Protein 4R01 (pdb70)

Secondary structure (DSSP, 8-state):
--EEEEETTTSHHHHHHHHHHHHHT-EEEEEESSS--S--SEEEE--GGG--HHHHSS-SEEEE----SSGGGTTHHHHHHHHHHHHHTTS--EEEEE--STT-BSSTT---BGGGSTTS-GGGHHHHHHHHHHHHHHTT-TT-EEEEEE--SEEETT----S-EEEE-SB----TTS--EEEHHHHHHHHHHHHHS---SSEEEEEEE-/--EEEEETTTSHHHHHHHHHHHHTT-EEEEE-SS---SS-SEEE---GGG--TTTTTT-SEEEE-----STTTTTHHHHHHHHHHHHHTTS--EEEEE--STT-BSSTT---BGGGSTTS-GGGHHHHHHHHHHHHHHTT-TTS-EEEEE--SEEETT----S-EEEE-SB----TTS--EEEHHHHHHHHHHHHHT---TTEEEEEEE-

Radius of gyration: 23.26 Å; Cα contacts (8 Å, |Δi|>4): 916; chains: 2; bounding box: 48×65×54 Å

InterPro domains:
  IPR016040 NAD(P)-binding domain [PF13460] (8-192)
  IPR036291 NAD(P)-binding domain superfamily [SSF51735] (1-206)
  IPR051606 Polyketide Oxidoreductase-like [PTHR43355] (1-206)

Solvent-accessible surface area: 18945 Å² total; per-residue (Å²): 110,37,88,0,0,0,3,26,0,42,32,76,13,0,73,22,1,0,88,19,0,50,162,79,57,17,85,1,17,0,4,3,151,67,119,34,141,13,111,12,110,51,77,47,123,61,62,9,47,112,8,63,124,124,28,3,82,58,27,64,0,0,0,5,12,28,38,27,184,52,108,139,47,22,92,51,4,32,117,2,1,63,24,0,26,111,18,4,38,73,66,165,20,29,1,0,2,18,4,7,12,8,2,5,38,69,50,150,97,103,112,44,35,10,9,72,38,142,92,12,22,112,84,26,71,69,29,8,95,11,27,0,65,7,1,62,46,0,95,85,30,108,111,1,32,6,0,0,0,0,5,3,19,8,14,47,15,135,21,144,126,52,37,102,60,55,85,19,33,28,48,54,46,48,11,157,129,39,48,2,37,0,5,7,28,1,2,1,28,2,0,0,40,6,8,76,162,30,150,36,64,96,73,2,2,3,1,6,19,103,100,39,86,0,0,0,1,18,0,30,36,114,19,0,71,24,0,0,87,28,0,42,191,75,54,18,93,6,10,0,3,2,134,57,137,22,118,12,90,7,165,51,93,39,139,60,43,2,70,98,7,64,116,118,33,2,91,55,28,61,0,0,0,4,14,23,19,7,78,45,43,57,46,12,54,51,5,25,126,1,0,79,23,0,27,126,10,2,30,71,55,154,15,23,0,0,3,18,4,9,10,10,6,4,35,71,61,155,96,104,98,48,53,30,14,68,33,136,134,31,58,29,26,70,22,7,43,10,54,11,28,2,76,5,4,74,45,0,85,89,27,106,94,0,12,10,0,0,0,0,6,5,78,72,42,69,56,144,21,144,131,41,61,96,48,44,72,16,37,34,44,54,43,56,14,160,169,45,79,14,62,0,5,34,26,0,2,0,24,0,0,0,23,5,6,80,113,41,126,41,59,88,78,3,1,3,1,4,28,148

Foldseek 3Di:
DFEEEEEACVDLLNLLLVVLCVVVPYQYEYEHQDDDPHPHDHYHNDDLLVDALVNVPPGQEYEYADDDPDLVCLLVLQVSLVSVLVNPFPHPYEYEYAAEQQLAAADPVRPDGNLRDPPPDPVCNSNSVSRNSNLVNLLVSPRHFYEYEYEWNAEASPDDQPLAKDKAFRHHDAPPVRDTYDYSNNSSVVVVCCVVVNDDTSGYMYMGGD/DFFEEEEPCVDLLNQLLQQLQVVVPYQYEYEYCDDHPHPHPHYDNDHLVVQALVNPPPGQEYEYADDDDDPVCLLVLQVSLVSVLVSPFQHAHEYEYEAEQQQAAADDVSDDGNVNDPPNDPVCNSNNVSRNVNLVNNLVSPRHFYEYEYEWNAEARVDDQDCAKDKAFRHHDDDPVRGTADYSNNSSVVVVVCSVVPDATSGYMYMGGD

B-factor: mean 49.54, std 16.96, range [21.01, 146.37]

CATH classification: 3.40.50.720

Organism: Streptococcus pneumoniae serotype 4 (strain ATCC BAA-334 / TIGR4) (NCBI:txid170187)

Nearest PDB structures (foldseek):
  4r01-assembly1_A  TM=1.005E+00  e=1.271E-43  Streptococcus pneumoniae TIGR4
  4jgb-assembly1_A  TM=8.657E-01  e=3.103E-20  Burkholderi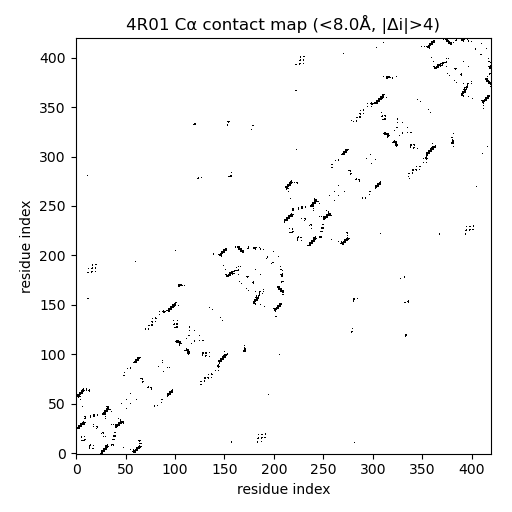a pseudomallei K96243
  3dhn-assembly1_A  TM=8.676E-01  e=8.731E-20  Bacteroides thetaiotaomicron
  3h2s-assembly1_B  TM=8.740E-01  e=4.121E-19  Lacticaseibacillus paracasei ATCC 334
  3t7c-assembly1_D  TM=6.218E-01  e=2.316E-03  Mycobacterium avium 104

Structure (mmCIF, N/CA/C/O backbone):
data_4R01
#
_entry.id   4R01
#
_cell.length_a   160.030
_cell.length_b   82.960
_cell.length_c   43.790
_cell.angle_alpha   90.00
_cell.angle_beta   105.56
_cell.angle_gamma   90.00
#
_symmetry.space_group_name_H-M   'C 1 2 1'
#
loop_
_entity.id
_entity.type
_entity.pdbx_description
1 polymer 'putative NADH-flavin reductase'
2 non-polymer 'SULFATE ION'
3 non-polymer 'CHLORIDE ION'
4 water water
#
loop_
_atom_site.group_PDB
_atom_site.id
_atom_site.type_symbol
_atom_site.label_atom_id
_atom_site.label_alt_id
_atom_site.label_comp_id
_atom_site.label_asym_id
_atom_site.label_entity_id
_atom_site.label_seq_id
_atom_site.pdbx_PDB_ins_code
_atom_site.Cartn_x
_atom_site.Cartn_y
_atom_site.Cartn_z
_atom_site.occupancy
_atom_site.B_iso_or_equiv
_atom_site.auth_seq_id
_atom_site.auth_comp_id
_atom_site.auth_asym_id
_atom_site.auth_atom_id
_atom_site.pdbx_PDB_model_num
ATOM 1 N N . GLY A 1 1 ? 21.133 -18.028 15.013 1.00 73.21 0 GLY A N 1
ATOM 2 C CA . GLY A 1 1 ? 22.333 -17.214 15.064 1.00 71.06 0 GLY A CA 1
ATOM 3 C C . GLY A 1 1 ? 22.576 -16.449 13.777 1.00 68.72 0 GLY A C 1
ATOM 4 O O . GLY A 1 1 ? 22.811 -17.045 12.726 1.00 72.20 0 GLY A O 1
ATOM 5 N N . MET A 1 2 ? 22.519 -15.124 13.862 1.00 61.63 1 MET A N 1
ATOM 6 C CA . MET A 1 2 ? 22.739 -14.267 12.702 1.00 61.85 1 MET A CA 1
ATOM 7 C C . MET A 1 2 ? 23.970 -13.385 12.886 1.00 60.87 1 MET A C 1
ATOM 8 O O . MET A 1 2 ? 24.380 -13.103 14.011 1.00 60.61 1 MET A O 1
ATOM 13 N N . LYS A 1 3 ? 24.556 -12.953 11.775 1.00 61.63 2 LYS A N 1
ATOM 14 C CA . LYS A 1 3 ? 25.665 -12.008 11.818 1.00 61.06 2 LYS A CA 1
ATOM 15 C C . LYS A 1 3 ? 25.177 -10.626 11.399 1.00 59.06 2 LYS A C 1
ATOM 16 O O . LYS A 1 3 ? 24.889 -10.383 10.226 1.00 60.43 2 LYS A O 1
ATOM 22 N N . LEU A 1 4 ? 25.083 -9.725 12.371 1.00 54.67 3 LEU A N 1
ATOM 23 C CA . LEU A 1 4 ? 24.486 -8.415 12.150 1.00 50.15 3 LEU A CA 1
ATOM 24 C C . LEU A 1 4 ? 25.495 -7.282 12.267 1.00 51.45 3 LEU A C 1
ATOM 25 O O . LEU A 1 4 ? 26.406 -7.324 13.094 1.00 52.92 3 LEU A O 1
ATOM 30 N N . ALA A 1 5 ? 25.323 -6.268 11.427 1.00 50.16 4 ALA A N 1
ATOM 31 C CA . ALA A 1 5 ? 26.120 -5.055 11.514 1.00 45.97 4 ALA A CA 1
ATOM 32 C C . ALA A 1 5 ? 25.226 -3.894 11.930 1.00 44.98 4 ALA A C 1
ATOM 33 O O . ALA A 1 5 ? 24.149 -3.692 11.363 1.00 45.58 4 ALA A O 1
ATOM 35 N N . VAL A 1 6 ? 25.667 -3.140 12.932 1.00 40.26 5 VAL A N 1
ATOM 36 C CA . VAL A 1 6 ? 24.904 -1.994 13.404 1.00 36.07 5 VAL A CA 1
ATOM 37 C C . VAL A 1 6 ? 25.697 -0.704 13.232 1.00 38.67 5 VAL A C 1
ATOM 38 O O . VAL A 1 6 ? 26.703 -0.486 13.907 1.00 42.27 5 VAL A O 1
ATOM 42 N N . ILE A 1 7 ? 25.237 0.142 12.316 1.00 39.02 6 ILE A N 1
ATOM 43 C CA . ILE A 1 7 ? 25.856 1.439 12.076 1.00 37.79 6 ILE A CA 1
ATOM 44 C C . ILE A 1 7 ? 25.474 2.404 13.197 1.00 38.78 6 ILE A C 1
ATOM 45 O O . ILE A 1 7 ? 24.314 2.445 13.612 1.00 37.11 6 ILE A O 1
ATOM 50 N N . ALA A 1 8 ? 26.461 3.156 13.685 1.00 40.88 7 ALA A N 1
ATOM 51 C CA . ALA A 1 8 ? 26.291 4.088 14.803 1.00 41.96 7 ALA A CA 1
ATOM 52 C C . ALA A 1 8 ? 25.872 3.355 16.074 1.00 41.96 7 ALA A C 1
ATOM 53 O O . ALA A 1 8 ? 24.889 3.716 16.719 1.00 43.27 7 ALA A O 1
ATOM 55 N N . ALA A 1 9 ? 26.638 2.331 16.436 1.00 43.25 8 ALA A N 1
ATOM 56 C CA . ALA A 1 9 ? 26.317 1.494 17.586 1.00 43.74 8 ALA A CA 1
ATOM 57 C C . ALA A 1 9 ? 26.581 2.198 18.915 1.00 43.65 8 ALA A C 1
ATOM 58 O O . ALA A 1 9 ? 26.192 1.703 19.972 1.00 41.37 8 ALA A O 1
ATOM 60 N N . ASN A 1 10 ? 27.249 3.346 18.864 1.00 44.90 9 ASN A N 1
ATOM 61 C CA . ASN A 1 10 ? 27.509 4.125 20.070 1.00 45.32 9 ASN A CA 1
ATOM 62 C C . ASN A 1 10 ? 26.335 5.021 20.432 1.00 41.64 9 ASN A C 1
ATOM 63 O O . ASN A 1 10 ? 26.231 5.500 21.564 1.00 41.52 9 ASN A O 1
ATOM 68 N N . GLY A 1 11 ? 25.455 5.248 19.462 1.00 36.85 10 GLY A N 1
ATOM 69 C CA . GLY A 1 11 ? 24.243 6.006 19.699 1.00 36.61 10 GLY A CA 1
ATOM 70 C C . GLY A 1 11 ? 23.361 5.289 20.700 1.00 37.41 10 GLY A C 1
ATOM 71 O O . GLY A 1 11 ? 23.525 4.090 20.933 1.00 35.82 10 GLY A O 1
ATOM 72 N N . GLN A 1 12 ? 22.427 6.020 21.298 1.00 39.50 11 GLN A N 1
ATOM 73 C CA . GLN A 1 12 ? 21.570 5.451 22.331 1.00 40.25 11 GLN A CA 1
ATOM 74 C C . GLN A 1 12 ? 20.696 4.330 21.773 1.00 38.73 11 GLN A C 1
ATOM 75 O O . GLN A 1 12 ? 20.529 3.289 22.409 1.00 41.40 11 GLN A O 1
ATOM 81 N N . ALA A 1 13 ? 20.158 4.535 20.576 1.00 40.10 12 ALA A N 1
ATOM 82 C CA . ALA A 1 13 ? 19.341 3.513 19.934 1.00 36.13 12 ALA A CA 1
ATOM 83 C C . ALA A 1 13 ? 20.211 2.371 19.435 1.00 35.37 12 ALA A C 1
ATOM 84 O O . ALA A 1 13 ? 19.841 1.204 19.540 1.00 35.66 12 ALA A O 1
ATOM 86 N N . GLY A 1 14 ? 21.374 2.721 18.894 1.00 42.16 13 GLY A N 1
ATOM 87 C CA . GLY A 1 14 ? 22.296 1.746 18.344 1.00 34.40 13 GLY A CA 1
ATOM 88 C C . GLY A 1 14 ? 22.750 0.696 19.339 1.00 34.78 13 GLY A C 1
ATOM 89 O O . GLY A 1 14 ? 22.713 -0.497 19.047 1.00 35.18 13 GLY A O 1
ATOM 90 N N . LYS A 1 15 ? 23.178 1.133 20.518 1.00 38.28 14 LYS A N 1
ATOM 91 C CA . LYS A 1 15 ? 23.669 0.196 21.521 1.00 42.10 14 LYS A CA 1
ATOM 92 C C . LYS A 1 15 ? 22.513 -0.532 22.192 1.00 43.62 14 LYS A C 1
ATOM 93 O O . LYS A 1 15 ? 22.692 -1.615 22.743 1.00 44.67 14 LYS A O 1
ATOM 99 N N . ALA A 1 16 ? 21.326 0.063 22.139 1.00 44.02 15 ALA A N 1
ATOM 100 C CA . ALA A 1 16 ? 20.130 -0.616 22.615 1.00 44.52 15 ALA A CA 1
ATOM 101 C C . ALA A 1 16 ? 19.896 -1.862 21.771 1.00 42.93 15 ALA A C 1
ATOM 102 O O . ALA A 1 16 ? 19.631 -2.941 22.297 1.00 39.19 15 ALA A O 1
ATOM 104 N N . ILE A 1 17 ? 20.021 -1.703 20.457 1.00 37.21 16 ILE A N 1
ATOM 105 C CA . ILE A 1 17 ? 19.850 -2.809 19.523 1.00 40.55 16 ILE A CA 1
ATOM 106 C C . ILE A 1 17 ? 20.996 -3.816 19.638 1.00 42.41 16 ILE A C 1
ATOM 107 O O . ILE A 1 17 ? 20.773 -5.027 19.590 1.00 43.00 16 ILE A O 1
ATOM 112 N N . VAL A 1 18 ? 22.217 -3.311 19.794 1.00 41.79 17 VAL A N 1
ATOM 113 C CA . VAL A 1 18 ? 23.387 -4.169 19.962 1.00 40.22 17 VAL A CA 1
ATOM 114 C C . VAL A 1 18 ? 23.239 -5.051 21.197 1.00 40.35 17 VAL A C 1
ATOM 115 O O . VAL A 1 18 ? 23.372 -6.271 21.118 1.00 42.18 17 VAL A O 1
ATOM 119 N N . GLU A 1 19 ? 22.950 -4.422 22.331 1.00 40.11 18 GLU A N 1
ATOM 120 C CA . GLU A 1 19 ? 22.813 -5.132 23.597 1.00 52.40 18 GLU A CA 1
ATOM 121 C C . GLU A 1 19 ? 21.704 -6.177 23.537 1.00 43.49 18 GLU A C 1
ATOM 122 O O . GLU A 1 19 ? 21.840 -7.271 24.084 1.00 45.72 18 GLU A O 1
ATOM 128 N N . GLU A 1 20 ? 20.608 -5.838 22.866 1.00 52.63 19 GLU A N 1
ATOM 129 C CA . GLU A 1 20 ? 19.498 -6.770 22.709 1.00 49.28 19 GLU A CA 1
ATOM 130 C C . GLU A 1 20 ? 19.891 -7.931 21.802 1.00 46.31 19 GLU A C 1
ATOM 131 O O . GLU A 1 20 ? 19.644 -9.089 22.129 1.00 51.28 19 GLU A O 1
ATOM 137 N N . ALA A 1 21 ? 20.512 -7.617 20.669 1.00 45.08 20 ALA A N 1
ATOM 138 C CA . ALA A 1 21 ? 20.901 -8.637 19.699 1.00 46.83 20 ALA A CA 1
ATOM 139 C C . ALA A 1 21 ? 21.980 -9.567 20.253 1.00 56.91 20 ALA A C 1
ATOM 140 O O . ALA A 1 21 ? 21.999 -10.759 19.944 1.00 60.51 20 ALA A O 1
ATOM 142 N N . VAL A 1 22 ? 22.876 -9.018 21.068 1.00 54.53 21 VAL A N 1
ATOM 143 C CA . VAL A 1 22 ? 23.931 -9.812 21.686 1.00 54.75 21 VAL A CA 1
ATOM 144 C C . VAL A 1 22 ? 23.330 -10.827 22.656 1.00 58.02 21 VAL A C 1
ATOM 145 O O . VAL A 1 22 ? 23.731 -11.992 22.674 1.00 62.39 21 VAL A O 1
ATOM 149 N N . LYS A 1 23 ? 22.347 -10.377 23.407 1.00 55.68 22 LYS A N 1
ATOM 150 C CA . LYS A 1 23 ? 21.668 -11.192 24.376 1.00 59.41 22 LYS A CA 1
ATOM 151 C C . LYS A 1 23 ? 20.988 -12.372 23.702 1.00 61.58 22 LYS A C 1
ATOM 152 O O . LYS A 1 23 ? 20.916 -13.433 24.257 1.00 63.25 22 LYS A O 1
ATOM 158 N N . ARG A 1 24 ? 20.466 -12.160 22.511 1.00 65.65 23 ARG A N 1
ATOM 159 C CA . ARG A 1 24 ? 19.778 -13.189 21.739 1.00 70.49 23 ARG A CA 1
ATOM 160 C C . ARG A 1 24 ? 20.763 -14.249 21.249 1.00 72.54 23 ARG A C 1
ATOM 161 O O . ARG A 1 24 ? 20.372 -15.372 20.934 1.00 77.61 23 ARG A O 1
ATOM 169 N N . GLY A 1 25 ? 22.040 -13.882 21.178 1.00 69.14 24 GLY A N 1
ATOM 170 C CA . GLY A 1 25 ? 23.086 -14.826 20.821 1.00 69.64 24 GLY A CA 1
ATOM 171 C C . GLY A 1 25 ? 23.724 -14.592 19.465 1.00 67.78 24 GLY A C 1
ATOM 172 O O . GLY A 1 25 ? 24.582 -15.364 19.037 1.00 72.16 24 GLY A O 1
ATOM 173 N N . HIS A 1 26 ? 23.309 -13.530 18.783 1.00 64.41 25 HIS A N 1
ATOM 174 C CA . HIS A 1 26 ? 23.858 -13.204 17.470 1.00 65.69 25 HIS A CA 1
ATOM 175 C C . HIS A 1 26 ? 25.254 -12.604 17.595 1.00 64.84 25 HIS A C 1
ATOM 176 O O . HIS A 1 26 ? 25.585 -12.005 18.617 1.00 63.53 25 HIS A O 1
ATOM 183 N N . GLU A 1 27 ? 26.075 -12.766 16.560 1.00 65.93 26 GLU A N 1
ATOM 184 C CA . GLU A 1 27 ? 27.386 -12.124 16.546 1.00 66.36 26 GLU A CA 1
ATOM 185 C C . GLU A 1 27 ? 27.290 -10.757 15.867 1.00 60.16 26 GLU A C 1
ATOM 186 O O . GLU A 1 27 ? 27.006 -10.647 14.673 1.00 57.09 26 GLU A O 1
ATOM 192 N N . VAL A 1 28 ? 27.516 -9.712 16.655 1.00 57.52 27 VAL A N 1
ATOM 193 C CA . VAL A 1 28 ? 27.262 -8.350 16.211 1.00 52.71 27 VAL A CA 1
ATOM 194 C C . VAL A 1 28 ? 28.548 -7.572 15.954 1.00 52.99 27 VAL A C 1
ATOM 195 O O . VAL A 1 28 ? 29.434 -7.507 16.807 1.00 51.18 27 VAL A O 1
ATOM 199 N N . THR A 1 29 ? 28.638 -6.987 14.765 1.00 52.18 28 THR A N 1
ATOM 200 C CA . THR A 1 29 ? 29.729 -6.088 14.427 1.00 48.26 28 THR A CA 1
ATOM 201 C C . THR A 1 29 ? 29.269 -4.648 14.584 1.00 45.16 28 THR A C 1
ATOM 202 O O . THR A 1 29 ? 28.259 -4.247 14.007 1.00 45.08 28 THR A O 1
ATOM 206 N N . ALA A 1 30 ? 30.005 -3.872 15.370 1.00 44.55 29 ALA A N 1
ATOM 207 C CA . ALA A 1 30 ? 29.686 -2.461 15.540 1.00 42.58 29 ALA A CA 1
ATOM 208 C C . ALA A 1 30 ? 30.493 -1.601 14.578 1.00 40.02 29 ALA A C 1
ATOM 209 O O . ALA A 1 30 ? 31.722 -1.641 14.574 1.00 43.58 29 ALA A O 1
ATOM 211 N N . ILE A 1 31 ? 29.797 -0.831 13.754 1.00 38.06 30 ILE A N 1
ATOM 212 C CA . ILE A 1 31 ? 30.458 0.128 12.885 1.00 37.95 30 ILE A CA 1
ATOM 213 C C . ILE A 1 31 ? 30.295 1.515 13.489 1.00 41.09 30 ILE A C 1
ATOM 214 O O . ILE A 1 31 ? 29.199 2.074 13.505 1.00 43.65 30 ILE A O 1
ATOM 219 N N . VAL A 1 32 ? 31.397 2.052 14.002 1.00 42.04 31 VAL A N 1
ATOM 220 C CA . VAL A 1 32 ? 31.371 3.278 14.791 1.00 42.97 31 VAL A CA 1
ATOM 221 C C . VAL A 1 32 ? 32.408 4.296 14.322 1.00 50.85 31 VAL A C 1
ATOM 222 O O . VAL A 1 32 ? 33.244 4.004 13.464 1.00 53.90 31 VAL A O 1
ATOM 226 N N . ARG A 1 33 ? 32.356 5.490 14.905 1.00 53.89 32 ARG A N 1
ATOM 227 C CA . ARG A 1 33 ? 33.274 6.563 14.546 1.00 59.72 32 ARG A CA 1
ATOM 228 C C . ARG A 1 33 ? 34.321 6.791 15.633 1.00 64.69 32 ARG A C 1
ATOM 229 O O . ARG A 1 33 ? 35.448 7.189 15.344 1.00 67.69 32 ARG A O 1
ATOM 237 N N . SER A 1 34 ? 33.944 6.542 16.884 1.00 66.60 33 SER A N 1
ATOM 238 C CA . SER A 1 34 ? 34.869 6.691 18.004 1.00 70.74 33 SER A CA 1
ATOM 239 C C . SER A 1 34 ? 34.994 5.381 18.778 1.00 71.41 33 SER A C 1
ATOM 240 O O . SER A 1 34 ? 34.637 4.319 18.269 1.00 68.43 33 SER A O 1
ATOM 243 N N . GLU A 1 35 ? 35.501 5.461 20.006 1.00 73.71 34 GLU A N 1
ATOM 244 C CA . GLU A 1 35 ? 35.704 4.270 20.826 1.00 74.90 34 GLU A CA 1
ATOM 245 C C . GLU A 1 35 ? 34.384 3.551 21.092 1.00 71.23 34 GLU A C 1
ATOM 246 O O . GLU A 1 35 ? 33.350 4.185 21.311 1.00 68.93 34 GLU A O 1
ATOM 252 N N . ASN A 1 36 ? 34.427 2.224 21.065 1.00 69.54 35 ASN A N 1
ATOM 253 C CA . ASN A 1 36 ? 33.223 1.424 21.226 1.00 69.60 35 ASN A CA 1
ATOM 254 C C . ASN A 1 36 ? 32.736 1.382 22.667 1.00 76.62 35 ASN A C 1
ATOM 255 O O . ASN A 1 36 ? 33.438 0.903 23.558 1.00 81.02 35 ASN A O 1
ATOM 260 N N . LYS A 1 37 ? 31.526 1.889 22.887 1.00 79.03 36 LYS A N 1
ATOM 261 C CA . LYS A 1 37 ? 30.906 1.860 24.205 1.00 80.41 36 LYS A CA 1
ATOM 262 C C . LYS A 1 37 ? 29.870 0.743 24.283 1.00 80.58 36 LYS A C 1
ATOM 263 O O . LYS A 1 37 ? 29.384 0.412 25.364 1.00 83.24 36 LYS A O 1
ATOM 269 N N . SER A 1 38 ? 29.537 0.167 23.131 1.00 72.81 37 SER A N 1
ATOM 270 C CA . SER A 1 38 ? 28.546 -0.903 23.066 1.00 66.43 37 SER A CA 1
ATOM 271 C C . SER A 1 38 ? 29.136 -2.242 23.504 1.00 62.55 37 SER A C 1
ATOM 272 O O . SER A 1 38 ? 30.341 -2.358 23.735 1.00 61.40 37 SER A O 1
ATOM 275 N N . GLN A 1 39 ? 28.275 -3.250 23.613 1.00 57.83 38 GLN A N 1
ATOM 276 C CA . GLN A 1 39 ? 28.688 -4.583 24.042 1.00 56.95 38 GLN A CA 1
ATOM 277 C C . GLN A 1 39 ? 29.090 -5.453 22.858 1.00 54.22 38 GLN A C 1
ATOM 278 O O . GLN A 1 39 ? 29.147 -6.674 22.967 1.00 53.77 38 GLN A O 1
ATOM 284 N N . ALA A 1 40 ? 29.367 -4.818 21.726 1.00 56.34 39 ALA A N 1
ATOM 285 C CA . ALA A 1 40 ? 29.542 -5.541 20.471 1.00 59.32 39 ALA A CA 1
ATOM 286 C C . ALA A 1 40 ? 30.845 -6.345 20.406 1.00 64.86 39 ALA A C 1
ATOM 287 O O . ALA A 1 40 ? 31.866 -5.941 20.963 1.00 62.27 39 ALA A O 1
ATOM 289 N N . GLU A 1 41 ? 30.816 -7.447 19.666 1.00 74.36 40 GLU A N 1
ATOM 290 C CA . GLU A 1 41 ? 31.969 -8.303 19.545 1.00 81.47 40 GLU A CA 1
ATOM 291 C C . GLU A 1 41 ? 33.117 -7.692 18.766 1.00 77.70 40 GLU A C 1
ATOM 292 O O . GLU A 1 41 ? 34.166 -7.385 19.318 1.00 75.44 40 GLU A O 1
ATOM 298 N N . SER A 1 42 ? 32.850 -7.401 17.506 1.00 72.44 41 SER A N 1
ATOM 299 C CA . SER A 1 42 ? 33.887 -6.811 16.669 1.00 66.27 41 SER A CA 1
ATOM 300 C C . SER A 1 42 ? 33.548 -5.382 16.259 1.00 55.33 41 SER A C 1
ATOM 301 O O . SER A 1 42 ? 32.388 -5.043 16.040 1.00 53.98 41 SER A O 1
ATOM 304 N N . ILE A 1 43 ? 34.575 -4.550 16.145 1.00 50.69 42 ILE A N 1
ATOM 305 C CA . ILE A 1 43 ? 34.379 -3.137 15.864 1.00 47.13 42 ILE A CA 1
ATOM 306 C C . ILE A 1 43 ? 35.070 -2.706 14.578 1.00 47.40 42 ILE A C 1
ATOM 307 O O . ILE A 1 43 ? 36.247 -2.996 14.358 1.00 53.21 42 ILE A O 1
ATOM 312 N N . ILE A 1 44 ? 34.321 -2.023 13.722 1.00 40.59 43 ILE A N 1
ATOM 313 C CA . ILE A 1 44 ? 34.899 -1.359 12.570 1.00 40.61 43 ILE A CA 1
ATOM 314 C C . ILE A 1 44 ? 34.835 0.142 12.807 1.00 41.09 43 ILE A C 1
ATOM 315 O O . ILE A 1 44 ? 33.777 0.752 12.655 1.00 39.55 43 ILE A O 1
ATOM 320 N N . LYS A 1 45 ? 35.953 0.736 13.211 1.00 40.83 44 LYS A N 1
ATOM 321 C CA . LYS A 1 45 ? 35.992 2.180 13.382 1.00 49.64 44 LYS A CA 1
ATOM 322 C C . LYS A 1 45 ? 36.247 2.828 12.035 1.00 49.48 44 LYS A C 1
ATOM 323 O O . LYS A 1 45 ? 37.365 2.819 11.527 1.00 56.64 44 LYS A O 1
ATOM 329 N N . LYS A 1 46 ? 35.195 3.390 11.461 1.00 49.25 45 LYS A N 1
ATOM 330 C CA . LYS A 1 46 ? 35.260 3.918 10.112 1.00 53.32 45 LYS A CA 1
ATOM 331 C C . LYS A 1 46 ? 34.140 4.927 9.918 1.00 53.17 45 LYS A C 1
ATOM 332 O O . LYS A 1 46 ? 33.082 4.808 10.534 1.00 50.97 45 LYS A O 1
ATOM 338 N N . ASP A 1 47 ? 34.374 5.930 9.078 1.00 58.45 46 ASP A N 1
ATOM 339 C CA . ASP A 1 47 ? 33.321 6.881 8.761 1.00 64.88 46 ASP A CA 1
ATOM 340 C C . ASP A 1 47 ? 32.272 6.188 7.907 1.00 63.19 46 ASP A C 1
ATOM 341 O O . ASP A 1 47 ? 32.608 5.462 6.969 1.00 65.18 46 ASP A O 1
ATOM 346 N N . LEU A 1 48 ? 31.007 6.412 8.249 1.00 57.49 47 LEU A N 1
ATOM 347 C CA . LEU A 1 48 ? 29.882 5.767 7.582 1.00 55.24 47 LEU A CA 1
ATOM 348 C C . LEU A 1 48 ? 29.955 5.847 6.057 1.00 52.61 47 LEU A C 1
ATOM 349 O O . LEU A 1 48 ? 29.807 4.838 5.367 1.00 49.29 47 LEU A O 1
ATOM 354 N N . PHE A 1 49 ? 30.196 7.045 5.537 1.00 53.90 48 PHE A N 1
ATOM 355 C CA . PHE A 1 49 ? 30.163 7.269 4.096 1.00 57.48 48 PHE A CA 1
ATOM 356 C C . PHE A 1 49 ? 31.466 6.871 3.410 1.00 60.34 48 PHE A C 1
ATOM 357 O O . PHE A 1 49 ? 31.675 7.170 2.235 1.00 63.33 48 PHE A O 1
ATOM 365 N N . GLU A 1 50 ? 32.334 6.190 4.149 1.00 62.23 49 GLU A N 1
ATOM 366 C CA . GLU A 1 50 ? 33.563 5.655 3.581 1.00 66.20 49 GLU A CA 1
ATOM 367 C C . GLU A 1 50 ? 33.512 4.133 3.553 1.00 60.61 49 GLU A C 1
ATOM 368 O O . GLU A 1 50 ? 34.491 3.475 3.204 1.00 60.95 49 GLU A O 1
ATOM 374 N N . LEU A 1 51 ? 32.358 3.583 3.917 1.00 54.33 50 LEU A N 1
ATOM 375 C CA . LEU A 1 51 ? 32.153 2.140 3.893 1.00 50.38 50 LEU A CA 1
ATOM 376 C C . LEU A 1 51 ? 32.176 1.595 2.470 1.00 48.59 50 LEU A C 1
ATOM 377 O O . LEU A 1 51 ? 31.756 2.266 1.526 1.00 46.27 50 LEU A O 1
ATOM 382 N N . THR A 1 52 ? 32.668 0.370 2.328 1.00 47.45 51 THR A N 1
ATOM 383 C CA . THR A 1 52 ? 32.702 -0.306 1.039 1.00 49.49 51 THR A CA 1
ATOM 384 C C . THR A 1 52 ? 31.845 -1.565 1.096 1.00 49.23 51 THR A C 1
ATOM 385 O O . THR A 1 52 ? 31.374 -1.949 2.166 1.00 48.40 51 THR A O 1
ATOM 389 N N . LYS A 1 53 ? 31.645 -2.207 -0.050 1.00 51.16 52 LYS A N 1
ATOM 390 C CA . LYS A 1 53 ? 30.907 -3.464 -0.082 1.00 54.81 52 LYS A CA 1
ATOM 391 C C . LYS A 1 53 ? 31.626 -4.523 0.744 1.00 57.94 52 LYS A C 1
ATOM 392 O O . LYS A 1 53 ? 30.992 -5.320 1.432 1.00 61.94 52 LYS A O 1
ATOM 398 N N . ASP A 1 54 ? 32.953 -4.512 0.684 1.00 56.60 53 ASP A N 1
ATOM 399 C CA . ASP A 1 54 ? 33.759 -5.465 1.436 1.00 57.27 53 ASP A CA 1
ATOM 400 C C . ASP A 1 54 ? 33.613 -5.281 2.948 1.00 53.09 53 ASP A C 1
ATOM 401 O O . ASP A 1 54 ? 33.926 -6.184 3.723 1.00 54.59 53 ASP A O 1
ATOM 406 N N . ASP A 1 55 ? 33.135 -4.113 3.363 1.00 49.66 54 ASP A N 1
ATOM 407 C CA . ASP A 1 55 ? 32.844 -3.873 4.771 1.00 50.34 54 ASP A CA 1
ATOM 408 C C . ASP A 1 55 ? 31.512 -4.496 5.179 1.00 49.76 54 ASP A C 1
ATOM 409 O O . ASP A 1 55 ? 31.335 -4.897 6.327 1.00 48.54 54 ASP A O 1
ATOM 414 N N . LEU A 1 56 ? 30.579 -4.582 4.236 1.00 55.65 55 LEU A N 1
ATOM 415 C CA . LEU A 1 56 ? 29.232 -5.045 4.555 1.00 54.51 55 LEU A CA 1
ATOM 416 C C . LEU A 1 56 ? 28.930 -6.451 4.044 1.00 60.69 55 LEU A C 1
ATOM 417 O O . LEU A 1 56 ? 27.822 -6.953 4.231 1.00 62.97 55 LEU A O 1
ATOM 422 N N . THR A 1 57 ? 29.908 -7.083 3.401 1.00 63.32 56 THR A N 1
ATOM 423 C CA . THR A 1 57 ? 29.761 -8.479 3.003 1.00 67.65 56 THR A CA 1
ATOM 424 C C . THR A 1 57 ? 29.889 -9.383 4.223 1.00 68.19 56 THR A C 1
ATOM 425 O O . THR A 1 57 ? 30.602 -9.058 5.171 1.00 68.43 56 THR A O 1
ATOM 429 N N . GLY A 1 58 ? 29.196 -10.515 4.197 1.00 71.31 57 GLY A N 1
ATOM 430 C CA . GLY A 1 58 ? 29.245 -11.455 5.301 1.00 75.79 57 GLY A CA 1
ATOM 431 C C . GLY A 1 58 ? 28.334 -11.069 6.451 1.00 76.82 57 GLY A C 1
ATOM 432 O O . GLY A 1 58 ? 28.656 -11.306 7.614 1.00 80.32 57 GLY A O 1
ATOM 433 N N . PHE A 1 59 ? 27.196 -10.463 6.125 1.00 75.15 58 PHE A N 1
ATOM 434 C CA . PHE A 1 59 ? 26.193 -10.121 7.128 1.00 73.44 58 PHE A CA 1
ATOM 435 C C . PHE A 1 59 ? 24.806 -10.575 6.687 1.00 73.10 58 PHE A C 1
ATOM 436 O O . PHE A 1 59 ? 24.430 -10.410 5.527 1.00 74.52 58 PHE A O 1
ATOM 444 N N . ASP A 1 60 ? 24.050 -11.150 7.615 1.00 70.25 59 ASP A N 1
ATOM 445 C CA . ASP A 1 60 ? 22.670 -11.524 7.338 1.00 69.93 59 ASP A CA 1
ATOM 446 C C . ASP A 1 60 ? 21.805 -10.275 7.222 1.00 63.80 59 ASP A C 1
ATOM 447 O O . ASP A 1 60 ? 20.889 -10.210 6.400 1.00 64.24 59 ASP A O 1
ATOM 452 N N . ALA A 1 61 ? 22.108 -9.280 8.048 1.00 56.89 60 ALA A N 1
ATOM 453 C CA . ALA A 1 61 ? 21.369 -8.027 8.030 1.00 52.21 60 ALA A CA 1
ATOM 454 C C . ALA A 1 61 ? 22.224 -6.868 8.526 1.00 47.92 60 ALA A C 1
ATOM 455 O O . ALA A 1 61 ? 23.092 -7.042 9.382 1.00 47.96 60 ALA A O 1
ATOM 457 N N . VAL A 1 62 ? 21.969 -5.685 7.978 1.00 46.17 61 VAL A N 1
ATOM 458 C CA . VAL A 1 62 ? 22.641 -4.469 8.412 1.00 43.53 61 VAL A CA 1
ATOM 459 C C . VAL A 1 62 ? 21.620 -3.485 8.980 1.00 44.52 61 VAL A C 1
ATOM 460 O O . VAL A 1 62 ? 20.679 -3.094 8.291 1.00 45.43 61 VAL A O 1
ATOM 464 N N . ILE A 1 63 ? 21.803 -3.097 10.240 1.00 43.87 62 ILE A N 1
ATOM 465 C CA . ILE A 1 63 ? 20.874 -2.186 10.902 1.00 42.12 62 ILE A CA 1
ATOM 466 C C . ILE A 1 63 ? 21.490 -0.807 11.093 1.00 40.81 62 ILE A C 1
ATOM 467 O O . ILE A 1 63 ? 22.457 -0.647 11.837 1.00 41.47 62 ILE A O 1
ATOM 472 N N . SER A 1 64 ? 20.925 0.191 10.425 1.00 37.66 63 SER A N 1
ATOM 473 C CA . SER A 1 64 ? 21.426 1.550 10.558 1.00 36.43 63 SER A CA 1
ATOM 474 C C . SER A 1 64 ? 20.651 2.322 11.619 1.00 40.00 63 SER A C 1
ATOM 475 O O . SER A 1 64 ? 19.446 2.545 11.495 1.00 42.29 63 SER A O 1
ATOM 478 N N . ALA A 1 65 ? 21.362 2.714 12.669 1.00 39.70 64 ALA A N 1
ATOM 479 C CA . A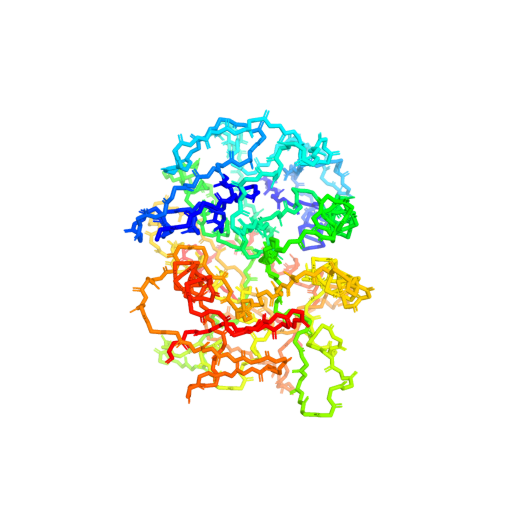LA A 1 65 ? 20.805 3.546 13.722 1.00 34.34 64 ALA A CA 1
ATOM 480 C C . ALA A 1 65 ? 21.423 4.932 13.629 1.00 35.09 64 ALA A C 1
ATOM 481 O O . ALA A 1 65 ? 21.580 5.627 14.630 1.00 37.25 64 ALA A O 1
ATOM 483 N N . PHE A 1 66 ? 21.778 5.318 12.408 1.00 38.93 65 PHE A N 1
ATOM 484 C CA . PHE A 1 66 ? 22.429 6.596 12.149 1.00 46.51 65 PHE A CA 1
ATOM 485 C C . PHE A 1 66 ? 21.562 7.778 12.570 1.00 52.23 65 PHE A C 1
ATOM 486 O O . PHE A 1 66 ? 20.376 7.847 12.240 1.00 53.47 65 PHE A O 1
ATOM 494 N N . GLY A 1 67 ? 22.167 8.704 13.307 1.00 58.20 66 GLY A N 1
ATOM 495 C CA . GLY A 1 67 ? 21.494 9.921 13.722 1.00 64.41 66 GLY A CA 1
ATOM 496 C C . GLY A 1 67 ? 22.366 11.137 13.476 1.00 73.03 66 GLY A C 1
ATOM 497 O O . GLY A 1 67 ? 23.527 11.168 13.885 1.00 76.57 66 GLY A O 1
ATOM 498 N N . ALA A 1 68 ? 21.808 12.140 12.805 1.00 78.23 67 ALA A N 1
ATOM 499 C CA . ALA A 1 68 ? 22.559 13.340 12.451 1.00 87.09 67 ALA A CA 1
ATOM 500 C C . ALA A 1 68 ? 23.013 14.117 13.684 1.00 97.31 67 ALA A C 1
ATOM 501 O O . ALA A 1 68 ? 22.199 14.519 14.516 1.00 101.38 67 ALA A O 1
ATOM 503 N N . TYR A 1 69 ? 24.322 14.328 13.783 1.00 105.14 68 TYR A N 1
ATOM 504 C CA . TYR A 1 69 ? 24.923 15.008 14.926 1.00 113.45 68 TYR A CA 1
ATOM 505 C C . TYR A 1 69 ? 24.597 16.501 14.931 1.00 119.40 68 TYR A C 1
ATOM 506 O O . TYR A 1 69 ? 24.397 17.095 15.991 1.00 125.91 68 TYR A O 1
ATOM 515 N N . THR A 1 70 ? 24.542 17.102 13.746 1.00 117.83 69 THR A N 1
ATOM 516 C CA . THR A 1 70 ? 24.175 18.511 13.616 1.00 118.11 69 THR A CA 1
ATOM 517 C C . THR A 1 70 ? 23.022 18.694 12.628 1.00 108.00 69 THR A C 1
ATOM 518 O O . THR A 1 70 ? 22.889 17.922 11.679 1.00 102.26 69 THR A O 1
ATOM 522 N N . PRO A 1 71 ? 22.178 19.714 12.860 1.00 102.88 70 PRO A N 1
ATOM 523 C CA . PRO A 1 71 ? 21.032 20.041 12.000 1.00 99.13 70 PRO A CA 1
ATOM 524 C C . PRO A 1 71 ? 21.397 20.298 10.535 1.00 97.01 70 PRO A C 1
ATOM 525 O O . PRO A 1 71 ? 20.571 20.067 9.653 1.00 95.04 70 PRO A O 1
ATOM 529 N N . ASP A 1 72 ? 22.608 20.778 10.276 1.00 100.57 71 ASP A N 1
ATOM 530 C CA . ASP A 1 72 ? 23.036 21.003 8.899 1.00 99.02 71 ASP A CA 1
ATOM 531 C C . ASP A 1 72 ? 23.575 19.722 8.272 1.00 91.20 71 ASP A C 1
ATOM 532 O O . ASP A 1 72 ? 23.864 19.680 7.077 1.00 89.27 71 ASP A O 1
ATOM 537 N N . THR A 1 73 ? 23.713 18.678 9.083 1.00 64.37 72 THR A N 1
ATOM 538 C CA . THR A 1 73 ? 24.101 17.367 8.576 1.00 61.52 72 THR A CA 1
ATOM 539 C C . THR A 1 73 ? 22.887 16.445 8.468 1.00 59.77 72 THR A C 1
ATOM 540 O O . THR A 1 73 ? 23.021 15.266 8.145 1.00 58.92 72 THR A O 1
ATOM 544 N N . LEU A 1 74 ? 21.704 16.983 8.747 1.00 56.73 73 LEU A N 1
ATOM 545 C CA . LEU A 1 74 ? 20.465 16.220 8.594 1.00 50.12 73 LEU A CA 1
ATOM 546 C C . LEU A 1 74 ? 20.258 15.627 7.187 1.00 47.99 73 LEU A C 1
ATOM 547 O O . LEU A 1 74 ? 19.707 14.531 7.069 1.00 42.43 73 LEU A O 1
ATOM 552 N N . PRO A 1 75 ? 20.686 16.335 6.117 1.00 54.72 74 PRO A N 1
ATOM 553 C CA . PRO A 1 75 ? 20.557 15.692 4.801 1.00 56.53 74 PRO A CA 1
ATOM 554 C C . PRO A 1 75 ? 21.360 14.398 4.624 1.00 54.54 74 PRO A C 1
ATOM 555 O O . PRO A 1 75 ? 21.165 13.710 3.622 1.00 57.18 74 PRO A O 1
ATOM 559 N N . LEU A 1 76 ? 22.236 14.071 5.569 1.00 49.08 75 LEU A N 1
ATOM 560 C CA . LEU A 1 76 ? 23.045 12.860 5.465 1.00 45.80 75 LEU A CA 1
ATOM 561 C C . LEU A 1 76 ? 22.206 11.594 5.621 1.00 39.62 75 LEU A C 1
ATOM 562 O O . LEU A 1 76 ? 22.657 10.500 5.273 1.00 37.44 75 LEU A O 1
ATOM 567 N N . HIS A 1 77 ? 20.993 11.743 6.147 1.00 34.81 76 HIS A N 1
ATOM 568 C CA . HIS A 1 77 ? 20.064 10.623 6.243 1.00 36.52 76 HIS A CA 1
ATOM 569 C C . HIS A 1 77 ? 19.758 10.072 4.857 1.00 39.07 76 HIS A C 1
ATOM 570 O O . HIS A 1 77 ? 19.746 8.859 4.648 1.00 41.97 76 HIS A O 1
ATOM 577 N N . SER A 1 78 ? 19.517 10.973 3.910 1.00 37.67 77 SER A N 1
ATOM 578 C CA . SER A 1 78 ? 19.230 10.577 2.540 1.00 39.31 77 SER A CA 1
ATOM 579 C C . SER A 1 78 ? 20.476 10.022 1.866 1.00 41.20 77 SER A C 1
ATOM 580 O O . SER A 1 78 ? 20.417 9.003 1.179 1.00 41.21 77 SER A O 1
ATOM 583 N N . LYS A 1 79 ? 21.605 10.694 2.071 1.00 43.71 78 LYS A N 1
ATOM 584 C CA . LYS A 1 79 ? 22.855 10.272 1.451 1.00 45.48 78 LYS A CA 1
ATOM 585 C C . LYS A 1 79 ? 23.263 8.890 1.948 1.00 42.54 78 LYS A C 1
ATOM 586 O O . LYS A 1 79 ? 23.862 8.112 1.206 1.00 42.46 78 LYS A O 1
ATOM 592 N N . SER A 1 80 ? 22.926 8.586 3.199 1.00 37.92 79 SER A N 1
ATOM 593 C CA . SER A 1 80 ? 23.248 7.284 3.776 1.00 41.59 79 SER A CA 1
ATOM 594 C C . SER A 1 80 ? 22.475 6.180 3.063 1.00 39.72 79 SER A C 1
ATOM 595 O O . SER A 1 80 ? 23.023 5.116 2.776 1.00 40.24 79 SER A O 1
ATOM 598 N N . ILE A 1 81 ? 21.205 6.446 2.772 1.00 38.59 80 ILE A N 1
ATOM 599 C CA . ILE A 1 81 ? 20.372 5.508 2.027 1.00 39.69 80 ILE A CA 1
ATOM 600 C C . ILE A 1 81 ? 20.958 5.226 0.650 1.00 43.37 80 ILE A C 1
ATOM 601 O O . ILE A 1 81 ? 21.089 4.071 0.246 1.00 40.97 80 ILE A O 1
ATOM 606 N N . GLU A 1 82 ? 21.309 6.293 -0.062 1.00 48.43 81 GLU A N 1
ATOM 607 C CA . GLU A 1 82 ? 21.901 6.178 -1.388 1.00 54.88 81 GLU A CA 1
ATOM 608 C C . GLU A 1 82 ? 23.181 5.353 -1.330 1.00 55.58 81 GLU A C 1
ATOM 609 O O . GLU A 1 82 ? 23.447 4.538 -2.212 1.00 58.91 81 GLU A O 1
ATOM 615 N N . LEU A 1 83 ? 23.962 5.566 -0.275 1.00 52.78 82 LEU A N 1
ATOM 616 C CA . LEU A 1 83 ? 25.203 4.829 -0.069 1.00 54.27 82 LEU A CA 1
ATOM 617 C C . LEU A 1 83 ? 24.951 3.352 0.210 1.00 54.76 82 LEU A C 1
ATOM 618 O O . LEU A 1 83 ? 25.559 2.479 -0.414 1.00 47.20 82 LEU A O 1
ATOM 623 N N . PHE A 1 84 ? 24.059 3.078 1.158 1.00 48.70 83 PHE A N 1
ATOM 624 C CA . PHE A 1 84 ? 23.768 1.706 1.549 1.00 46.74 83 PHE A CA 1
ATOM 625 C C . PHE A 1 84 ? 23.170 0.910 0.400 1.00 50.11 83 PHE A C 1
ATOM 626 O O . PHE A 1 84 ? 23.470 -0.274 0.237 1.00 52.32 83 PHE A O 1
ATOM 634 N N . ASN A 1 85 ? 22.332 1.563 -0.398 1.00 47.65 84 ASN A N 1
ATOM 635 C CA . ASN A 1 85 ? 21.771 0.931 -1.582 1.00 50.61 84 ASN A CA 1
ATOM 636 C C . ASN A 1 85 ? 22.873 0.495 -2.542 1.00 53.78 84 ASN A C 1
ATOM 637 O O . ASN A 1 85 ? 22.854 -0.620 -3.056 1.00 54.15 84 ASN A O 1
ATOM 642 N N . GLN A 1 86 ? 23.828 1.375 -2.762 1.00 58.52 85 GLN A N 1
ATOM 643 C CA . GLN A 1 86 ? 24.971 1.097 -3.603 1.00 67.44 85 GLN A CA 1
ATOM 644 C C . GLN A 1 86 ? 25.750 -0.091 -3.113 1.00 63.11 85 GLN A C 1
ATOM 645 O O . GLN A 1 86 ? 26.303 -0.797 -3.895 1.00 62.77 85 GLN A O 1
ATOM 651 N N . LEU A 1 87 ? 25.764 -0.308 -1.810 1.00 59.96 86 LEU A N 1
ATOM 652 C CA . LEU A 1 87 ? 26.564 -1.356 -1.187 1.00 58.61 86 LEU A CA 1
ATOM 653 C C . LEU A 1 87 ? 25.819 -2.681 -1.067 1.00 58.62 86 LEU A C 1
ATOM 654 O O . LEU A 1 87 ? 26.427 -3.749 -1.142 1.00 60.50 86 LEU A O 1
ATOM 659 N N . LEU A 1 88 ? 24.504 -2.614 -0.882 1.00 56.31 87 LEU A N 1
ATOM 660 C CA . LEU A 1 88 ? 23.736 -3.804 -0.529 1.00 57.71 87 LEU A CA 1
ATOM 661 C C . LEU A 1 88 ? 22.786 -4.308 -1.617 1.00 64.31 87 LEU A C 1
ATOM 662 O O . LEU A 1 88 ? 22.410 -5.480 -1.604 1.00 69.90 87 LEU A O 1
ATOM 667 N N . ALA A 1 89 ? 22.388 -3.439 -2.544 1.00 63.62 88 ALA A N 1
ATOM 668 C CA . ALA A 1 89 ? 21.483 -3.854 -3.616 1.00 66.29 88 ALA A CA 1
ATOM 669 C C . ALA A 1 89 ? 22.119 -4.947 -4.468 1.00 70.79 88 ALA A C 1
ATOM 670 O O . ALA A 1 89 ? 23.321 -4.919 -4.735 1.00 73.98 88 ALA A O 1
ATOM 672 N N . GLY A 1 90 ? 21.305 -5.910 -4.886 1.00 70.29 89 GLY A N 1
ATOM 673 C CA . GLY A 1 90 ? 21.802 -7.058 -5.620 1.00 73.21 89 GLY A CA 1
ATOM 674 C C . GLY A 1 90 ? 22.034 -8.238 -4.696 1.00 72.38 89 GLY A C 1
ATOM 675 O O . GLY A 1 90 ? 21.811 -9.388 -5.074 1.00 76.15 89 GLY A O 1
ATOM 676 N N . THR A 1 91 ? 22.485 -7.950 -3.478 1.00 67.34 90 THR A N 1
ATOM 677 C CA . THR A 1 91 ? 22.695 -8.988 -2.476 1.00 67.09 90 THR A CA 1
ATOM 678 C C . THR A 1 91 ? 21.385 -9.288 -1.760 1.00 68.33 90 THR A C 1
ATOM 679 O O . THR A 1 91 ? 20.412 -8.548 -1.898 1.00 69.64 90 THR A O 1
ATOM 683 N N . GLN A 1 92 ? 21.359 -10.369 -0.991 1.00 70.03 91 GLN A N 1
ATOM 684 C CA . GLN A 1 92 ? 20.128 -10.794 -0.341 1.00 72.47 91 GLN A CA 1
ATOM 685 C C . GLN A 1 92 ? 20.060 -10.240 1.087 1.00 69.00 91 GLN A C 1
ATOM 686 O O . GLN A 1 92 ? 19.061 -10.408 1.789 1.00 67.80 91 GLN A O 1
ATOM 692 N N . THR A 1 93 ? 21.123 -9.551 1.492 1.00 64.41 92 THR A N 1
ATOM 693 C CA . THR A 1 93 ? 21.224 -8.971 2.830 1.00 59.35 92 THR A CA 1
ATOM 694 C C . THR A 1 93 ? 20.082 -8.004 3.151 1.00 57.49 92 THR A C 1
ATOM 695 O O . THR A 1 93 ? 19.703 -7.174 2.323 1.00 59.23 92 THR A O 1
ATOM 699 N N . ARG A 1 94 ? 19.537 -8.124 4.360 1.00 53.05 93 ARG A N 1
ATOM 700 C CA . ARG A 1 94 ? 18.487 -7.225 4.828 1.00 48.28 93 ARG A CA 1
ATOM 701 C C . ARG A 1 94 ? 19.071 -5.917 5.347 1.00 47.81 93 ARG A C 1
ATOM 702 O O . ARG A 1 94 ? 20.124 -5.904 5.982 1.00 54.33 93 ARG A O 1
ATOM 710 N N . PHE A 1 95 ? 18.384 -4.816 5.072 1.00 41.44 94 PHE A N 1
ATOM 711 C CA . PHE A 1 95 ? 18.836 -3.508 5.524 1.00 43.85 94 PHE A CA 1
ATOM 712 C C . PHE A 1 95 ? 17.736 -2.801 6.309 1.00 43.03 94 PHE A C 1
ATOM 713 O O . PHE A 1 95 ? 16.784 -2.281 5.729 1.00 42.79 94 PHE A O 1
ATOM 721 N N . LEU A 1 96 ? 17.869 -2.797 7.632 1.00 43.60 95 LEU A N 1
ATOM 722 C CA . LEU A 1 96 ? 16.874 -2.184 8.504 1.00 41.30 95 LEU A CA 1
ATOM 723 C C . LEU A 1 96 ? 17.282 -0.776 8.899 1.00 39.54 95 LEU A C 1
ATOM 724 O O . LEU A 1 96 ? 18.456 -0.507 9.147 1.00 41.89 95 LEU A O 1
ATOM 729 N N . VAL A 1 97 ? 16.304 0.120 8.955 1.00 37.27 96 VAL A N 1
ATOM 730 C CA . VAL A 1 97 ? 16.557 1.504 9.333 1.00 38.02 96 VAL A CA 1
ATOM 731 C C . VAL A 1 97 ? 15.763 1.888 10.572 1.00 36.01 96 VAL A C 1
ATOM 732 O O . VAL A 1 97 ? 14.554 1.666 10.635 1.00 36.74 96 VAL A O 1
ATOM 736 N N . VAL A 1 98 ? 16.448 2.451 11.561 1.00 32.95 97 VAL A N 1
ATOM 737 C CA . VAL A 1 98 ? 15.769 3.071 12.690 1.00 27.56 97 VAL A CA 1
ATOM 738 C C . VAL A 1 98 ? 15.215 4.407 12.227 1.00 29.40 97 VAL A C 1
ATOM 739 O O . VAL A 1 98 ? 15.966 5.364 12.029 1.00 27.48 97 VAL A O 1
ATOM 743 N N . GLY A 1 99 ? 13.901 4.466 12.039 1.00 30.35 98 GLY A N 1
ATOM 744 C CA . GLY A 1 99 ? 13.287 5.623 11.419 1.00 31.99 98 GLY A CA 1
ATOM 745 C C . GLY A 1 99 ? 12.636 6.600 12.374 1.00 34.54 98 GLY A C 1
ATOM 746 O O . GLY A 1 99 ? 12.983 6.661 13.553 1.00 33.75 98 GLY A O 1
ATOM 747 N N . GLY A 1 100 ? 11.692 7.374 11.847 1.00 37.04 99 GLY A N 1
ATOM 748 C CA . GLY A 1 100 ? 10.949 8.334 12.641 1.00 35.95 99 GLY A CA 1
ATOM 749 C C . GLY A 1 100 ? 9.458 8.063 12.585 1.00 35.72 99 GLY A C 1
ATOM 750 O O . GLY A 1 100 ? 8.985 7.320 11.725 1.00 33.87 99 GLY A O 1
ATOM 751 N N . ALA A 1 101 ? 8.715 8.666 13.506 1.00 35.81 100 ALA A N 1
ATOM 752 C CA . ALA A 1 101 ? 7.270 8.478 13.564 1.00 33.40 100 ALA A CA 1
ATOM 753 C C . ALA A 1 101 ? 6.544 9.512 12.710 1.00 32.00 100 ALA A C 1
ATOM 754 O O . ALA A 1 101 ? 5.389 9.319 12.338 1.00 33.31 100 ALA A O 1
ATOM 756 N N . GLY A 1 102 ? 7.233 10.606 12.395 1.00 28.65 101 GLY A N 1
ATOM 757 C CA . GLY A 1 102 ? 6.636 11.710 11.662 1.00 26.42 101 GLY A CA 1
ATOM 758 C C . GLY A 1 102 ? 6.104 11.364 10.281 1.00 28.24 101 GLY A C 1
ATOM 759 O O . GLY A 1 102 ? 5.251 12.072 9.746 1.00 30.40 101 GLY A O 1
ATOM 760 N N . SER A 1 103 ? 6.601 10.271 9.707 1.00 27.59 102 SER A N 1
ATOM 761 C CA . SER A 1 103 ? 6.238 9.881 8.347 1.00 29.10 102 SER A CA 1
ATOM 762 C C . SER A 1 103 ? 5.065 8.907 8.312 1.00 24.08 102 SER A C 1
ATOM 763 O O . SER A 1 103 ? 4.664 8.449 7.243 1.00 28.88 102 SER A O 1
ATOM 766 N N . LEU A 1 104 ? 4.537 8.572 9.483 1.00 24.41 103 LEU A N 1
ATOM 767 C CA . LEU A 1 104 ? 3.377 7.694 9.577 1.00 27.08 103 LEU A CA 1
ATOM 768 C C . LEU A 1 104 ? 2.146 8.378 8.995 1.00 29.78 103 LEU A C 1
ATOM 769 O O . LEU A 1 104 ? 1.935 9.571 9.206 1.00 32.83 103 LEU A O 1
ATOM 774 N N . TYR A 1 105 ? 1.344 7.621 8.253 1.00 34.09 104 TYR A N 1
ATOM 775 C CA . TYR A 1 105 ? 0.093 8.135 7.700 1.00 37.67 104 TYR A CA 1
ATOM 776 C C . TYR A 1 105 ? -0.975 8.259 8.783 1.00 34.97 104 TYR A C 1
ATOM 777 O O . TYR A 1 105 ? -1.048 7.431 9.691 1.00 33.14 104 TYR A O 1
ATOM 786 N N . ILE A 1 106 ? -1.806 9.290 8.677 1.00 37.79 105 ILE A N 1
ATOM 787 C CA . ILE A 1 106 ? -2.831 9.554 9.681 1.00 39.33 105 ILE A CA 1
ATOM 788 C C . ILE A 1 106 ? -4.011 8.581 9.602 1.00 42.14 105 ILE A C 1
ATOM 789 O O . ILE A 1 106 ? -4.659 8.308 10.613 1.00 43.36 105 ILE A O 1
ATOM 794 N N . ASP A 1 107 ? -4.290 8.059 8.410 1.00 40.58 106 ASP A N 1
ATOM 795 C CA . ASP A 1 107 ? -5.406 7.130 8.240 1.00 40.12 106 ASP A CA 1
ATOM 796 C C . ASP A 1 107 ? -5.263 6.263 6.991 1.00 41.12 106 ASP A C 1
ATOM 797 O O . ASP A 1 107 ? -4.241 6.307 6.303 1.00 43.17 106 ASP A O 1
ATOM 802 N N . GLU A 1 108 ? -6.302 5.484 6.706 1.00 37.33 107 GLU A N 1
ATOM 803 C CA . GLU A 1 108 ? -6.267 4.492 5.634 1.00 44.68 107 GLU A CA 1
ATOM 804 C C . GLU A 1 108 ? -6.215 5.114 4.241 1.00 45.06 107 GLU A C 1
ATOM 805 O O . GLU A 1 108 ? -5.862 4.441 3.273 1.00 47.88 107 GLU A O 1
ATOM 811 N N . THR A 1 109 ? -6.571 6.391 4.138 1.00 44.07 108 THR A N 1
ATOM 812 C CA . THR A 1 109 ? -6.533 7.084 2.855 1.00 48.36 108 THR A CA 1
ATOM 813 C C . THR A 1 109 ? -5.091 7.258 2.385 1.00 52.30 108 THR A C 1
ATOM 814 O O . THR A 1 109 ? -4.825 7.318 1.184 1.00 55.36 108 THR A O 1
ATOM 818 N N . LYS A 1 110 ? -4.174 7.332 3.347 1.00 53.24 109 LYS A N 1
ATOM 819 C CA . LYS A 1 110 ? -2.739 7.452 3.083 1.00 60.10 109 LYS A CA 1
ATOM 820 C C . LYS A 1 110 ? -2.399 8.631 2.177 1.00 68.25 109 LYS A C 1
ATOM 821 O O . LYS A 1 110 ? -1.589 8.507 1.260 1.00 73.23 109 LYS A O 1
ATOM 827 N N . THR A 1 111 ? -3.021 9.775 2.443 1.00 75.63 110 THR A N 1
ATOM 828 C CA . THR A 1 111 ? -2.749 10.989 1.685 1.00 74.78 110 THR A CA 1
ATOM 829 C C . THR A 1 111 ? -1.911 11.964 2.505 1.00 74.56 110 THR A C 1
ATOM 830 O O . THR A 1 111 ? -1.069 12.681 1.968 1.00 81.94 110 THR A O 1
ATOM 834 N N . THR A 1 112 ? -2.146 11.976 3.813 1.00 59.49 111 THR A N 1
ATOM 835 C CA . THR A 1 112 ? -1.469 12.900 4.714 1.00 45.39 111 THR A CA 1
ATOM 836 C C . THR A 1 112 ? -0.693 12.147 5.796 1.00 37.83 111 THR A C 1
ATOM 837 O O . THR A 1 112 ? -1.152 11.127 6.306 1.00 36.45 111 THR A O 1
ATOM 841 N N . ARG A 1 113 ? 0.451 12.676 6.162 1.00 35.22 112 ARG A N 1
ATOM 842 C CA . ARG A 1 113 ? 1.306 12.096 7.161 1.00 35.15 112 ARG A CA 1
ATOM 843 C C . ARG A 1 113 ? 1.437 13.021 8.339 1.00 35.27 112 ARG A C 1
ATOM 844 O O . ARG A 1 113 ? 1.259 14.172 8.193 1.00 38.89 112 ARG A O 1
ATOM 852 N N . LEU A 1 114 ? 1.834 12.508 9.486 1.00 34.45 113 LEU A N 1
ATOM 853 C CA . LEU A 1 114 ? 1.809 13.221 10.758 1.00 35.39 113 LEU A CA 1
ATOM 854 C C . LEU A 1 114 ? 2.619 14.473 10.681 1.00 39.37 113 LEU A C 1
ATOM 855 O O . LEU A 1 114 ? 2.314 15.467 11.283 1.00 41.26 113 LEU A O 1
ATOM 860 N N . LEU A 1 115 ? 3.643 14.390 9.879 1.00 40.71 114 LEU A N 1
ATOM 861 C CA . LEU A 1 115 ? 4.547 15.437 9.594 1.00 42.85 114 LEU A CA 1
ATOM 862 C C . LEU A 1 115 ? 3.828 16.651 9.033 1.00 44.67 114 LEU A C 1
ATOM 863 O O . LEU A 1 115 ? 4.224 17.769 9.239 1.00 46.01 114 LEU A O 1
ATOM 868 N N . ASP A 1 116 ? 2.796 16.397 8.255 1.00 41.23 115 ASP A N 1
ATOM 869 C CA . ASP A 1 116 ? 2.102 17.413 7.504 1.00 43.87 115 ASP A CA 1
ATOM 870 C C . ASP A 1 116 ? 0.952 18.126 8.187 1.00 45.98 115 ASP A C 1
ATOM 871 O O . ASP A 1 116 ? 0.403 18.998 7.621 1.00 50.37 115 ASP A O 1
ATOM 876 N N . THR A 1 117 ? 0.593 17.737 9.387 1.00 42.56 116 THR A N 1
ATOM 877 C CA . THR A 1 117 ? -0.513 18.300 10.153 1.00 39.25 116 THR A CA 1
ATOM 878 C C . THR A 1 117 ? -0.175 19.704 10.651 1.00 38.21 116 THR A C 1
ATOM 879 O O . THR A 1 117 ? 0.980 20.001 10.939 1.00 37.12 116 THR A O 1
ATOM 883 N N . PRO A 1 118 ? -1.189 20.576 10.740 1.00 39.12 117 PRO A N 1
ATOM 884 C CA . PRO A 1 118 ? -0.996 21.969 11.160 1.00 40.63 117 PRO A CA 1
ATOM 885 C C . PRO A 1 118 ? -0.373 22.115 12.548 1.00 40.56 117 PRO A C 1
ATOM 886 O O . PRO A 1 118 ? 0.276 23.126 12.812 1.00 41.28 117 PRO A O 1
ATOM 890 N N . ASP A 1 119 ? -0.559 21.126 13.415 1.00 45.94 118 ASP A N 1
ATOM 891 C CA . ASP A 1 119 ? -0.081 21.229 14.790 1.00 50.21 118 ASP A CA 1
ATOM 892 C C . ASP A 1 119 ? 1.275 20.565 15.029 1.00 45.45 118 ASP A C 1
ATOM 893 O O . ASP A 1 119 ? 1.793 20.608 16.144 1.00 44.73 118 ASP A O 1
ATOM 898 N N . PHE A 1 120 ? 1.847 19.951 13.998 1.00 40.65 119 PHE A N 1
ATOM 899 C CA . PHE A 1 120 ? 3.155 19.318 14.145 1.00 37.07 119 PHE A CA 1
ATOM 900 C C . PHE A 1 120 ? 4.214 20.372 14.460 1.00 36.47 119 PHE A C 1
ATOM 901 O O . PHE A 1 120 ? 4.438 21.285 13.665 1.00 40.34 119 PHE A O 1
ATOM 909 N N . PRO A 1 121 ? 4.864 20.245 15.627 1.00 32.59 120 PRO A N 1
ATOM 910 C CA . PRO A 1 121 ? 5.789 21.250 16.168 1.00 33.74 120 PRO A CA 1
ATOM 911 C C . PRO A 1 121 ? 6.948 21.573 15.233 1.00 32.16 120 PRO A C 1
ATOM 912 O O . PRO A 1 121 ? 7.582 20.662 14.700 1.00 31.15 120 PRO A O 1
ATOM 916 N N . GLU A 1 122 ? 7.206 22.865 15.049 1.00 35.80 121 GLU A N 1
ATOM 917 C CA . GLU A 1 122 ? 8.243 23.348 14.142 1.00 46.19 121 GLU A CA 1
ATOM 918 C C . GLU A 1 122 ? 9.611 22.732 14.410 1.00 49.37 121 GLU A C 1
ATOM 919 O O . GLU A 1 122 ? 10.314 22.343 13.479 1.00 52.09 121 GLU A O 1
ATOM 925 N N . GLU A 1 123 ? 9.980 22.637 15.683 1.00 50.21 122 GLU A N 1
ATOM 926 C CA . GLU A 1 123 ? 11.309 22.169 16.064 1.00 52.78 122 GLU A CA 1
ATOM 927 C C . GLU A 1 123 ? 11.547 20.698 15.720 1.00 47.31 122 GLU A C 1
ATOM 928 O O . GLU A 1 123 ? 12.687 20.237 15.705 1.00 45.66 122 GLU A O 1
ATOM 934 N N . PHE A 1 124 ? 10.475 19.964 15.443 1.00 41.84 123 PHE A N 1
ATOM 935 C CA . PHE A 1 124 ? 10.601 18.552 15.102 1.00 37.42 123 PHE A CA 1
ATOM 936 C C . PHE A 1 124 ? 10.712 18.360 13.596 1.00 34.28 123 PHE A C 1
ATOM 937 O O . PHE A 1 124 ? 11.219 17.342 13.123 1.00 32.91 123 PHE A O 1
ATOM 945 N N . LYS A 1 125 ? 10.235 19.350 12.852 1.00 33.72 124 LYS A N 1
ATOM 946 C CA . LYS A 1 125 ? 10.162 19.265 11.396 1.00 33.60 124 LYS A CA 1
ATOM 947 C C . LYS A 1 125 ? 11.487 18.968 10.674 1.00 35.55 124 LYS A C 1
ATOM 948 O O . LYS A 1 125 ? 11.490 18.180 9.731 1.00 38.78 124 LYS A O 1
ATOM 954 N N . PRO A 1 126 ? 12.609 19.589 11.093 1.00 35.12 125 PRO A N 1
ATOM 955 C CA . PRO A 1 126 ? 13.847 19.283 10.364 1.00 35.28 125 PRO A CA 1
ATOM 956 C C . PRO A 1 126 ? 14.244 17.806 10.401 1.00 35.36 125 PRO A C 1
ATOM 957 O O . PRO A 1 126 ? 14.565 17.243 9.355 1.00 38.71 125 PRO A O 1
ATOM 961 N N . LEU A 1 127 ? 14.218 17.187 11.577 1.00 34.38 126 LEU A N 1
ATOM 962 C CA . LEU A 1 127 ? 14.542 15.767 11.679 1.00 34.31 126 LEU A CA 1
ATOM 963 C C . LEU A 1 127 ? 13.477 14.913 10.998 1.00 33.42 126 LEU A C 1
ATOM 964 O O . LEU A 1 127 ? 13.796 13.984 10.257 1.00 35.71 126 LEU A O 1
ATOM 969 N N . ALA A 1 128 ? 12.214 15.241 11.254 1.00 33.72 127 ALA A N 1
ATOM 970 C CA . ALA A 1 128 ? 11.082 14.494 10.705 1.00 31.41 127 ALA A CA 1
ATOM 971 C C . ALA A 1 128 ? 11.078 14.512 9.182 1.00 32.80 127 ALA A C 1
ATOM 972 O O . ALA A 1 128 ? 10.745 13.515 8.541 1.00 32.75 127 ALA A O 1
ATOM 974 N N . LYS A 1 129 ? 11.450 15.650 8.607 1.00 34.41 128 LYS A N 1
ATOM 975 C CA . LYS A 1 129 ? 11.490 15.785 7.159 1.00 40.81 128 LYS A CA 1
ATOM 976 C C . LYS A 1 129 ? 12.623 14.952 6.572 1.00 39.81 128 LYS A C 1
ATOM 977 O O . LYS A 1 129 ? 12.452 14.288 5.551 1.00 38.85 128 LYS A O 1
ATOM 983 N N . ALA A 1 130 ? 13.783 14.996 7.222 1.00 38.57 129 ALA A N 1
ATOM 984 C CA . ALA A 1 130 ? 14.935 14.230 6.767 1.00 39.47 129 ALA A CA 1
ATOM 985 C C . ALA A 1 130 ? 14.639 12.738 6.836 1.00 36.54 129 ALA A C 1
ATOM 986 O O . ALA A 1 130 ? 15.029 11.978 5.952 1.00 39.77 129 ALA A O 1
ATOM 988 N N . GLN A 1 131 ? 13.934 12.325 7.884 1.00 32.83 130 GLN A N 1
ATOM 989 C CA . GLN A 1 131 ? 13.582 10.919 8.055 1.00 33.41 130 GLN A CA 1
ATOM 990 C C . GLN A 1 131 ? 12.470 10.502 7.107 1.00 36.69 130 GLN A C 1
ATOM 991 O O . GLN A 1 131 ? 12.359 9.331 6.752 1.00 39.92 130 GLN A O 1
ATOM 997 N N . ALA A 1 132 ? 11.648 11.466 6.701 1.00 35.99 131 ALA A N 1
ATOM 998 C CA . ALA A 1 132 ? 10.588 11.214 5.731 1.00 33.77 131 ALA A CA 1
ATOM 999 C C . ALA A 1 132 ? 11.160 11.118 4.319 1.00 39.36 131 ALA A C 1
ATOM 1000 O O . ALA A 1 132 ? 10.775 10.240 3.544 1.00 30.08 131 ALA A O 1
ATOM 1002 N N . ASP A 1 133 ? 12.076 12.029 3.993 1.00 41.37 132 ASP A N 1
ATOM 1003 C CA . ASP A 1 133 ? 12.802 11.982 2.725 1.00 44.82 132 ASP A CA 1
ATOM 1004 C C . ASP A 1 133 ? 13.576 10.679 2.624 1.00 43.24 132 ASP A C 1
ATOM 1005 O O . ASP A 1 133 ? 13.688 10.085 1.554 1.00 47.05 132 ASP A O 1
ATOM 1010 N N . GLU A 1 134 ? 14.106 10.252 3.763 1.00 43.32 133 GLU A N 1
ATOM 1011 C CA . GLU A 1 134 ? 14.848 9.005 3.878 1.00 45.29 133 GLU A CA 1
ATOM 1012 C C . GLU A 1 134 ? 13.986 7.818 3.463 1.00 43.63 133 GLU A C 1
ATOM 1013 O O . GLU A 1 134 ? 14.407 6.979 2.666 1.00 43.88 133 GLU A O 1
ATOM 1019 N N . LEU A 1 135 ? 12.771 7.763 4.002 1.00 38.34 134 LEU A N 1
ATOM 1020 C CA . LEU A 1 135 ? 11.840 6.684 3.694 1.00 35.03 134 LEU A CA 1
ATOM 1021 C C . LEU A 1 135 ? 11.363 6.746 2.242 1.00 38.42 134 LEU A C 1
ATOM 1022 O O . LEU A 1 135 ? 11.234 5.714 1.581 1.00 41.09 134 LEU A O 1
ATOM 1027 N N . ASP A 1 136 ? 11.110 7.956 1.748 1.00 36.42 135 ASP A N 1
ATOM 1028 C CA . ASP A 1 136 ? 10.642 8.134 0.375 1.00 40.37 135 ASP A CA 1
ATOM 1029 C C . ASP A 1 136 ? 11.676 7.639 -0.634 1.00 43.11 135 ASP A C 1
ATOM 1030 O O . ASP A 1 136 ? 11.325 7.099 -1.683 1.00 46.88 135 ASP A O 1
ATOM 1035 N N . LEU A 1 137 ? 12.950 7.819 -0.308 1.00 43.70 136 LEU A N 1
ATOM 1036 C CA . LEU A 1 137 ? 14.029 7.394 -1.192 1.00 45.46 136 LEU A CA 1
ATOM 1037 C C . LEU A 1 137 ? 14.148 5.871 -1.220 1.00 44.98 136 LEU A C 1
ATOM 1038 O O . LEU A 1 137 ? 14.475 5.285 -2.251 1.00 47.53 136 LEU A O 1
ATOM 1043 N N . LEU A 1 138 ? 13.867 5.234 -0.087 1.00 41.81 137 LEU A N 1
ATOM 1044 C CA . LEU A 1 138 ? 13.943 3.781 0.014 1.00 42.71 137 LEU A CA 1
ATOM 1045 C C . LEU A 1 138 ? 12.920 3.076 -0.875 1.00 46.08 137 LEU A C 1
ATOM 1046 O O . LEU A 1 138 ? 13.207 2.022 -1.440 1.00 51.44 137 LEU A O 1
ATOM 1051 N N . ARG A 1 139 ? 11.730 3.653 -1.003 1.00 47.42 138 ARG A N 1
ATOM 1052 C CA . ARG A 1 139 ? 10.674 3.019 -1.788 1.00 51.21 138 ARG A CA 1
ATOM 1053 C C . ARG A 1 139 ? 11.043 2.893 -3.264 1.00 51.65 138 ARG A C 1
ATOM 1054 O O . ARG A 1 139 ? 10.492 2.057 -3.977 1.00 53.65 138 ARG A O 1
ATOM 1062 N N . THR A 1 140 ? 11.980 3.720 -3.716 1.00 52.27 139 THR A N 1
ATOM 1063 C CA . THR A 1 140 ? 12.420 3.686 -5.105 1.00 56.84 139 THR A CA 1
ATOM 1064 C C . THR A 1 140 ? 13.524 2.650 -5.311 1.00 60.01 139 THR A C 1
ATOM 1065 O O . THR A 1 140 ? 13.908 2.355 -6.443 1.00 64.02 139 THR A O 1
ATOM 1069 N N . LYS A 1 141 ? 14.032 2.101 -4.212 1.00 59.03 140 LYS A N 1
ATOM 1070 C CA . LYS A 1 141 ? 15.072 1.081 -4.281 1.00 60.68 140 LYS A CA 1
ATOM 1071 C C . LYS A 1 141 ? 14.458 -0.301 -4.470 1.00 67.33 140 LYS A C 1
ATOM 1072 O O . LYS A 1 141 ? 14.170 -1.005 -3.501 1.00 68.57 140 LYS A O 1
ATOM 1078 N N . ASN A 1 142 ? 14.267 -0.683 -5.729 1.00 74.54 141 ASN A N 1
ATOM 1079 C CA . ASN A 1 142 ? 13.596 -1.931 -6.072 1.00 83.07 141 ASN A CA 1
ATOM 1080 C C . ASN A 1 142 ? 14.376 -3.177 -5.658 1.00 82.85 141 ASN A C 1
ATOM 1081 O O . ASN A 1 142 ? 13.802 -4.129 -5.133 1.00 84.94 141 ASN A O 1
ATOM 1086 N N . ASN A 1 143 ? 15.683 -3.167 -5.897 1.00 80.18 142 ASN A N 1
ATOM 1087 C CA . ASN A 1 143 ? 16.512 -4.342 -5.650 1.00 78.91 142 ASN A CA 1
ATOM 1088 C C . ASN A 1 143 ? 17.175 -4.328 -4.278 1.00 72.38 142 ASN A C 1
ATOM 1089 O O . ASN A 1 143 ? 18.242 -4.913 -4.089 1.00 72.26 142 ASN A O 1
ATOM 1094 N N . LEU A 1 144 ? 16.536 -3.662 -3.323 1.00 66.19 143 LEU A N 1
ATOM 1095 C CA . LEU A 1 144 ? 17.052 -3.589 -1.963 1.00 60.69 143 LEU A CA 1
ATOM 1096 C C . LEU A 1 144 ? 16.050 -4.167 -0.971 1.00 59.84 143 LEU A C 1
ATOM 1097 O O . LEU A 1 144 ? 14.888 -3.760 -0.943 1.00 62.25 143 LEU A O 1
ATOM 1102 N N . ASN A 1 145 ? 16.503 -5.120 -0.162 1.00 56.80 144 ASN A N 1
ATOM 1103 C CA . ASN A 1 145 ? 15.654 -5.716 0.863 1.00 56.20 144 ASN A CA 1
ATOM 1104 C C . ASN A 1 145 ? 15.611 -4.849 2.115 1.00 54.37 144 ASN A C 1
ATOM 1105 O O . ASN A 1 145 ? 16.196 -5.196 3.140 1.00 52.78 144 ASN A O 1
ATOM 1110 N N . TRP A 1 146 ? 14.909 -3.723 2.026 1.00 54.31 145 TRP A N 1
ATOM 1111 C CA . TRP A 1 146 ? 14.891 -2.744 3.106 1.00 52.85 145 TRP A CA 1
ATOM 1112 C C . TRP A 1 146 ? 13.674 -2.889 4.009 1.00 52.75 145 TRP A C 1
ATOM 1113 O O . TRP A 1 146 ? 12.638 -3.405 3.598 1.00 54.30 145 TRP A O 1
ATOM 1124 N N . THR A 1 147 ? 13.815 -2.429 5.247 1.00 48.71 146 THR A N 1
ATOM 1125 C CA . THR A 1 147 ? 12.695 -2.358 6.174 1.00 43.69 146 THR A CA 1
ATOM 1126 C C . THR A 1 147 ? 12.845 -1.138 7.076 1.00 43.18 146 THR A C 1
ATOM 1127 O O . THR A 1 147 ? 13.758 -1.069 7.900 1.00 45.46 146 THR A O 1
ATOM 1131 N N . PHE A 1 148 ? 11.946 -0.175 6.897 1.00 36.29 147 PHE A N 1
ATOM 1132 C CA . PHE A 1 148 ? 11.925 1.041 7.699 1.00 34.45 147 PHE A CA 1
ATOM 1133 C C . PHE A 1 148 ? 11.161 0.787 8.993 1.00 36.16 147 PHE A C 1
ATOM 1134 O O . PHE A 1 148 ? 9.992 0.404 8.962 1.00 38.92 147 PHE A O 1
ATOM 1142 N N . VAL A 1 149 ? 11.815 0.992 10.131 1.00 31.65 148 VAL A N 1
ATOM 1143 C CA . VAL A 1 149 ? 11.179 0.704 11.410 1.00 30.15 148 VAL A CA 1
ATOM 1144 C C . VAL A 1 149 ? 10.871 1.980 12.189 1.00 29.54 148 VAL A C 1
ATOM 1145 O O . VAL A 1 149 ? 11.710 2.492 12.927 1.00 29.43 148 VAL A O 1
ATOM 1149 N N . SER A 1 150 ? 9.654 2.486 12.013 1.00 30.06 149 SER A N 1
ATOM 1150 C CA . SER A 1 150 ? 9.213 3.686 12.712 1.00 27.79 149 SER A CA 1
ATOM 1151 C C . SER A 1 150 ? 8.959 3.410 14.187 1.00 27.19 149 SER A C 1
ATOM 1152 O O . SER A 1 150 ? 8.313 2.424 14.536 1.00 30.19 149 SER A O 1
ATOM 1155 N N . PRO A 1 151 ? 9.474 4.284 15.062 1.00 29.47 150 PRO A N 1
ATOM 1156 C CA . PRO A 1 151 ? 9.179 4.193 16.491 1.00 29.81 150 PRO A CA 1
ATOM 1157 C C . PRO A 1 151 ? 7.859 4.887 16.792 1.00 30.49 150 PRO A C 1
ATOM 1158 O O . PRO A 1 151 ? 7.194 5.355 15.864 1.00 26.91 150 PRO A O 1
ATOM 1162 N N . ALA A 1 152 ? 7.487 4.962 18.065 1.00 30.93 151 ALA A N 1
ATOM 1163 C CA . ALA A 1 152 ? 6.277 5.670 18.451 1.00 30.06 151 ALA A CA 1
ATOM 1164 C C . ALA A 1 152 ? 6.530 7.172 18.440 1.00 30.87 151 ALA A C 1
ATOM 1165 O O . ALA A 1 152 ? 7.663 7.613 18.249 1.00 28.65 151 ALA A O 1
ATOM 1167 N N . VAL A 1 153 ? 5.472 7.952 18.640 1.00 29.50 152 VAL A N 1
ATOM 1168 C CA . VAL A 1 153 ? 5.586 9.405 18.671 1.00 28.88 152 VAL A CA 1
ATOM 1169 C C . VAL A 1 153 ? 6.536 9.842 19.776 1.00 33.50 152 VAL A C 1
ATOM 1170 O O . VAL A 1 153 ? 7.454 10.630 19.548 1.00 34.81 152 VAL A O 1
ATOM 1174 N N . ASP A 1 154 ? 6.311 9.314 20.974 1.00 35.63 153 ASP A N 1
ATOM 1175 C CA . ASP A 1 154 ? 7.193 9.567 22.102 1.00 31.93 153 ASP A CA 1
ATOM 1176 C C . ASP A 1 154 ? 8.204 8.428 22.220 1.00 30.38 153 ASP A C 1
ATOM 1177 O O . ASP A 1 154 ? 7.873 7.333 22.674 1.00 31.65 153 ASP A O 1
ATOM 1182 N N . PHE A 1 155 ? 9.430 8.665 21.819 1.00 29.96 154 PHE A N 1
ATOM 1183 C CA . PHE A 1 155 ? 10.489 7.682 21.789 1.00 29.90 154 PHE A CA 1
ATOM 1184 C C . PHE A 1 155 ? 11.471 8.003 22.899 1.00 32.03 154 PHE A C 1
ATOM 1185 O O . PHE A 1 155 ? 12.133 9.012 22.884 1.00 29.38 154 PHE A O 1
ATOM 1193 N N . ILE A 1 156 ? 11.546 7.138 23.880 1.00 33.69 155 ILE A N 1
ATOM 1194 C CA . ILE A 1 156 ? 12.242 7.457 25.123 1.00 35.14 155 ILE A CA 1
ATOM 1195 C C . ILE A 1 156 ? 13.479 6.586 25.361 1.00 37.87 155 ILE A C 1
ATOM 1196 O O . ILE A 1 156 ? 13.364 5.373 25.551 1.00 34.53 155 ILE A O 1
ATOM 1201 N N . PRO A 1 157 ? 14.669 7.217 25.350 1.00 40.68 156 PRO A N 1
ATOM 1202 C CA . PRO A 1 157 ? 15.986 6.584 25.509 1.00 39.11 156 PRO A CA 1
ATOM 1203 C C . PRO A 1 157 ? 16.088 5.636 26.701 1.00 41.40 156 PRO A C 1
ATOM 1204 O O . PRO A 1 157 ? 16.359 4.451 26.516 1.00 43.88 156 PRO A O 1
ATOM 1208 N N . ASP A 1 158 ? 15.882 6.149 27.907 1.00 42.48 157 ASP A N 1
ATOM 1209 C CA . ASP A 1 158 ? 16.025 5.321 29.096 1.00 46.70 157 ASP A CA 1
ATOM 1210 C C . ASP A 1 158 ? 14.670 4.964 29.693 1.00 48.23 157 ASP A C 1
ATOM 1211 O O . ASP A 1 158 ? 14.533 4.812 30.907 1.00 48.80 157 ASP A O 1
ATOM 1216 N N . GLY A 1 159 ? 13.674 4.826 28.823 1.00 47.71 158 GLY A N 1
ATOM 1217 C CA . GLY A 1 159 ? 12.348 4.420 29.241 1.00 43.62 158 GLY A CA 1
ATOM 1218 C C . GLY A 1 159 ? 12.341 3.006 29.787 1.00 45.23 158 GLY A C 1
ATOM 1219 O O . GLY A 1 159 ? 13.228 2.206 29.484 1.00 45.57 158 GLY A O 1
ATOM 1220 N N . GLU A 1 160 ? 11.335 2.703 30.599 1.00 45.41 159 GLU A N 1
ATOM 1221 C CA . GLU A 1 160 ? 11.196 1.390 31.215 1.00 47.53 159 GLU A CA 1
ATOM 1222 C C . GLU A 1 160 ? 11.033 0.291 30.168 1.00 49.13 159 GLU A C 1
ATOM 1223 O O . GLU A 1 160 ? 10.246 0.423 29.230 1.00 52.62 159 GLU A O 1
ATOM 1229 N N . LYS A 1 161 ? 11.792 -0.789 30.328 1.00 47.10 160 LYS A N 1
ATOM 1230 C CA . LYS A 1 161 ? 11.661 -1.954 29.460 1.00 43.29 160 LYS A CA 1
ATOM 1231 C C . LYS A 1 161 ? 10.466 -2.796 29.896 1.00 45.00 160 LYS A C 1
ATOM 1232 O O . LYS A 1 161 ? 10.578 -3.623 30.802 1.00 47.27 160 LYS A O 1
ATOM 1238 N N . THR A 1 162 ? 9.321 -2.579 29.255 1.00 44.01 161 THR A N 1
ATOM 1239 C CA . THR A 1 162 ? 8.095 -3.281 29.626 1.00 46.14 161 THR A CA 1
ATOM 1240 C C . THR A 1 162 ? 8.079 -4.705 29.087 1.00 47.00 161 THR A C 1
ATOM 1241 O O . THR A 1 162 ? 7.561 -5.615 29.731 1.00 50.23 161 THR A O 1
ATOM 1245 N N . GLY A 1 163 ? 8.641 -4.889 27.898 1.00 49.39 162 GLY A N 1
ATOM 1246 C CA . GLY A 1 163 ? 8.662 -6.192 27.261 1.00 56.42 162 GLY A CA 1
ATOM 1247 C C . GLY A 1 163 ? 7.430 -6.459 26.416 1.00 62.94 162 GLY A C 1
ATOM 1248 O O . GLY A 1 163 ? 7.385 -7.433 25.664 1.00 66.67 162 GLY A O 1
ATOM 1249 N N . ASN A 1 164 ? 6.428 -5.595 26.537 1.00 64.45 163 ASN A N 1
ATOM 1250 C CA . ASN A 1 164 ? 5.195 -5.749 25.774 1.00 66.68 163 ASN A CA 1
ATOM 1251 C C . ASN A 1 164 ? 4.989 -4.605 24.791 1.00 58.85 163 ASN A C 1
ATOM 1252 O O . ASN A 1 164 ? 4.645 -3.489 25.182 1.00 55.84 163 ASN A O 1
ATOM 1257 N N . TYR A 1 165 ? 5.198 -4.889 23.512 1.00 53.29 164 TYR A N 1
ATOM 1258 C CA . TYR A 1 165 ? 5.047 -3.877 22.478 1.00 46.82 164 TYR A CA 1
ATOM 1259 C C . TYR A 1 165 ? 3.963 -4.273 21.482 1.00 45.27 164 TYR A C 1
ATOM 1260 O O . TYR A 1 165 ? 3.474 -5.403 21.497 1.00 47.57 164 TYR A O 1
ATOM 1269 N N . ILE A 1 166 ? 3.594 -3.336 20.617 1.00 40.36 165 ILE A N 1
ATOM 1270 C CA . ILE A 1 166 ? 2.666 -3.617 19.528 1.00 39.22 165 ILE A CA 1
ATOM 1271 C C . ILE A 1 166 ? 3.335 -3.405 18.175 1.00 37.70 165 ILE A C 1
ATOM 1272 O O . ILE A 1 166 ? 3.976 -2.379 17.939 1.00 36.38 165 ILE A O 1
ATOM 1277 N N . LEU A 1 167 ? 3.197 -4.390 17.296 1.00 39.22 166 LEU A N 1
ATOM 1278 C CA . LEU A 1 167 ? 3.677 -4.259 15.930 1.00 40.64 166 LEU A CA 1
ATOM 1279 C C . LEU A 1 167 ? 2.556 -3.739 15.041 1.00 43.39 166 LEU A C 1
ATOM 1280 O O . LEU A 1 167 ? 1.511 -4.378 14.913 1.00 48.44 166 LEU A O 1
ATOM 1285 N N . ALA A 1 168 ? 2.765 -2.573 14.440 1.00 41.66 167 ALA A N 1
ATOM 1286 C CA . ALA A 1 168 ? 1.783 -2.018 13.517 1.00 42.37 167 ALA A CA 1
ATOM 1287 C C . ALA A 1 168 ? 2.404 -1.829 12.141 1.00 43.00 167 ALA A C 1
ATOM 1288 O O . ALA A 1 168 ? 3.509 -2.306 11.879 1.00 45.09 167 ALA A O 1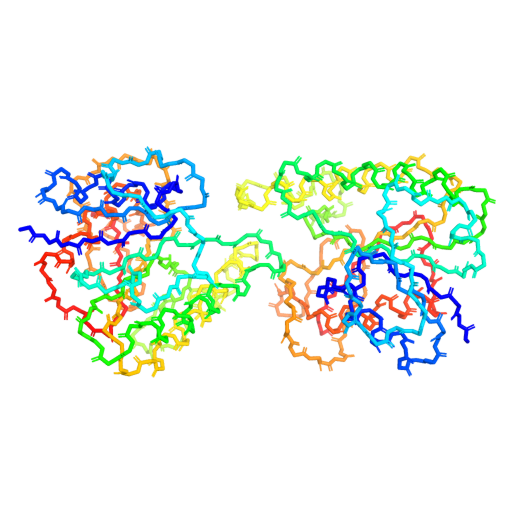
ATOM 1290 N N . GLY A 1 169 ? 1.693 -1.129 11.264 1.00 41.28 168 GLY A N 1
ATOM 1291 C CA . GLY A 1 169 ? 2.137 -0.979 9.894 1.00 38.99 168 GLY A CA 1
ATOM 1292 C C . GLY A 1 169 ? 2.392 0.451 9.466 1.00 39.76 168 GLY A C 1
ATOM 1293 O O . GLY A 1 169 ? 3.020 1.233 10.181 1.00 38.83 168 GLY A O 1
ATOM 1294 N N . GLU A 1 170 ? 1.888 0.784 8.285 1.00 42.49 169 GLU A N 1
ATOM 1295 C CA . GLU A 1 170 ? 2.144 2.070 7.650 1.00 41.61 169 GLU A CA 1
ATOM 1296 C C . GLU A 1 170 ? 1.366 3.214 8.30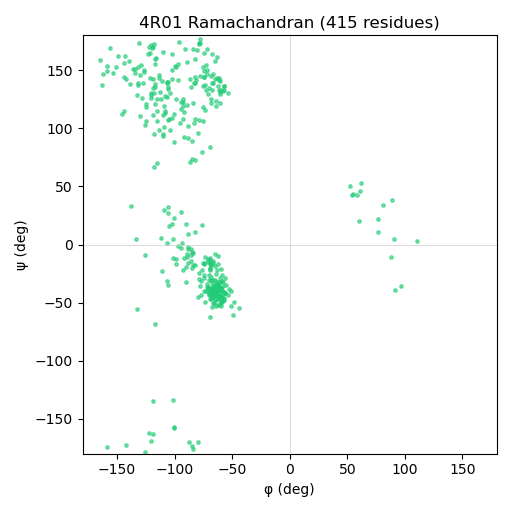0 1.00 37.31 169 GLU A C 1
ATOM 1297 O O . GLU A 1 170 ? 1.688 4.387 8.105 1.00 35.20 169 GLU A O 1
ATOM 1303 N N . ILE A 1 171 ? 0.344 2.863 9.076 1.00 33.96 170 ILE A N 1
ATOM 1304 C CA . ILE A 1 171 ? -0.599 3.839 9.608 1.00 32.71 170 ILE A CA 1
ATOM 1305 C C . ILE A 1 171 ? -0.394 4.086 11.102 1.00 31.68 170 ILE A C 1
ATOM 1306 O O . ILE A 1 171 ? -0.142 3.152 11.865 1.00 31.18 170 ILE A O 1
ATOM 1311 N N . PHE A 1 172 ? -0.496 5.351 11.508 1.00 30.98 171 PHE A N 1
ATOM 1312 C CA . PHE A 1 172 ? -0.380 5.733 12.913 1.00 31.85 171 PHE A CA 1
ATOM 1313 C C . PHE A 1 172 ? -1.339 4.945 13.805 1.00 32.65 171 PHE A C 1
ATOM 1314 O O . PHE A 1 172 ? -2.535 4.843 13.523 1.00 34.81 171 PHE A O 1
ATOM 1322 N N . THR A 1 173 ? -0.794 4.394 14.883 1.00 27.74 172 THR A N 1
ATOM 1323 C CA . THR A 1 173 ? -1.528 3.513 15.778 1.00 28.12 172 THR A CA 1
ATOM 1324 C C . THR A 1 173 ? -1.250 3.910 17.226 1.00 28.81 172 THR A C 1
ATOM 1325 O O . THR A 1 173 ? -0.173 4.409 17.540 1.00 30.84 172 THR A O 1
ATOM 1329 N N . THR A 1 174 ? -2.234 3.723 18.096 1.00 24.67 173 THR A N 1
ATOM 1330 C CA . THR A 1 174 ? -2.050 3.955 19.520 1.00 25.98 173 THR A CA 1
ATOM 1331 C C . THR A 1 174 ? -2.335 2.667 20.277 1.00 29.06 173 THR A C 1
ATOM 1332 O O . THR A 1 174 ? -2.794 1.692 19.685 1.00 32.63 173 THR A O 1
ATOM 1336 N N . ASN A 1 175 ? -2.059 2.652 21.577 1.00 26.21 174 ASN A N 1
ATOM 1337 C CA . ASN A 1 175 ? -2.509 1.542 22.407 1.00 27.93 174 ASN A CA 1
ATOM 1338 C C . ASN A 1 175 ? -3.923 1.834 22.903 1.00 31.35 174 ASN A C 1
ATOM 1339 O O . ASN A 1 175 ? -4.544 2.796 22.453 1.00 30.47 174 ASN A O 1
ATOM 1344 N N . GLU A 1 176 ? -4.417 1.026 23.839 1.00 31.73 175 GLU A N 1
ATOM 1345 C CA . GLU A 1 176 ? -5.794 1.153 24.317 1.00 33.94 175 GLU A CA 1
ATOM 1346 C C . GLU A 1 176 ? -6.047 2.459 25.074 1.00 36.16 175 GLU A C 1
ATOM 1347 O O . GLU A 1 176 ? -7.195 2.833 25.305 1.00 40.48 175 GLU A O 1
ATOM 1353 N N . LYS A 1 177 ? -4.977 3.147 25.461 1.00 36.31 176 LYS A N 1
ATOM 1354 C CA A LYS A 1 177 ? -5.099 4.412 26.175 0.50 36.09 176 LYS A CA 1
ATOM 1355 C CA B LYS A 1 177 ? -5.097 4.415 26.174 0.50 36.10 176 LYS A CA 1
ATOM 1356 C C . LYS A 1 177 ? -5.063 5.593 25.208 1.00 34.95 176 LYS A C 1
ATOM 1357 O O . LYS A 1 177 ? -5.175 6.748 25.620 1.00 33.94 176 LYS A O 1
ATOM 1368 N N . GLY A 1 178 ? -4.901 5.294 23.923 1.00 34.64 177 GLY A N 1
ATOM 1369 C CA . GLY A 1 178 ? -4.819 6.325 22.905 1.00 34.41 177 GLY A CA 1
ATOM 1370 C C . GLY A 1 178 ? -3.460 7.001 22.903 1.00 34.68 177 GLY A C 1
ATOM 1371 O O . GLY A 1 178 ? -3.309 8.118 22.414 1.00 37.81 177 GLY A O 1
ATOM 1372 N N . ILE A 1 179 ? -2.464 6.311 23.450 1.00 31.91 178 ILE A N 1
ATOM 1373 C CA . ILE A 1 179 ? -1.126 6.870 23.596 1.00 34.63 178 ILE A CA 1
ATOM 1374 C C . ILE A 1 179 ? -0.131 6.180 22.664 1.00 35.58 178 ILE A C 1
ATOM 1375 O O . ILE A 1 179 ? -0.191 4.967 22.468 1.00 38.70 178 ILE A O 1
ATOM 1380 N N . SER A 1 180 ? 0.775 6.961 22.085 1.00 29.14 179 SER A N 1
ATOM 1381 C CA . SER A 1 180 ? 1.832 6.408 21.250 1.00 27.75 179 SER A CA 1
ATOM 1382 C C . SER A 1 180 ? 3.204 6.701 21.852 1.00 29.39 179 SER A C 1
ATOM 1383 O O . SER A 1 180 ? 3.765 7.777 21.644 1.00 31.10 179 SER A O 1
ATOM 1386 N N . GLN A 1 181 ? 3.732 5.742 22.606 1.00 28.37 180 GLN A N 1
ATOM 1387 C CA . GLN A 1 181 ? 5.051 5.877 23.216 1.00 28.53 180 GLN A CA 1
ATOM 1388 C C . GLN A 1 181 ? 5.761 4.531 23.223 1.00 27.71 180 GLN A C 1
ATOM 1389 O O . GLN A 1 181 ? 5.113 3.488 23.163 1.00 30.30 180 GLN A O 1
ATOM 1395 N N . ILE A 1 182 ? 7.089 4.556 23.284 1.00 25.69 181 ILE A N 1
ATOM 1396 C CA . ILE A 1 182 ? 7.863 3.329 23.455 1.00 27.50 181 ILE A CA 1
ATOM 1397 C C . ILE A 1 182 ? 9.285 3.643 23.919 1.00 26.45 181 ILE A C 1
ATOM 1398 O O . ILE A 1 182 ? 9.852 4.682 23.574 1.00 27.35 181 ILE A O 1
ATOM 1403 N N . SER A 1 183 ? 9.847 2.749 24.725 1.00 29.90 182 SER A N 1
ATOM 1404 C CA . SER A 1 183 ? 11.219 2.897 25.195 1.00 29.34 182 SER A CA 1
ATOM 1405 C C . SER A 1 183 ? 12.192 2.397 24.137 1.00 31.95 182 SER A C 1
ATOM 1406 O O . SER A 1 183 ? 11.812 1.629 23.253 1.00 31.84 182 SER A O 1
ATOM 1409 N N . TYR A 1 184 ? 13.444 2.835 24.225 1.00 34.40 183 TYR A N 1
ATOM 1410 C CA . TYR A 1 184 ? 14.478 2.342 23.322 1.00 31.53 183 TYR A CA 1
ATOM 1411 C C . TYR A 1 184 ? 14.647 0.838 23.497 1.00 30.60 183 TYR A C 1
ATOM 1412 O O . TYR A 1 184 ? 14.833 0.111 22.523 1.00 32.29 183 TYR A O 1
ATOM 1421 N N . ALA A 1 185 ? 14.554 0.377 24.740 1.00 32.17 184 ALA A N 1
ATOM 1422 C CA . ALA A 1 185 ? 14.686 -1.045 25.049 1.00 36.32 184 ALA A CA 1
ATOM 1423 C C . ALA A 1 185 ? 13.595 -1.883 24.377 1.00 35.81 184 ALA A C 1
ATOM 1424 O O . ALA A 1 185 ? 13.893 -2.863 23.693 1.00 36.48 184 ALA A O 1
ATOM 1426 N N . ASP A 1 186 ? 12.336 -1.497 24.567 1.00 34.66 185 ASP A N 1
ATOM 1427 C CA . ASP A 1 186 ? 11.221 -2.218 23.954 1.00 35.51 185 ASP A CA 1
ATOM 1428 C C . ASP A 1 186 ? 11.280 -2.157 22.427 1.00 35.55 185 ASP A C 1
ATOM 1429 O O . ASP A 1 186 ? 10.921 -3.120 21.746 1.00 35.07 185 ASP A O 1
ATOM 1434 N N . TYR A 1 187 ? 11.742 -1.027 21.898 1.00 33.44 186 TYR A N 1
ATOM 1435 C CA . TYR A 1 187 ? 11.897 -0.847 20.458 1.00 31.34 186 TYR A CA 1
ATOM 1436 C C . TYR A 1 187 ? 12.937 -1.814 19.898 1.00 35.50 186 TYR A C 1
ATOM 1437 O O . TYR A 1 187 ? 12.731 -2.417 18.843 1.00 36.36 186 TYR A O 1
ATOM 1446 N N . ALA A 1 188 ? 14.052 -1.958 20.610 1.00 36.39 187 ALA A N 1
ATOM 1447 C CA . ALA A 1 188 ? 15.103 -2.886 20.205 1.00 37.71 187 ALA A CA 1
ATOM 1448 C C . ALA A 1 188 ? 14.563 -4.310 20.155 1.00 39.71 187 ALA A C 1
ATOM 1449 O O . ALA A 1 188 ? 14.861 -5.063 19.230 1.00 41.31 187 ALA A O 1
ATOM 1451 N N . ILE A 1 189 ? 13.761 -4.667 21.153 1.00 39.13 188 ILE A N 1
ATOM 1452 C CA . ILE A 1 189 ? 13.142 -5.986 21.204 1.00 40.67 188 ILE A CA 1
ATOM 1453 C C . ILE A 1 189 ? 12.308 -6.242 19.952 1.00 39.07 188 ILE A C 1
ATOM 1454 O O . ILE A 1 189 ? 12.428 -7.291 19.320 1.00 39.75 188 ILE A O 1
ATOM 1459 N N . GLY A 1 190 ? 11.476 -5.271 19.589 1.00 36.44 189 GLY A N 1
ATOM 1460 C CA . GLY A 1 190 ? 10.631 -5.396 18.416 1.00 36.50 189 GLY A CA 1
ATOM 1461 C C . GLY A 1 190 ? 11.427 -5.473 17.128 1.00 36.62 189 GLY A C 1
ATOM 1462 O O . GLY A 1 190 ? 11.098 -6.245 16.227 1.00 36.92 189 GLY A O 1
ATOM 1463 N N . LEU A 1 191 ? 12.488 -4.677 17.045 1.00 36.60 190 LEU A N 1
ATOM 1464 C CA . LEU A 1 191 ? 13.317 -4.635 15.846 1.00 37.24 190 LEU A CA 1
ATOM 1465 C C . LEU A 1 191 ? 14.072 -5.953 15.631 1.00 40.12 190 LEU A C 1
ATOM 1466 O O . LEU A 1 191 ? 14.167 -6.443 14.506 1.00 42.99 190 LEU A O 1
ATOM 1471 N N . VAL A 1 192 ? 14.605 -6.524 16.707 1.00 40.96 191 VAL A N 1
ATOM 1472 C CA . VAL A 1 192 ? 15.325 -7.793 16.612 1.00 47.11 191 VAL A CA 1
ATOM 1473 C C . VAL A 1 192 ? 14.354 -8.942 16.322 1.00 50.04 191 VAL A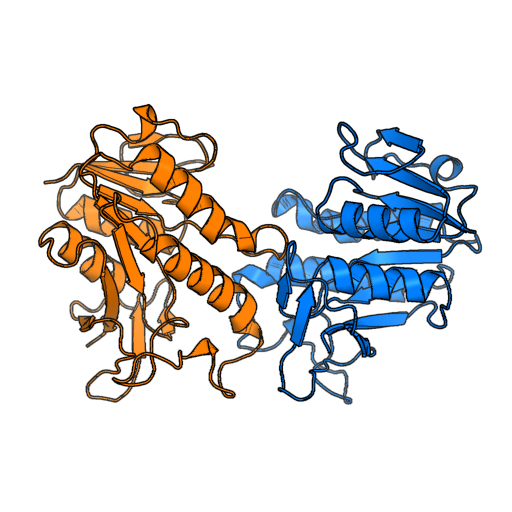 C 1
ATOM 1474 O O . VAL A 1 192 ? 14.716 -9.925 15.670 1.00 51.22 191 VAL A O 1
ATOM 1478 N N . ASP A 1 193 ? 13.116 -8.811 16.794 1.00 49.06 192 ASP A N 1
ATOM 1479 C CA . ASP A 1 193 ? 12.079 -9.790 16.477 1.00 49.44 192 ASP A CA 1
ATOM 1480 C C . ASP A 1 193 ? 11.819 -9.825 14.976 1.00 45.17 192 ASP A C 1
ATOM 1481 O O . ASP A 1 193 ? 11.623 -10.889 14.394 1.00 47.63 192 ASP A O 1
ATOM 1486 N N . GLU A 1 194 ? 11.823 -8.651 14.355 1.00 43.46 193 GLU A N 1
ATOM 1487 C CA . GLU A 1 194 ? 11.646 -8.546 12.912 1.00 44.71 193 GLU A CA 1
ATOM 1488 C C . GLU A 1 194 ? 12.872 -9.101 12.181 1.00 52.09 193 GLU A C 1
ATOM 1489 O O . GLU A 1 194 ? 12.800 -9.460 11.008 1.00 56.66 193 GLU A O 1
ATOM 1495 N N . LEU A 1 195 ? 13.999 -9.183 12.881 1.00 53.77 194 LEU A N 1
ATOM 1496 C CA . LEU A 1 195 ? 15.205 -9.773 12.306 1.00 56.66 194 LEU A CA 1
ATOM 1497 C C . LEU A 1 195 ? 15.137 -11.291 12.365 1.00 57.65 194 LEU A C 1
ATOM 1498 O O . LEU A 1 195 ? 15.446 -11.975 11.392 1.00 61.30 194 LEU A O 1
ATOM 1503 N N . GLU A 1 196 ? 14.724 -11.810 13.514 1.00 54.62 195 GLU A N 1
ATOM 1504 C CA . GLU A 1 196 ? 14.573 -13.247 13.699 1.00 60.72 195 GLU A CA 1
ATOM 1505 C C . GLU A 1 196 ? 13.343 -13.792 12.971 1.00 65.71 195 GLU A C 1
ATOM 1506 O O . GLU A 1 196 ? 13.423 -14.781 12.233 1.00 70.57 195 GLU A O 1
ATOM 1512 N N . LYS A 1 197 ? 12.203 -13.141 13.181 1.00 66.17 196 LYS A N 1
ATOM 1513 C CA . LYS A 1 197 ? 10.933 -13.595 12.610 1.00 68.26 196 LYS A CA 1
ATOM 1514 C C . LYS A 1 197 ? 10.371 -12.535 11.652 1.00 70.71 196 LYS A C 1
ATOM 1515 O O . LYS A 1 197 ? 9.356 -11.889 11.940 1.00 70.74 196 LYS A O 1
ATOM 1521 N N . GLY A 1 198 ? 11.043 -12.306 10.545 1.00 75.24 197 GLY A N 1
ATOM 1522 C CA . GLY A 1 198 ? 10.715 -11.127 9.795 1.00 72.47 197 GLY A CA 1
ATOM 1523 C C . GLY A 1 198 ? 9.952 -11.315 8.538 1.00 74.85 197 GLY A C 1
ATOM 1524 O O . GLY A 1 198 ? 10.466 -11.755 7.546 1.00 78.33 197 GLY A O 1
ATOM 1525 N N . HIS A 1 199 ? 8.697 -10.946 8.586 1.00 73.17 198 HIS A N 1
ATOM 1526 C CA . HIS A 1 199 ? 7.891 -10.917 7.406 1.00 73.81 198 HIS A CA 1
ATOM 1527 C C . HIS A 1 199 ? 8.282 -9.864 6.402 1.00 66.06 198 HIS A C 1
ATOM 1528 O O . HIS A 1 199 ? 8.404 -10.142 5.233 1.00 64.62 198 HIS A O 1
ATOM 1535 N N . HIS A 1 200 ? 8.529 -8.659 6.889 1.00 60.35 199 HIS A N 1
ATOM 1536 C CA . HIS A 1 200 ? 8.294 -7.440 6.151 1.00 58.22 199 HIS A CA 1
ATOM 1537 C C . HIS A 1 200 ? 9.409 -6.859 5.340 1.00 59.31 199 HIS A C 1
ATOM 1538 O O . HIS A 1 200 ? 10.139 -6.017 5.795 1.00 59.89 199 HIS A O 1
ATOM 1545 N N . ILE A 1 201 ? 9.457 -7.230 4.086 1.00 60.20 200 ILE A N 1
ATOM 1546 C CA . ILE A 1 201 ? 10.549 -6.835 3.209 1.00 59.14 200 ILE A CA 1
ATOM 1547 C C . ILE A 1 201 ? 10.079 -5.751 2.242 1.00 57.47 200 ILE A C 1
ATOM 1548 O O . ILE A 1 201 ? 8.989 -5.848 1.677 1.00 56.05 200 ILE A O 1
ATOM 1553 N N . LYS A 1 202 ? 10.907 -4.722 2.069 1.00 56.58 201 LYS A N 1
ATOM 1554 C CA . LYS A 1 202 ? 10.591 -3.573 1.217 1.00 54.48 201 LYS A CA 1
ATOM 1555 C C . LYS A 1 202 ? 9.309 -2.868 1.660 1.00 52.84 201 LYS A C 1
ATOM 1556 O O . LYS A 1 202 ? 8.482 -2.485 0.834 1.00 54.29 201 LYS A O 1
ATOM 1562 N N . GLU A 1 203 ? 9.153 -2.698 2.968 1.00 51.35 202 GLU A N 1
ATOM 1563 C CA . GLU A 1 203 ? 8.023 -1.957 3.513 1.00 52.33 202 GLU A CA 1
ATOM 1564 C C . GLU A 1 203 ? 8.357 -1.416 4.899 1.00 50.57 202 GLU A C 1
ATOM 1565 O O . GLU A 1 203 ? 9.384 -1.769 5.481 1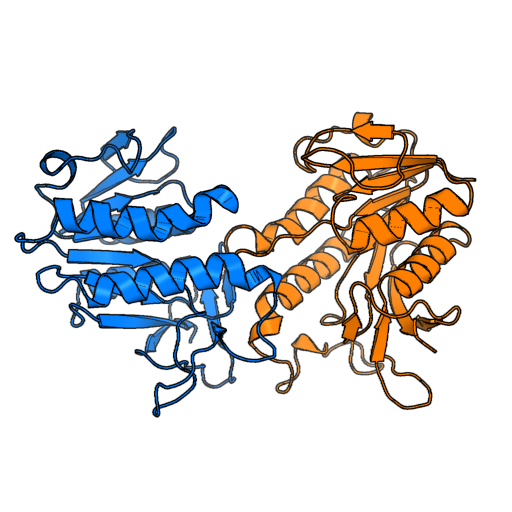.00 51.64 202 GLU A O 1
ATOM 1571 N N . ARG A 1 204 ? 7.499 -0.544 5.418 1.00 47.35 203 ARG A N 1
ATOM 1572 C CA . ARG A 1 204 ? 7.721 0.024 6.740 1.00 42.89 203 ARG A CA 1
ATOM 1573 C C . ARG A 1 204 ? 6.802 -0.562 7.800 1.00 41.64 203 ARG A C 1
ATOM 1574 O O . ARG A 1 204 ? 5.593 -0.676 7.598 1.00 38.82 203 ARG A O 1
ATOM 1582 N N . ILE A 1 205 ? 7.391 -0.919 8.936 1.00 40.05 204 ILE A N 1
ATOM 1583 C CA . ILE A 1 205 ? 6.625 -1.297 10.110 1.00 39.86 204 ILE A CA 1
ATOM 1584 C C . ILE A 1 205 ? 6.766 -0.223 11.182 1.00 36.87 204 ILE A C 1
ATOM 1585 O O . ILE A 1 205 ? 7.639 0.642 11.092 1.00 34.91 204 ILE A O 1
ATOM 1590 N N . SER A 1 206 ? 5.907 -0.278 12.195 1.00 33.93 205 SER A N 1
ATOM 1591 C CA . SER A 1 206 ? 5.985 0.663 13.308 1.00 31.90 205 SER A CA 1
ATOM 1592 C C . SER A 1 206 ? 5.840 -0.066 14.641 1.00 31.12 205 SER A C 1
ATOM 1593 O O . SER A 1 206 ? 5.190 -1.111 14.721 1.00 31.20 205 SER A O 1
ATOM 1596 N N . LEU A 1 207 ? 6.452 0.490 15.683 1.00 30.21 206 LEU A N 1
ATOM 1597 C CA . LEU A 1 207 ? 6.460 -0.143 16.998 1.00 30.20 206 LEU A CA 1
ATOM 1598 C C . LEU A 1 207 ? 5.952 0.805 18.081 1.00 30.02 206 LEU A C 1
ATOM 1599 O O . LEU A 1 207 ? 6.108 2.021 17.967 1.00 28.87 206 LEU A O 1
ATOM 1604 N N . LEU A 1 208 ? 5.345 0.245 19.127 1.00 30.34 207 LEU A N 1
ATOM 1605 C CA . LEU A 1 208 ? 4.809 1.052 20.221 1.00 31.56 207 LEU A CA 1
ATOM 1606 C C . LEU A 1 208 ? 4.515 0.186 21.439 1.00 32.58 207 LEU A C 1
ATOM 1607 O O . LEU A 1 208 ? 4.370 -1.027 21.318 1.00 32.03 207 LEU A O 1
ATOM 1612 N N . GLU A 1 209 ? 4.446 0.816 22.609 1.00 35.32 208 GLU A N 1
ATOM 1613 C CA . GLU A 1 209 ? 4.301 0.104 23.881 1.00 42.75 208 GLU A CA 1
ATOM 1614 C C . GLU A 1 209 ? 2.902 -0.481 24.077 1.00 44.84 208 GLU A C 1
ATOM 1615 O O . GLU A 1 209 ? 1.932 0.023 23.513 1.00 39.89 208 GLU A O 1
ATOM 1621 N N . LYS A 1 210 ? 2.826 -1.539 24.887 1.00 51.45 209 LYS A N 1
ATOM 1622 C CA . LYS A 1 210 ? 1.576 -2.197 25.285 1.00 56.47 209 LYS A CA 1
ATOM 1623 C C . LYS A 1 210 ? 0.907 -2.913 24.120 1.00 56.58 209 LYS A C 1
ATOM 1624 O O . LYS A 1 210 ? 0.438 -4.044 24.263 1.00 58.67 209 LYS A O 1
ATOM 1630 N N . GLY B 1 1 ? 19.769 47.575 39.180 1.00 69.12 0 GLY B N 1
ATOM 1631 C CA . GLY B 1 1 ? 20.186 46.637 38.155 1.00 71.93 0 GLY B CA 1
ATOM 1632 C C . GLY B 1 1 ? 20.747 45.352 38.733 1.00 69.11 0 GLY B C 1
ATOM 1633 O O . GLY B 1 1 ? 21.296 45.340 39.834 1.00 71.60 0 GLY B O 1
ATOM 1634 N N . MET B 1 2 ? 20.608 44.264 37.983 1.00 64.62 1 MET B N 1
ATOM 1635 C CA . MET B 1 2 ? 21.092 42.962 38.422 1.00 64.62 1 MET B CA 1
ATOM 1636 C C . MET B 1 2 ? 22.080 42.378 37.427 1.00 59.37 1 MET B C 1
ATOM 1637 O O . MET B 1 2 ? 22.240 42.889 36.319 1.00 58.48 1 MET B O 1
ATOM 1642 N N . LYS B 1 3 ? 22.733 41.294 37.825 1.00 58.98 2 LYS B N 1
ATOM 1643 C CA . LYS B 1 3 ? 23.670 40.609 36.949 1.00 60.35 2 LYS B CA 1
ATOM 1644 C C . LYS B 1 3 ? 23.085 39.267 36.528 1.00 54.20 2 LYS B C 1
ATOM 1645 O O . LYS B 1 3 ? 22.935 38.359 37.345 1.00 57.25 2 LYS B O 1
ATOM 1651 N N . LEU B 1 4 ? 22.751 39.149 35.249 1.00 46.14 3 LEU B N 1
ATOM 1652 C CA . LEU B 1 4 ? 22.026 37.987 34.755 1.00 42.55 3 LEU B CA 1
ATOM 1653 C C . LEU B 1 4 ? 22.797 37.202 33.701 1.00 43.00 3 LEU B C 1
ATOM 1654 O O . LEU B 1 4 ? 23.483 37.777 32.856 1.00 44.29 3 LEU B O 1
ATOM 1659 N N . ALA B 1 5 ? 22.667 35.882 33.760 1.00 36.56 4 ALA B N 1
ATOM 1660 C CA . ALA B 1 5 ? 23.199 35.001 32.731 1.00 35.49 4 ALA B CA 1
ATOM 1661 C C . ALA B 1 5 ? 22.050 34.254 32.067 1.00 37.75 4 ALA B C 1
ATOM 1662 O O . ALA B 1 5 ? 21.142 33.768 32.744 1.00 37.66 4 ALA B O 1
ATOM 1664 N N . VAL B 1 6 ? 22.079 34.172 30.742 1.00 35.03 5 VAL B N 1
ATOM 1665 C CA . VAL B 1 6 ? 21.020 33.491 30.012 1.00 31.75 5 VAL B CA 1
ATOM 1666 C C . VAL B 1 6 ? 21.577 32.395 29.113 1.00 31.67 5 VAL B C 1
ATOM 1667 O O . VAL B 1 6 ? 22.354 32.661 28.199 1.00 33.32 5 VAL B O 1
ATOM 1671 N N . ILE B 1 7 ? 21.171 31.160 29.384 1.00 34.99 6 ILE B N 1
ATOM 1672 C CA . ILE B 1 7 ? 21.576 30.020 28.572 1.00 37.58 6 ILE B CA 1
ATOM 1673 C C . ILE B 1 7 ? 20.665 29.933 27.350 1.00 35.33 6 ILE B C 1
ATOM 1674 O O . ILE B 1 7 ? 19.457 30.156 27.462 1.00 35.54 6 ILE B O 1
ATOM 1679 N N . ALA B 1 8 ? 21.256 29.632 26.193 1.00 35.81 7 ALA B N 1
ATOM 1680 C CA . ALA B 1 8 ? 20.544 29.570 24.916 1.00 36.24 7 ALA B CA 1
ATOM 1681 C C . ALA B 1 8 ? 19.931 30.918 24.559 1.00 38.64 7 ALA B C 1
ATOM 1682 O O . ALA B 1 8 ? 18.771 30.996 24.150 1.00 41.57 7 ALA B O 1
ATOM 1684 N N . ALA B 1 9 ? 20.720 31.977 24.706 1.00 33.42 8 ALA B N 1
ATOM 1685 C CA . ALA B 1 9 ? 20.238 33.330 24.462 1.00 34.21 8 ALA B CA 1
ATOM 1686 C C . ALA B 1 9 ? 20.003 33.611 22.977 1.00 37.84 8 ALA B C 1
ATOM 1687 O O . ALA B 1 9 ? 19.389 34.619 22.627 1.00 37.89 8 ALA B O 1
ATOM 1689 N N . ASN B 1 10 ? 20.492 32.727 22.110 1.00 40.29 9 ASN B N 1
ATOM 1690 C CA . ASN B 1 10 ? 20.269 32.868 20.671 1.00 45.45 9 ASN B CA 1
ATOM 1691 C C . ASN B 1 10 ? 18.877 32.413 20.241 1.00 49.94 9 ASN B C 1
ATOM 1692 O O . ASN B 1 10 ? 18.367 32.854 19.211 1.00 56.86 9 ASN B O 1
ATOM 1697 N N . GLY B 1 11 ? 18.273 31.526 21.026 1.00 45.45 10 GLY B N 1
ATOM 1698 C CA . GLY B 1 11 ? 16.940 31.033 20.734 1.00 46.57 10 GLY B CA 1
ATOM 1699 C C . GLY B 1 11 ? 15.899 32.125 20.873 1.00 48.39 10 GLY B C 1
ATOM 1700 O O . GLY B 1 11 ? 16.161 33.161 21.480 1.00 49.55 10 GLY B O 1
ATOM 1701 N N . GLN B 1 12 ? 14.715 31.891 20.314 1.00 51.88 11 GLN B N 1
ATOM 1702 C CA . GLN B 1 12 ? 13.647 32.886 20.326 1.00 55.63 11 GLN B CA 1
ATOM 1703 C C . GLN B 1 12 ? 13.255 33.303 21.741 1.00 52.92 11 GLN B C 1
ATOM 1704 O O . GLN B 1 12 ? 13.083 34.489 22.019 1.00 56.65 11 GLN B O 1
ATOM 1710 N N . ALA B 1 13 ? 13.124 32.327 22.631 1.00 48.91 12 ALA B N 1
ATOM 1711 C CA . ALA B 1 13 ? 12.723 32.601 24.006 1.00 47.60 12 ALA B CA 1
ATOM 1712 C C . ALA B 1 13 ? 13.801 33.380 24.753 1.00 45.40 12 ALA B C 1
ATOM 1713 O O . ALA B 1 13 ? 13.531 34.438 25.322 1.00 44.90 12 ALA B O 1
ATOM 1715 N N . GLY B 1 14 ? 15.021 32.850 24.744 1.00 43.44 13 GLY B N 1
ATOM 1716 C CA . GLY B 1 14 ? 16.134 33.475 25.433 1.00 39.97 13 GLY B CA 1
ATOM 1717 C C . GLY B 1 14 ? 16.441 34.880 24.947 1.00 39.48 13 GLY B C 1
ATOM 1718 O O . GLY B 1 14 ? 16.783 35.757 25.738 1.00 37.05 13 GLY B O 1
ATOM 1719 N N . LYS B 1 15 ? 16.311 35.098 23.644 1.00 42.38 14 LYS B N 1
ATOM 1720 C CA . LYS B 1 15 ? 16.613 36.400 23.060 1.00 43.83 14 LYS B CA 1
ATOM 1721 C C . LYS B 1 15 ? 15.606 37.457 23.508 1.00 43.34 14 LYS B C 1
ATOM 1722 O O . LYS B 1 15 ? 15.978 38.595 23.794 1.00 43.00 14 LYS B O 1
ATOM 1728 N N . ALA B 1 16 ? 14.334 37.074 23.573 1.00 44.28 15 ALA B N 1
ATOM 1729 C CA . ALA B 1 16 ? 13.294 37.975 24.058 1.00 45.62 15 ALA B CA 1
ATOM 1730 C C . ALA B 1 16 ? 13.544 38.340 25.518 1.00 44.53 15 ALA B C 1
ATOM 1731 O O . ALA B 1 16 ? 13.309 39.473 25.937 1.00 44.04 15 ALA B O 1
ATOM 1733 N N . ILE B 1 17 ? 14.026 37.368 26.285 1.00 46.26 16 ILE B N 1
ATOM 1734 C CA . ILE B 1 17 ? 14.374 37.588 27.682 1.00 44.41 16 ILE B CA 1
ATOM 1735 C C . ILE B 1 17 ? 15.546 38.559 27.811 1.00 42.96 16 ILE B C 1
ATOM 1736 O O . ILE B 1 17 ? 15.476 39.531 28.567 1.00 43.81 16 ILE B O 1
ATOM 1741 N N . VAL B 1 18 ? 16.616 38.296 27.064 1.00 45.11 17 VAL B N 1
ATOM 1742 C CA . VAL B 1 18 ? 17.804 39.144 27.096 1.00 44.08 17 VAL B CA 1
ATOM 1743 C C . VAL B 1 18 ? 17.458 40.581 26.715 1.00 48.87 17 VAL B C 1
ATOM 1744 O O . VAL B 1 18 ? 17.859 41.522 27.400 1.00 52.12 17 VAL B O 1
ATOM 1748 N N . GLU B 1 19 ? 16.697 40.743 25.636 1.00 47.42 18 GLU B N 1
ATOM 1749 C CA . GLU B 1 19 ? 16.335 42.072 25.151 1.00 49.39 18 GLU B CA 1
ATOM 1750 C C . GLU B 1 19 ? 15.515 42.848 26.178 1.00 51.84 18 GLU B C 1
ATOM 1751 O O . GLU B 1 19 ? 15.697 44.054 26.347 1.00 55.48 18 GLU B O 1
ATOM 1757 N N . GLU B 1 20 ? 14.617 42.153 26.867 1.00 51.01 19 GLU B N 1
ATOM 1758 C CA . GLU B 1 20 ? 13.811 42.784 27.904 1.00 53.24 19 GLU B CA 1
ATOM 1759 C C . GLU B 1 20 ? 14.683 43.193 29.085 1.00 52.98 19 GLU B C 1
ATOM 1760 O O . GLU B 1 20 ? 14.535 44.287 29.628 1.00 56.69 19 GLU B O 1
ATOM 1766 N N . ALA B 1 21 ? 15.600 42.310 29.468 1.00 50.09 20 ALA B N 1
ATOM 1767 C CA . ALA B 1 21 ? 16.474 42.549 30.611 1.00 52.71 20 ALA B CA 1
ATOM 1768 C C . ALA B 1 21 ? 17.449 43.699 30.365 1.00 56.21 20 ALA B C 1
ATOM 1769 O O . ALA B 1 21 ? 17.753 44.467 31.275 1.00 58.77 20 ALA B O 1
ATOM 1771 N N . VAL B 1 22 ? 17.938 43.813 29.134 1.00 58.17 21 VAL B N 1
ATOM 1772 C CA . VAL B 1 22 ? 18.940 44.821 28.804 1.00 61.13 21 VAL B CA 1
ATOM 1773 C C . VAL B 1 22 ? 18.365 46.236 28.844 1.00 65.15 21 VAL B C 1
ATOM 1774 O O . VAL B 1 22 ? 18.964 47.139 29.431 1.00 64.84 21 VAL B O 1
ATOM 1778 N N . LYS B 1 23 ? 17.197 46.426 28.236 1.00 71.51 22 LYS B N 1
ATOM 1779 C CA . LYS B 1 23 ? 16.601 47.756 28.167 1.00 74.89 22 LYS B CA 1
ATOM 1780 C C . LYS B 1 23 ? 16.148 48.237 29.543 1.00 73.33 22 LYS B C 1
ATOM 1781 O O . LYS B 1 23 ? 15.917 49.428 29.749 1.00 75.76 22 LYS B O 1
ATOM 1787 N N . ARG B 1 24 ? 16.032 47.311 30.489 1.00 67.33 23 ARG B N 1
ATOM 1788 C CA . ARG B 1 24 ? 15.739 47.684 31.866 1.00 68.00 23 ARG B CA 1
ATOM 1789 C C . ARG B 1 24 ? 17.017 48.046 32.618 1.00 68.59 23 ARG B C 1
ATOM 1790 O O . ARG B 1 24 ? 16.966 48.489 33.765 1.00 73.11 23 ARG B O 1
ATOM 1798 N N . GLY B 1 25 ? 18.160 47.849 31.967 1.00 65.00 24 GLY B N 1
ATOM 1799 C CA . GLY B 1 25 ? 19.440 48.236 32.535 1.00 67.43 24 GLY B CA 1
ATOM 1800 C C . GLY B 1 25 ? 20.106 47.170 33.385 1.00 65.77 24 GLY B C 1
ATOM 1801 O O . GLY B 1 25 ? 20.718 47.477 34.408 1.00 68.87 24 GLY B O 1
ATOM 1802 N N . HIS B 1 26 ? 19.990 45.915 32.966 1.00 62.17 25 HIS B N 1
ATOM 1803 C CA . HIS B 1 26 ? 20.643 44.816 33.668 1.00 59.60 25 HIS B CA 1
ATOM 1804 C C . HIS B 1 26 ? 21.906 44.380 32.930 1.00 57.14 25 HIS B C 1
ATOM 1805 O O . HIS B 1 26 ? 21.992 44.498 31.707 1.00 55.68 25 HIS B O 1
ATOM 1812 N N . GLU B 1 27 ? 22.886 43.888 33.683 1.00 56.66 26 GLU B N 1
ATOM 1813 C CA . GLU B 1 27 ? 24.108 43.343 33.102 1.00 57.41 26 GLU B CA 1
ATOM 1814 C C . GLU B 1 27 ? 23.868 41.905 32.665 1.00 51.10 26 GLU B C 1
ATOM 1815 O O . GLU B 1 27 ? 23.748 41.008 33.499 1.00 54.31 26 GLU B O 1
ATOM 1821 N N . VAL B 1 28 ? 23.797 41.685 31.357 1.00 44.01 27 VAL B N 1
ATOM 1822 C CA . VAL B 1 28 ? 23.419 40.376 30.841 1.00 40.67 27 VAL B CA 1
ATOM 1823 C C . VAL B 1 28 ? 24.562 39.659 30.128 1.00 42.88 27 VAL B C 1
ATOM 1824 O O . VAL B 1 28 ? 25.169 40.192 29.200 1.00 43.65 27 VAL B O 1
ATOM 1828 N N . THR B 1 29 ? 24.844 38.440 30.575 1.00 41.38 28 THR B N 1
ATOM 1829 C CA . THR B 1 29 ? 25.808 37.577 29.912 1.00 38.81 28 THR B CA 1
ATOM 1830 C C . THR B 1 29 ? 25.085 36.455 29.170 1.00 37.57 28 THR B C 1
ATOM 1831 O O . THR B 1 29 ? 24.264 35.743 29.747 1.00 39.02 28 THR B O 1
ATOM 1835 N N . ALA B 1 30 ? 25.383 36.310 27.884 1.00 35.89 29 ALA B N 1
ATOM 1836 C CA . ALA B 1 30 ? 24.791 35.246 27.087 1.00 33.91 29 ALA B CA 1
ATOM 1837 C C . ALA B 1 30 ? 25.689 34.019 27.080 1.00 35.11 29 ALA B C 1
ATOM 1838 O O . ALA B 1 30 ? 26.868 34.103 26.737 1.00 35.62 29 ALA B O 1
ATOM 1840 N N . ILE B 1 31 ? 25.130 32.880 27.467 1.00 34.93 30 ILE B N 1
ATOM 1841 C CA . ILE B 1 31 ? 25.857 31.623 27.399 1.00 36.08 30 ILE B CA 1
ATOM 1842 C C . ILE B 1 31 ? 25.338 30.822 26.213 1.00 41.82 30 ILE B C 1
ATOM 1843 O O . ILE B 1 31 ? 24.298 30.165 26.294 1.00 44.49 30 ILE B O 1
ATOM 1848 N N . VAL B 1 32 ? 26.071 30.893 25.106 1.00 44.81 31 VAL B N 1
ATOM 1849 C CA . VAL B 1 32 ? 25.608 30.350 23.836 1.00 46.55 31 VAL B CA 1
ATOM 1850 C C . VAL B 1 32 ? 26.664 29.490 23.145 1.00 50.83 31 VAL B C 1
ATOM 1851 O O . VAL B 1 32 ? 27.860 29.616 23.412 1.00 50.26 31 VAL B O 1
ATOM 1855 N N . ARG B 1 33 ? 26.192 28.542 22.337 1.00 56.32 32 ARG B N 1
ATOM 1856 C CA . ARG B 1 33 ? 27.047 27.704 21.495 1.00 58.86 32 ARG B CA 1
ATOM 1857 C C . ARG B 1 33 ? 27.763 28.455 20.368 1.00 57.70 32 ARG B C 1
ATOM 1858 O O . ARG B 1 33 ? 28.938 28.210 20.093 1.00 59.89 32 ARG B O 1
ATOM 1866 N N . SER B 1 34 ? 27.039 29.362 19.717 1.00 57.28 33 SER B N 1
ATOM 1867 C CA . SER B 1 34 ? 27.539 30.074 18.548 1.00 62.98 33 SER B CA 1
ATOM 1868 C C . SER B 1 34 ? 27.600 31.576 18.798 1.00 66.35 33 SER B C 1
ATOM 1869 O O . SER B 1 34 ? 27.553 32.023 19.942 1.00 68.86 33 SER B O 1
ATOM 1872 N N . GLU B 1 35 ? 27.708 32.346 17.720 1.00 67.91 34 GLU B N 1
ATOM 1873 C CA . GLU B 1 35 ? 27.767 33.800 17.815 1.00 67.04 34 GLU B CA 1
ATOM 1874 C C . GLU B 1 35 ? 26.546 34.356 18.538 1.00 64.87 34 GLU B C 1
ATOM 1875 O O . GLU B 1 35 ? 25.418 33.928 18.294 1.00 64.59 34 GLU B O 1
ATOM 1881 N N . ASN B 1 36 ? 26.781 35.305 19.438 1.00 64.07 35 ASN B N 1
ATOM 1882 C CA . ASN B 1 36 ? 25.700 35.921 20.194 1.00 63.45 35 ASN B CA 1
ATOM 1883 C C . ASN B 1 36 ? 24.878 36.873 19.334 1.00 63.80 35 ASN B C 1
ATOM 1884 O O . ASN B 1 36 ? 25.383 37.892 18.864 1.00 64.05 35 ASN B O 1
ATOM 1889 N N . LYS B 1 37 ? 23.609 36.531 19.132 1.00 63.40 36 LYS B N 1
ATOM 1890 C CA . LYS B 1 37 ? 22.708 37.347 18.327 1.00 64.92 36 LYS B CA 1
ATOM 1891 C C . LYS B 1 37 ? 21.828 38.221 19.216 1.00 57.54 36 LYS B C 1
ATOM 1892 O O . LYS B 1 37 ? 21.161 39.139 18.738 1.00 57.08 36 LYS B O 1
ATOM 1898 N N . SER B 1 38 ? 21.834 37.927 20.513 1.00 50.32 37 SER B N 1
ATOM 1899 C CA . SER B 1 38 ? 21.066 38.701 21.480 1.00 49.81 37 SER B CA 1
ATOM 1900 C C . SER B 1 38 ? 21.759 40.019 21.809 1.00 49.47 37 SER B C 1
ATOM 1901 O O . SER B 1 38 ? 22.862 40.287 21.331 1.00 52.21 37 SER B O 1
ATOM 1904 N N . GLN B 1 39 ? 21.110 40.832 22.636 1.00 46.54 38 GLN B N 1
ATOM 1905 C CA . GLN B 1 39 ? 21.636 42.144 22.996 1.00 47.42 38 GLN B CA 1
ATOM 1906 C C . GLN B 1 39 ? 22.553 42.084 24.218 1.00 48.37 38 GLN B C 1
ATOM 1907 O O . GLN B 1 39 ? 22.953 43.118 24.755 1.00 50.12 38 GLN B O 1
ATOM 1913 N N . ALA B 1 40 ? 22.884 40.873 24.655 1.00 45.87 39 ALA B N 1
ATOM 1914 C CA . ALA B 1 40 ? 23.812 40.692 25.763 1.00 42.92 39 ALA B CA 1
ATOM 1915 C C . ALA B 1 40 ? 25.210 41.140 25.348 1.00 46.37 39 ALA B C 1
ATOM 1916 O O . ALA B 1 40 ? 25.691 40.783 24.270 1.00 45.56 39 ALA B O 1
ATOM 1918 N N . GLU B 1 41 ? 25.856 41.926 26.203 1.00 49.18 40 GLU B N 1
ATOM 1919 C CA . GLU B 1 41 ? 27.155 42.501 25.874 1.00 53.24 40 GLU B CA 1
ATOM 1920 C C . GLU B 1 41 ? 28.313 41.625 26.342 1.00 47.49 40 GLU B C 1
ATOM 1921 O O . GLU B 1 41 ? 29.461 41.855 25.965 1.00 47.45 40 GLU B O 1
ATOM 1927 N N . SER B 1 42 ? 28.007 40.624 27.160 1.00 39.78 41 SER B N 1
ATOM 1928 C CA . SER B 1 42 ? 29.009 39.661 27.604 1.00 42.16 41 SER B CA 1
ATOM 1929 C C . SER B 1 42 ? 28.652 38.263 27.116 1.00 44.10 41 SER B C 1
ATOM 1930 O O . SER B 1 42 ? 27.490 37.859 27.154 1.00 43.96 41 SER B O 1
ATOM 1933 N N . ILE B 1 43 ? 29.659 37.530 26.655 1.00 45.37 42 ILE B N 1
ATOM 1934 C CA . ILE B 1 43 ? 29.442 36.223 26.046 1.00 46.49 42 ILE B CA 1
ATOM 1935 C C . ILE B 1 43 ? 30.310 35.150 26.691 1.00 46.22 42 ILE B C 1
ATOM 1936 O O . ILE B 1 43 ? 31.476 35.387 26.993 1.00 51.86 42 ILE B O 1
ATOM 1941 N N . ILE B 1 44 ? 29.730 33.975 26.909 1.00 39.38 43 ILE B N 1
ATOM 1942 C CA . ILE B 1 44 ? 30.495 32.793 27.287 1.00 39.51 43 ILE B CA 1
ATOM 1943 C C . ILE B 1 44 ? 30.194 31.680 26.290 1.00 41.53 43 ILE B C 1
ATOM 1944 O O . ILE B 1 44 ? 29.112 31.097 26.319 1.00 42.18 43 ILE B O 1
ATOM 1949 N N . LYS B 1 45 ? 31.146 31.393 25.406 1.00 44.16 44 LYS B N 1
ATOM 1950 C CA . LYS B 1 45 ? 30.910 30.454 24.311 1.00 47.09 44 LYS B CA 1
ATOM 1951 C C . LYS B 1 45 ? 31.135 28.990 24.690 1.00 50.47 44 LYS B C 1
ATOM 1952 O O . LYS B 1 45 ? 32.128 28.379 24.293 1.00 52.47 44 LYS B O 1
ATOM 1958 N N . LYS B 1 46 ? 30.200 28.441 25.461 1.00 52.48 45 LYS B N 1
ATOM 1959 C CA . LYS B 1 46 ? 30.179 27.023 25.811 1.00 57.93 45 LYS B CA 1
ATOM 1960 C C . LYS B 1 46 ? 28.728 26.567 25.830 1.00 57.58 45 LYS B C 1
ATOM 1961 O O . LYS B 1 46 ? 27.817 27.393 25.902 1.00 58.02 45 LYS B O 1
ATOM 1967 N N . ASP B 1 47 ? 28.499 25.261 25.770 1.00 59.37 46 ASP B N 1
ATOM 1968 C CA . ASP B 1 47 ? 27.168 24.771 26.088 1.00 61.48 46 ASP B CA 1
ATOM 1969 C C . ASP B 1 47 ? 27.100 24.457 27.577 1.00 59.02 46 ASP B C 1
ATOM 1970 O O . ASP B 1 47 ? 28.122 24.441 28.265 1.00 60.37 46 ASP B O 1
ATOM 1975 N N . LEU B 1 48 ? 25.883 24.228 28.055 1.00 52.16 47 LEU B N 1
ATOM 1976 C CA . LEU B 1 48 ? 25.595 23.954 29.460 1.00 49.06 47 LEU B CA 1
ATOM 1977 C C . LEU B 1 48 ? 26.575 22.971 30.091 1.00 43.38 47 LEU B C 1
ATOM 1978 O O . LEU B 1 48 ? 27.207 23.268 31.104 1.00 45.29 47 LEU B O 1
ATOM 1983 N N . PHE B 1 49 ? 26.711 21.805 29.470 1.00 42.18 48 PHE B N 1
ATOM 1984 C CA . PHE B 1 49 ? 27.343 20.664 30.118 1.00 44.13 48 PHE B CA 1
ATOM 1985 C C . PHE B 1 49 ? 28.865 20.730 30.198 1.00 50.13 48 PHE B C 1
ATOM 1986 O O . PHE B 1 49 ? 29.516 19.715 30.452 1.00 56.14 48 PHE B O 1
ATOM 1994 N N . GLU B 1 50 ? 29.429 21.917 29.998 1.00 50.54 49 GLU B N 1
ATOM 1995 C CA . GLU B 1 50 ? 30.840 22.116 30.287 1.00 58.52 49 GLU B CA 1
ATOM 1996 C C . GLU B 1 50 ? 31.044 23.409 31.068 1.00 56.00 49 GLU B C 1
ATOM 1997 O O . GLU B 1 50 ? 32.180 23.802 31.340 1.00 57.93 49 GLU B O 1
ATOM 2003 N N . LEU B 1 51 ? 29.944 24.068 31.427 1.00 50.96 50 LEU B N 1
ATOM 2004 C CA . LEU B 1 51 ? 30.008 25.188 32.361 1.00 48.03 50 LEU B CA 1
ATOM 2005 C C . LEU B 1 51 ? 30.586 24.713 33.696 1.00 46.97 50 LEU B C 1
ATOM 2006 O O . LEU B 1 51 ? 30.187 23.674 34.221 1.00 48.12 50 LEU B O 1
ATOM 2011 N N . THR B 1 52 ? 31.534 25.464 34.241 1.00 44.62 51 THR B N 1
ATOM 2012 C CA . THR B 1 52 ? 32.102 25.119 35.539 1.00 46.10 51 THR B CA 1
ATOM 2013 C C . THR B 1 52 ? 31.400 25.911 36.629 1.00 44.17 51 THR B C 1
ATOM 2014 O O . THR B 1 52 ? 30.569 26.772 36.339 1.00 42.77 51 THR B O 1
ATOM 2018 N N . LYS B 1 53 ? 31.728 25.615 37.880 1.00 47.15 52 LYS B N 1
ATOM 2019 C CA . LYS B 1 53 ? 31.177 26.366 38.999 1.00 52.29 52 LYS B CA 1
ATOM 2020 C C . LYS B 1 53 ? 31.601 27.831 38.923 1.00 57.05 52 LYS B C 1
ATOM 2021 O O . LYS B 1 53 ? 30.829 28.729 39.260 1.00 56.63 52 LYS B O 1
ATOM 2027 N N . ASP B 1 54 ? 32.831 28.063 38.469 1.00 57.30 53 ASP B N 1
ATOM 2028 C CA . ASP B 1 54 ? 33.362 29.415 38.334 1.00 55.58 53 ASP B CA 1
ATOM 2029 C C . ASP B 1 54 ? 32.657 30.206 37.230 1.00 51.31 53 ASP B C 1
ATOM 2030 O O . ASP B 1 54 ? 32.546 31.427 37.311 1.00 51.95 53 ASP B O 1
ATOM 2035 N N . ASP B 1 55 ? 32.186 29.510 36.199 1.00 50.11 54 ASP B N 1
ATOM 2036 C CA . ASP B 1 55 ? 31.468 30.162 35.106 1.00 48.30 54 ASP B CA 1
ATOM 2037 C C . ASP B 1 55 ? 30.175 30.826 35.576 1.00 52.55 54 ASP B C 1
ATOM 2038 O O . ASP B 1 55 ? 29.786 31.874 35.061 1.00 55.94 54 ASP B O 1
ATOM 2043 N N . LEU B 1 56 ? 29.513 30.214 36.553 1.00 51.96 55 LEU B N 1
ATOM 2044 C CA . LEU B 1 56 ? 28.191 30.672 36.975 1.00 50.63 55 LEU B CA 1
ATOM 2045 C C . LEU B 1 56 ? 28.214 31.414 38.304 1.00 55.21 55 LEU B C 1
ATOM 2046 O O . LEU B 1 56 ? 27.175 31.614 38.930 1.00 60.08 55 LEU B O 1
ATOM 2051 N N . THR B 1 57 ? 29.398 31.826 38.735 1.00 54.48 56 THR B N 1
ATOM 2052 C CA . THR B 1 57 ? 29.518 32.576 39.975 1.00 55.52 56 THR B CA 1
ATOM 2053 C C . THR B 1 57 ? 29.389 34.073 39.695 1.00 52.13 56 THR B C 1
ATOM 2054 O O . THR B 1 57 ? 29.600 34.524 38.569 1.00 50.69 56 THR B O 1
ATOM 2058 N N . GLY B 1 58 ? 29.018 34.839 40.715 1.00 52.74 57 GLY B N 1
ATOM 2059 C CA . GLY B 1 58 ? 28.909 36.280 40.578 1.00 54.05 57 GLY B CA 1
ATOM 2060 C C . GLY B 1 58 ? 27.676 36.773 39.839 1.00 55.98 57 GLY B C 1
ATOM 2061 O O . GLY B 1 58 ? 27.590 37.953 39.495 1.00 60.53 57 GLY B O 1
ATOM 2062 N N . PHE B 1 59 ? 26.722 35.880 39.587 1.00 50.14 58 PHE B N 1
ATOM 2063 C CA . PHE B 1 59 ? 25.459 36.277 38.969 1.00 50.00 58 PHE B CA 1
ATOM 2064 C C . PHE B 1 59 ? 24.346 36.364 40.002 1.00 50.72 58 PHE B C 1
ATOM 2065 O O . PHE B 1 59 ? 24.279 35.553 40.925 1.00 52.81 58 PHE B O 1
ATOM 2073 N N . ASP B 1 60 ? 23.477 37.356 39.843 1.00 49.52 59 ASP B N 1
ATOM 2074 C CA . ASP B 1 60 ? 22.286 37.468 40.673 1.00 47.89 59 ASP B CA 1
ATOM 2075 C C . ASP B 1 60 ? 21.314 36.343 40.352 1.00 44.57 59 ASP B C 1
ATOM 2076 O O . ASP B 1 60 ? 20.717 35.746 41.247 1.00 46.13 59 ASP B O 1
ATOM 2081 N N . ALA B 1 61 ? 21.166 36.057 39.065 1.00 39.59 60 ALA B N 1
ATOM 2082 C CA . ALA B 1 61 ? 20.251 35.020 38.619 1.00 44.17 60 ALA B CA 1
ATOM 2083 C C . ALA B 1 61 ? 20.719 34.391 37.315 1.00 39.82 60 ALA B C 1
ATOM 2084 O O . ALA B 1 61 ? 21.408 35.025 36.515 1.00 38.51 60 ALA B O 1
ATOM 2086 N N . VAL B 1 62 ? 20.340 33.135 37.114 1.00 38.17 61 VAL B N 1
ATOM 2087 C CA . VAL B 1 62 ? 20.666 32.412 35.895 1.00 34.40 61 VAL B CA 1
ATOM 2088 C C . VAL B 1 62 ? 19.389 31.884 35.251 1.00 32.14 61 VAL B C 1
ATOM 2089 O O . VAL B 1 62 ? 18.641 31.129 35.868 1.00 31.82 61 VAL B O 1
ATOM 2093 N N . ILE B 1 63 ? 19.142 32.291 34.011 1.00 31.27 62 ILE B N 1
ATOM 2094 C CA . ILE B 1 63 ? 17.921 31.916 33.313 1.00 32.17 62 ILE B CA 1
ATOM 2095 C C . ILE B 1 63 ? 18.212 30.924 32.197 1.00 32.32 62 ILE B C 1
ATOM 2096 O O . ILE B 1 63 ? 18.956 31.227 31.265 1.00 33.40 62 ILE B O 1
ATOM 2101 N N . SER B 1 64 ? 17.624 29.737 32.292 1.00 30.54 63 SER B N 1
ATOM 2102 C CA . SER B 1 64 ? 17.826 28.719 31.272 1.00 28.66 63 SER B CA 1
ATOM 2103 C C . SER B 1 64 ? 16.647 28.660 30.311 1.00 32.81 63 SER B C 1
ATOM 2104 O O . SER B 1 64 ? 15.537 28.283 30.693 1.00 32.15 63 SER B O 1
ATOM 2107 N N . ALA B 1 65 ? 16.898 29.046 29.065 1.00 32.29 64 ALA B N 1
ATOM 2108 C CA . ALA B 1 65 ? 15.914 28.917 28.001 1.00 28.34 64 ALA B CA 1
ATOM 2109 C C . ALA B 1 65 ? 16.319 27.773 27.084 1.00 33.55 64 ALA B C 1
ATOM 2110 O O . ALA B 1 65 ? 15.986 27.761 25.899 1.00 29.83 64 ALA B O 1
ATOM 2112 N N . PHE B 1 66 ? 17.040 26.812 27.655 1.00 33.46 65 PHE B N 1
ATOM 2113 C CA . PHE B 1 66 ? 17.579 25.679 26.909 1.00 36.68 65 PHE B CA 1
ATOM 2114 C C . PHE B 1 66 ? 16.489 24.828 26.269 1.00 39.71 65 PHE B C 1
ATOM 2115 O O . PHE B 1 66 ? 15.423 24.625 26.850 1.00 45.93 65 PHE B O 1
ATOM 2123 N N . GLY B 1 67 ? 16.770 24.327 25.070 1.00 42.14 66 GLY B N 1
ATOM 2124 C CA . GLY B 1 67 ? 15.831 23.486 24.354 1.00 44.76 66 GLY B CA 1
ATOM 2125 C C . GLY B 1 67 ? 16.497 22.351 23.596 1.00 47.50 66 GLY B C 1
ATOM 2126 O O . GLY B 1 67 ? 17.581 22.512 23.034 1.00 48.36 66 GLY B O 1
ATOM 2127 N N . ALA B 1 68 ? 15.842 21.194 23.591 1.00 46.82 67 ALA B N 1
ATOM 2128 C CA . ALA B 1 68 ? 16.297 20.040 22.824 1.00 51.18 67 ALA B CA 1
ATOM 2129 C C . ALA B 1 68 ? 15.089 19.375 22.179 1.00 54.86 67 ALA B C 1
ATOM 2130 O O . ALA B 1 68 ? 14.045 19.236 22.813 1.00 56.72 67 ALA B O 1
ATOM 2132 N N . TYR B 1 69 ? 15.223 18.970 20.921 1.00 40.73 68 TYR B N 1
ATOM 2133 C CA . TYR B 1 69 ? 14.048 18.599 20.142 1.00 42.35 68 TYR B CA 1
ATOM 2134 C C . TYR B 1 69 ? 14.234 17.347 19.287 1.00 40.87 68 TYR B C 1
ATOM 2135 O O . TYR B 1 69 ? 13.660 17.234 18.205 1.00 40.57 68 TYR B O 1
ATOM 2144 N N . THR B 1 70 ? 15.036 16.408 19.777 1.00 38.27 69 THR B N 1
ATOM 2145 C CA . THR B 1 70 ? 15.157 15.096 19.150 1.00 38.05 69 THR B CA 1
ATOM 2146 C C . THR B 1 70 ? 14.951 14.030 20.221 1.00 36.08 69 THR B C 1
ATOM 2147 O O . THR B 1 70 ? 15.171 14.298 21.403 1.00 34.75 69 THR B O 1
ATOM 2151 N N . PRO B 1 71 ? 14.509 12.826 19.817 1.00 36.94 70 PRO B N 1
ATOM 2152 C CA . PRO B 1 71 ? 14.321 11.734 20.780 1.00 36.93 70 PRO B CA 1
ATOM 2153 C C . PRO B 1 71 ? 15.563 11.469 21.638 1.00 36.76 70 PRO B C 1
ATOM 2154 O O . PRO B 1 71 ? 15.420 11.189 22.830 1.00 36.40 70 PRO B O 1
ATOM 2158 N N . ASP B 1 72 ? 16.751 11.573 21.044 1.00 37.75 71 ASP B N 1
ATOM 2159 C CA . ASP B 1 72 ? 18.004 11.400 21.778 1.00 39.65 71 ASP B CA 1
ATOM 2160 C C . ASP B 1 72 ? 18.259 12.513 22.791 1.00 37.73 71 ASP B C 1
ATOM 2161 O O . ASP B 1 72 ? 18.765 12.257 23.883 1.00 38.65 71 ASP B O 1
ATOM 2166 N N . THR B 1 73 ? 17.915 13.746 22.425 1.00 33.99 72 THR B N 1
ATOM 2167 C CA . THR B 1 73 ? 18.303 14.912 23.214 1.00 34.52 72 THR B CA 1
ATOM 2168 C C . THR B 1 73 ? 17.220 15.446 24.150 1.00 35.70 72 THR B C 1
ATOM 2169 O O . THR B 1 73 ? 17.522 16.210 25.063 1.00 36.70 72 THR B O 1
ATOM 2173 N N . LEU B 1 74 ? 15.968 15.060 23.922 1.00 32.80 73 LEU B N 1
ATOM 2174 C CA . LEU B 1 74 ? 14.867 15.507 24.780 1.00 28.59 73 LEU B CA 1
ATOM 2175 C C . LEU B 1 74 ? 15.118 15.302 26.287 1.00 28.60 73 LEU B C 1
ATOM 2176 O O . LEU B 1 74 ? 14.761 16.171 27.083 1.00 29.04 73 LEU B O 1
ATOM 2181 N N . PRO B 1 75 ? 15.731 14.166 26.689 1.00 26.27 74 PRO B N 1
ATOM 2182 C CA . PRO B 1 75 ? 16.035 14.033 28.121 1.00 30.17 74 PRO B CA 1
ATOM 2183 C C . PRO B 1 75 ? 17.055 15.033 28.670 1.00 31.61 74 PRO B C 1
ATOM 2184 O O . PRO B 1 75 ? 17.235 15.075 29.885 1.00 36.38 74 PRO B O 1
ATOM 2188 N N . LEU B 1 76 ? 17.704 15.819 27.816 1.00 33.21 75 LEU B N 1
ATOM 2189 C CA . LEU B 1 76 ? 18.709 16.768 28.293 1.00 33.11 75 LEU B CA 1
ATOM 2190 C C . LEU B 1 76 ? 18.092 17.912 29.093 1.00 35.70 75 LEU B C 1
ATOM 2191 O O . LEU B 1 76 ? 18.809 18.666 29.752 1.00 39.98 75 LEU B O 1
ATOM 2196 N N . HIS B 1 77 ? 16.770 18.050 29.026 1.00 31.20 76 HIS B N 1
ATOM 2197 C CA . HIS B 1 77 ? 16.076 19.030 29.853 1.00 31.66 76 HIS B CA 1
ATOM 2198 C C . HIS B 1 77 ? 16.309 18.717 31.326 1.00 34.08 76 HIS B C 1
ATOM 2199 O O . HIS B 1 77 ? 16.709 19.586 32.103 1.00 35.45 76 HIS B O 1
ATOM 2206 N N . SER B 1 78 ? 16.065 17.466 31.700 1.00 32.37 77 SER B N 1
ATOM 2207 C CA . SER B 1 78 ? 16.273 17.029 33.073 1.00 36.27 77 SER B CA 1
ATOM 2208 C C . SER B 1 78 ? 17.756 16.936 33.422 1.00 35.84 77 SER B C 1
ATOM 2209 O O . SER B 1 78 ? 18.150 17.245 34.546 1.00 38.39 77 SER B O 1
ATOM 2212 N N . LYS B 1 79 ? 18.581 16.520 32.467 1.00 32.62 78 LYS B N 1
ATOM 2213 C CA . LYS B 1 79 ? 20.006 16.386 32.744 1.00 36.01 78 LYS B CA 1
ATOM 2214 C C . LYS B 1 79 ? 20.631 17.758 32.997 1.00 32.95 78 LYS B C 1
ATOM 2215 O O . LYS B 1 79 ? 21.572 17.882 33.780 1.00 34.55 78 LYS B O 1
ATOM 2221 N N . SER B 1 80 ? 20.084 18.790 32.358 1.00 32.48 79 SER B N 1
ATOM 2222 C CA . SER B 1 80 ? 20.561 20.153 32.574 1.00 33.49 79 SER B CA 1
ATOM 2223 C C . SER B 1 80 ? 20.245 20.614 33.994 1.00 36.37 79 SER B C 1
ATOM 2224 O O . SER B 1 80 ? 21.003 21.382 34.587 1.00 41.46 79 SER B O 1
ATOM 2227 N N . ILE B 1 81 ? 19.124 20.143 34.532 1.00 31.92 80 ILE B N 1
ATOM 2228 C CA . ILE B 1 81 ? 18.744 20.452 35.906 1.00 34.73 80 ILE B CA 1
ATOM 2229 C C . ILE B 1 81 ? 19.763 19.878 36.883 1.00 35.93 80 ILE B C 1
ATOM 2230 O O . ILE B 1 81 ? 20.115 20.518 37.872 1.00 37.46 80 ILE B O 1
ATOM 2235 N N . GLU B 1 82 ? 20.236 18.669 36.597 1.00 38.41 81 GLU B N 1
ATOM 2236 C CA . GLU B 1 82 ? 21.293 18.054 37.393 1.00 41.64 81 GLU B CA 1
ATOM 2237 C C . GLU B 1 82 ? 22.553 18.908 37.368 1.00 38.78 81 GLU B C 1
ATOM 2238 O O . GLU B 1 82 ? 23.184 19.138 38.401 1.00 41.13 81 GLU B O 1
ATOM 2244 N N . LEU B 1 83 ? 22.910 19.378 36.178 1.00 35.50 82 LEU B N 1
ATOM 2245 C CA . LEU B 1 83 ? 24.107 20.188 35.998 1.00 36.40 82 LEU B CA 1
ATOM 2246 C C . LEU B 1 83 ? 24.007 21.514 36.735 1.00 38.88 82 LEU B C 1
ATOM 2247 O O . LEU B 1 83 ? 24.894 21.874 37.511 1.00 44.17 82 LEU B O 1
ATOM 2252 N N . PHE B 1 84 ? 22.921 22.238 36.487 1.00 37.03 83 PHE B N 1
ATOM 2253 C CA . PHE B 1 84 ? 22.729 23.554 37.080 1.00 37.27 83 PHE B CA 1
ATOM 2254 C C . PHE B 1 84 ? 22.606 23.478 38.596 1.00 41.20 83 PHE B C 1
ATOM 2255 O O . PHE B 1 84 ? 23.055 24.379 39.306 1.00 43.78 83 PHE B O 1
ATOM 2263 N N . ASN B 1 85 ? 22.009 22.401 39.097 1.00 39.49 84 ASN B N 1
ATOM 2264 C CA . ASN B 1 85 ? 21.958 22.202 40.537 1.00 42.53 84 ASN B CA 1
ATOM 2265 C C . ASN B 1 85 ? 23.358 22.004 41.096 1.00 45.47 84 ASN B C 1
ATOM 2266 O O . ASN B 1 85 ? 23.700 22.562 42.132 1.00 50.03 84 ASN B O 1
ATOM 2271 N N . GLN B 1 86 ? 24.170 21.217 40.399 1.00 46.33 85 GLN B N 1
ATOM 2272 C CA . GLN B 1 86 ? 25.535 20.970 40.843 1.00 53.46 85 GLN B CA 1
ATOM 2273 C C . GLN B 1 86 ? 26.337 22.269 40.898 1.00 47.57 85 GLN B C 1
ATOM 2274 O O . GLN B 1 86 ? 27.108 22.492 41.829 1.00 48.18 85 GLN B O 1
ATOM 2280 N N . LEU B 1 87 ? 26.128 23.137 39.915 1.00 44.00 86 LEU B N 1
ATOM 2281 C CA . LEU B 1 87 ? 26.897 24.372 39.824 1.00 43.59 86 LEU B CA 1
ATOM 2282 C C . LEU B 1 87 ? 26.373 25.496 40.722 1.00 48.43 86 LEU B C 1
ATOM 2283 O O . LEU B 1 87 ? 27.096 26.453 40.999 1.00 53.52 86 LEU B O 1
ATOM 2288 N N . LEU B 1 88 ? 25.129 25.384 41.181 1.00 46.56 87 LEU B N 1
ATOM 2289 C CA . LEU B 1 88 ? 24.495 26.494 41.891 1.00 46.65 87 LEU B CA 1
ATOM 2290 C C . LEU B 1 88 ? 23.934 26.151 43.273 1.00 54.49 87 LEU B C 1
ATOM 2291 O O . LEU B 1 88 ? 23.524 27.050 44.009 1.00 60.01 87 LEU B O 1
ATOM 2296 N N . ALA B 1 89 ? 23.895 24.869 43.628 1.00 53.10 88 ALA B N 1
ATOM 2297 C CA . ALA B 1 89 ? 23.402 24.487 44.950 1.00 56.81 88 ALA B CA 1
ATOM 2298 C C . ALA B 1 89 ? 24.301 25.065 46.034 1.00 60.96 88 ALA B C 1
ATOM 2299 O O . ALA B 1 89 ? 25.520 25.139 45.867 1.00 60.60 88 ALA B O 1
ATOM 2301 N N . GLY B 1 90 ? 23.694 25.482 47.140 1.00 69.58 89 GLY B N 1
ATOM 2302 C CA . GLY B 1 90 ? 24.436 26.072 48.239 1.00 77.33 89 GLY B CA 1
ATOM 2303 C C . GLY B 1 90 ? 24.539 27.579 48.111 1.00 76.34 89 GLY B C 1
ATOM 2304 O O . GLY B 1 90 ? 24.456 28.306 49.102 1.00 82.42 89 GLY B O 1
ATOM 2305 N N . THR B 1 91 ? 24.729 28.049 46.882 1.00 68.00 90 THR B N 1
ATOM 2306 C CA . THR B 1 91 ? 24.751 29.478 46.608 1.00 64.03 90 THR B CA 1
ATOM 2307 C C . THR B 1 91 ? 23.331 30.029 46.657 1.00 68.40 90 THR B C 1
ATOM 2308 O O . THR B 1 91 ? 22.364 29.268 46.625 1.00 70.03 90 THR B O 1
ATOM 2312 N N . GLN B 1 92 ? 23.206 31.349 46.742 1.00 73.71 91 GLN B N 1
ATOM 2313 C CA . GLN B 1 92 ? 21.891 31.980 46.763 1.00 77.65 91 GLN B CA 1
ATOM 2314 C C . GLN B 1 92 ? 21.541 32.575 45.401 1.00 71.77 91 GLN B C 1
ATOM 2315 O O . GLN B 1 92 ? 20.649 33.416 45.291 1.00 77.33 91 GLN B O 1
ATOM 2321 N N . THR B 1 93 ? 22.249 32.129 44.367 1.00 60.52 92 THR B N 1
ATOM 2322 C CA . THR B 1 93 ? 21.965 32.547 43.000 1.00 53.97 92 THR B CA 1
ATOM 2323 C C . THR B 1 93 ? 20.622 31.992 42.541 1.00 46.46 92 THR B C 1
ATOM 2324 O O . THR B 1 93 ? 20.396 30.784 42.596 1.00 44.80 92 THR B O 1
ATOM 2328 N N . ARG B 1 94 ? 19.731 32.869 42.093 1.00 39.29 93 ARG B N 1
ATOM 2329 C CA . ARG B 1 94 ? 18.439 32.418 41.593 1.00 47.99 93 ARG B CA 1
ATOM 2330 C C . ARG B 1 94 ? 18.617 31.659 40.284 1.00 43.31 93 ARG B C 1
ATOM 2331 O O . ARG B 1 94 ? 19.493 31.983 39.482 1.00 42.10 93 ARG B O 1
ATOM 2339 N N . PHE B 1 95 ? 17.789 30.642 40.079 1.00 40.86 94 PHE B N 1
ATOM 2340 C CA . PHE B 1 95 ? 17.830 29.863 38.850 1.00 35.42 94 PHE B CA 1
ATOM 2341 C C . PHE B 1 95 ? 16.437 29.732 38.251 1.00 39.20 94 PHE B C 1
ATOM 2342 O O . PHE B 1 95 ? 15.575 29.047 38.801 1.00 41.34 94 PHE B O 1
ATOM 2350 N N . LEU B 1 96 ? 16.222 30.396 37.120 1.00 37.03 95 LEU B N 1
ATOM 2351 C CA . LEU B 1 96 ? 14.928 30.375 36.458 1.00 33.90 95 LEU B CA 1
ATOM 2352 C C . LEU B 1 96 ? 14.961 29.518 35.199 1.00 35.64 95 LEU B C 1
ATOM 2353 O O . LEU B 1 96 ? 15.939 29.534 34.449 1.00 39.25 95 LEU B O 1
ATOM 2358 N N . VAL B 1 97 ? 13.888 28.764 34.981 1.00 28.88 96 VAL B N 1
ATOM 2359 C CA . VAL B 1 97 ? 13.757 27.924 33.797 1.00 30.18 96 VAL B CA 1
ATOM 2360 C C . VAL B 1 97 ? 12.554 28.341 32.966 1.00 30.11 96 VAL B C 1
ATOM 2361 O O . VAL B 1 97 ? 11.473 28.578 33.503 1.00 32.09 96 VAL B O 1
ATOM 2365 N N . VAL B 1 98 ? 12.749 28.440 31.656 1.00 30.56 97 VAL B N 1
ATOM 2366 C CA . VAL B 1 98 ? 11.641 28.617 30.732 1.00 29.50 97 VAL B CA 1
ATOM 2367 C C . VAL B 1 98 ? 10.991 27.260 30.519 1.00 30.01 97 VAL B C 1
ATOM 2368 O O . VAL B 1 98 ? 11.556 26.392 29.855 1.00 29.68 97 VAL B O 1
ATOM 2372 N N . GLY B 1 99 ? 9.810 27.075 31.100 1.00 30.88 98 GLY B N 1
ATOM 2373 C CA . GLY B 1 99 ? 9.171 25.773 31.109 1.00 30.46 98 GLY B CA 1
ATOM 2374 C C . GLY B 1 99 ? 8.083 25.608 30.072 1.00 33.16 98 GLY B C 1
ATOM 2375 O O . GLY B 1 99 ? 8.059 26.315 29.066 1.00 35.30 98 GLY B O 1
ATOM 2376 N N . GLY B 1 100 ? 7.185 24.659 30.322 1.00 34.41 99 GLY B N 1
ATOM 2377 C CA . GLY B 1 100 ? 6.062 24.404 29.440 1.00 34.03 99 GLY B CA 1
ATOM 2378 C C . GLY B 1 100 ? 4.745 24.513 30.182 1.00 34.07 99 GLY B C 1
ATOM 2379 O O . GLY B 1 100 ? 4.713 24.491 31.413 1.00 31.57 99 GLY B O 1
ATOM 2380 N N . ALA B 1 101 ? 3.654 24.631 29.434 1.00 35.42 100 ALA B N 1
ATOM 2381 C CA . ALA B 1 101 ? 2.333 24.769 30.033 1.00 33.54 100 ALA B CA 1
ATOM 2382 C C . ALA B 1 101 ? 1.700 23.406 30.295 1.00 31.58 100 ALA B C 1
ATOM 2383 O O . ALA B 1 101 ? 0.734 23.297 31.050 1.00 32.59 100 ALA B O 1
ATOM 2385 N N . GLY B 1 102 ? 2.260 22.373 29.674 1.00 26.50 101 GLY B N 1
ATOM 2386 C CA . GLY B 1 102 ? 1.712 21.031 29.754 1.00 26.19 101 GLY B CA 1
ATOM 2387 C C . GLY B 1 102 ? 1.645 20.456 31.157 1.00 32.46 101 GLY B C 1
ATOM 2388 O O . GLY B 1 102 ? 0.773 19.636 31.454 1.00 36.82 101 GLY B O 1
ATOM 2389 N N . SER B 1 103 ? 2.560 20.894 32.020 1.00 29.19 102 SER B N 1
ATOM 2390 C CA . SER B 1 103 ? 2.667 20.361 33.376 1.00 26.06 102 SER B CA 1
ATOM 2391 C C . SER B 1 103 ? 1.728 21.052 34.360 1.00 24.87 102 SER B C 1
ATOM 2392 O O . SER B 1 103 ? 1.664 20.673 35.529 1.00 25.18 102 SER B O 1
ATOM 2395 N N . LEU B 1 104 ? 1.021 22.076 33.890 1.00 25.85 103 LEU B N 1
ATOM 2396 C CA . LEU B 1 104 ? 0.083 22.813 34.734 1.00 28.45 103 LEU B CA 1
ATOM 2397 C C . LEU B 1 104 ? -1.070 21.922 35.183 1.00 26.45 103 LEU B C 1
ATOM 2398 O O . LEU B 1 104 ? -1.548 21.085 34.421 1.00 27.05 103 LEU B O 1
ATOM 2403 N N . TYR B 1 105 ? -1.510 22.100 36.424 1.00 29.22 104 TYR B N 1
ATOM 2404 C CA . TYR B 1 105 ? -2.607 21.299 36.960 1.00 31.30 104 TYR B CA 1
ATOM 2405 C C . TYR B 1 105 ? -3.962 21.853 36.524 1.00 32.97 104 TYR B C 1
ATOM 2406 O O . TYR B 1 105 ? -4.141 23.066 36.414 1.00 34.31 104 TYR B O 1
ATOM 2415 N N . ILE B 1 106 ? -4.917 20.963 36.280 1.00 36.02 105 ILE B N 1
ATOM 2416 C CA . ILE B 1 106 ? -6.213 21.385 35.749 1.00 37.60 105 ILE B CA 1
ATOM 2417 C C . ILE B 1 106 ? -7.115 22.011 36.811 1.00 41.06 105 ILE B C 1
ATOM 2418 O O . ILE B 1 106 ? -7.903 22.902 36.502 1.00 43.96 105 ILE B O 1
ATOM 2423 N N . ASP B 1 107 ? -6.989 21.557 38.057 1.00 45.70 106 ASP B N 1
ATOM 2424 C CA . ASP B 1 107 ? -7.808 22.078 39.150 1.00 50.80 106 ASP B CA 1
ATOM 2425 C C . ASP B 1 107 ? -7.027 22.193 40.459 1.00 50.71 106 ASP B C 1
ATOM 2426 O O . ASP B 1 107 ? -5.815 21.982 40.494 1.00 50.60 106 ASP B O 1
ATOM 2431 N N . GLU B 1 108 ? -7.744 22.510 41.533 1.00 51.09 107 GLU B N 1
ATOM 2432 C CA . GLU B 1 108 ? -7.129 22.811 42.822 1.00 55.30 107 GLU B CA 1
ATOM 2433 C C . GLU B 1 108 ? -6.574 21.582 43.544 1.00 55.05 107 GLU B C 1
ATOM 2434 O O . GLU B 1 108 ? -5.790 21.715 44.487 1.00 53.71 107 GLU B O 1
ATOM 2440 N N . THR B 1 109 ? -6.978 20.392 43.107 1.00 54.03 108 THR B N 1
ATOM 2441 C CA . THR B 1 109 ? -6.467 19.159 43.695 1.00 51.97 108 THR B CA 1
ATOM 2442 C C . THR B 1 109 ? -4.994 18.950 43.349 1.00 48.90 108 THR B C 1
ATOM 2443 O O . THR B 1 109 ? -4.293 18.205 44.030 1.00 48.78 108 THR B O 1
ATOM 2447 N N . LYS B 1 110 ? -4.541 19.607 42.285 1.00 44.96 109 LYS B N 1
ATOM 2448 C CA . LYS B 1 110 ? -3.154 19.514 41.827 1.00 45.03 109 LYS B CA 1
ATOM 2449 C C . LYS B 1 110 ? -2.683 18.077 41.629 1.00 46.25 109 LYS B C 1
ATOM 2450 O O . LYS B 1 110 ? -1.633 17.690 42.135 1.00 50.79 109 LYS B O 1
ATOM 2456 N N . THR B 1 111 ? -3.461 17.290 40.896 1.00 46.05 110 THR B N 1
ATOM 2457 C CA . THR B 1 111 ? -3.060 15.929 40.559 1.00 46.90 110 THR B CA 1
ATOM 2458 C C . THR B 1 111 ? -2.904 15.793 39.049 1.00 46.05 110 THR B C 1
ATOM 2459 O O . THR B 1 111 ? -1.795 15.637 38.534 1.00 46.93 110 THR B O 1
ATOM 2463 N N . THR B 1 112 ? -4.029 15.869 38.347 1.00 41.66 111 THR B N 1
ATOM 2464 C CA . THR B 1 112 ? -4.047 15.771 36.896 1.00 36.60 111 THR B CA 1
ATOM 2465 C C . THR B 1 112 ? -3.446 17.008 36.243 1.00 32.74 111 THR B C 1
ATOM 2466 O O . THR B 1 112 ? -3.822 18.135 36.564 1.00 34.16 111 THR B O 1
ATOM 2470 N N . ARG B 1 113 ? -2.507 16.792 35.329 1.00 30.83 112 ARG B N 1
ATOM 2471 C CA . ARG B 1 113 ? -1.927 17.884 34.559 1.00 27.66 112 ARG B CA 1
ATOM 2472 C C . ARG B 1 113 ? -2.546 17.904 33.171 1.00 27.28 112 ARG B C 1
ATOM 2473 O O . ARG B 1 113 ? -3.168 16.928 32.759 1.00 32.13 112 ARG B O 1
ATOM 2481 N N . LEU B 1 114 ? -2.377 19.010 32.452 1.00 26.19 113 LEU B N 1
ATOM 2482 C CA . LEU B 1 114 ? -2.943 19.136 31.113 1.00 23.79 113 LEU B CA 1
ATOM 2483 C C . LEU B 1 114 ? -2.479 18.011 30.189 1.00 26.93 113 LEU B C 1
ATOM 2484 O O . LEU B 1 114 ? -3.280 17.457 29.432 1.00 30.13 113 LEU B O 1
ATOM 2489 N N . LEU B 1 115 ? -1.199 17.653 30.270 1.00 29.00 114 LEU B N 1
ATOM 2490 C CA . LEU B 1 115 ? -0.654 16.606 29.407 1.00 28.48 114 LEU B CA 1
ATOM 2491 C C . LEU B 1 115 ? -1.195 15.224 29.766 1.00 29.05 114 LEU B C 1
ATOM 2492 O O . LEU B 1 115 ? -1.004 14.266 29.018 1.00 28.02 114 LEU B O 1
ATOM 2497 N N . ASP B 1 116 ? -1.864 15.124 30.912 1.00 27.84 115 ASP B N 1
ATOM 2498 C CA . ASP B 1 116 ? -2.464 13.866 31.338 1.00 29.54 115 ASP B CA 1
ATOM 2499 C C . ASP B 1 116 ? -3.855 13.648 30.738 1.00 34.11 115 ASP B C 1
ATOM 2500 O O . ASP B 1 116 ? -4.339 12.517 30.695 1.00 37.85 115 ASP B O 1
ATOM 2505 N N . THR B 1 117 ? -4.498 14.721 30.280 1.00 31.79 116 THR B N 1
ATOM 2506 C CA . THR B 1 117 ? -5.875 14.626 29.783 1.00 33.32 116 THR B CA 1
ATOM 2507 C C . THR B 1 117 ? -5.928 14.033 28.375 1.00 33.54 116 THR B C 1
ATOM 2508 O O . THR B 1 117 ? -5.035 14.275 27.564 1.00 34.69 116 THR B O 1
ATOM 2512 N N . PRO B 1 118 ? -6.981 13.254 28.082 1.00 32.69 117 PRO B N 1
ATOM 2513 C CA . PRO B 1 118 ? -7.111 12.567 26.790 1.00 35.84 117 PRO B CA 1
ATOM 2514 C C . PRO B 1 118 ? -7.206 13.505 25.582 1.00 34.78 117 PRO B C 1
ATOM 2515 O O . PRO B 1 118 ? -7.002 13.047 24.460 1.00 35.61 117 PRO B O 1
ATOM 2519 N N . ASP B 1 119 ? -7.506 14.782 25.801 1.00 34.77 118 ASP B N 1
ATOM 2520 C CA . ASP B 1 119 ? -7.578 15.737 24.695 1.00 35.63 118 ASP B CA 1
ATOM 2521 C C . ASP B 1 119 ? -6.230 16.394 24.403 1.00 33.36 118 ASP B C 1
ATOM 2522 O O . ASP B 1 119 ? -6.093 17.117 23.416 1.00 34.49 118 ASP B O 1
ATOM 2527 N N . PHE B 1 120 ? -5.240 16.160 25.259 1.00 31.73 119 PHE B N 1
ATOM 2528 C CA . PHE B 1 120 ? -3.917 16.731 25.034 1.00 32.16 119 PHE B CA 1
ATOM 2529 C C . PHE B 1 120 ? -3.285 16.080 23.803 1.00 34.21 119 PHE B C 1
ATOM 2530 O O . PHE B 1 120 ? -3.129 14.861 23.750 1.00 35.20 119 PHE B O 1
ATOM 2538 N N . PRO B 1 121 ? -2.931 16.901 22.805 1.00 33.29 120 PRO B N 1
ATOM 2539 C CA . PRO B 1 121 ? -2.448 16.416 21.507 1.00 35.88 120 PRO B CA 1
ATOM 2540 C C . PRO B 1 121 ? -1.207 15.541 21.637 1.00 33.96 120 PRO B C 1
ATOM 2541 O O . PRO B 1 121 ? -0.257 15.898 22.333 1.00 32.19 120 PRO B O 1
ATOM 2545 N N . GLU B 1 122 ? -1.240 14.394 20.968 1.00 37.22 121 GLU B N 1
ATOM 2546 C CA . GLU B 1 122 ? -0.201 13.382 21.092 1.00 38.93 121 GLU B CA 1
ATOM 2547 C C . GLU B 1 122 ? 1.164 13.898 20.646 1.00 39.83 121 GLU B C 1
ATOM 2548 O O . GLU B 1 122 ? 2.185 13.552 21.236 1.00 40.50 121 GLU B O 1
ATOM 2554 N N . GLU B 1 123 ? 1.170 14.733 19.611 1.00 38.43 122 GLU B N 1
ATOM 2555 C CA . GLU B 1 123 ? 2.410 15.271 19.059 1.00 38.04 122 GLU B CA 1
ATOM 2556 C C . GLU B 1 123 ? 3.100 16.263 19.999 1.00 36.28 122 GLU B C 1
ATOM 2557 O O . GLU B 1 123 ? 4.282 16.563 19.827 1.00 33.40 122 GLU B O 1
ATOM 2563 N N . PHE B 1 124 ? 2.368 16.773 20.987 1.00 35.56 123 PHE B N 1
ATOM 2564 C CA . PHE B 1 124 ? 2.943 17.715 21.946 1.00 36.29 123 PHE B CA 1
ATOM 2565 C C . PHE B 1 124 ? 3.552 16.994 23.143 1.00 31.12 123 PHE B C 1
ATOM 2566 O O . PHE B 1 124 ? 4.251 17.601 23.952 1.00 32.76 123 PHE B O 1
ATOM 2574 N N . LYS B 1 125 ? 3.282 15.699 23.252 1.00 28.07 124 LYS B N 1
ATOM 2575 C CA . LYS B 1 125 ? 3.684 14.937 24.432 1.00 30.15 124 LYS B CA 1
ATOM 2576 C C . LYS B 1 125 ? 5.201 14.702 24.590 1.00 32.04 124 LYS B C 1
ATOM 2577 O O . LYS B 1 125 ? 5.698 14.747 25.714 1.00 35.55 124 LYS B O 1
ATOM 2583 N N . PRO B 1 126 ? 5.937 14.437 23.491 1.00 28.39 125 PRO B N 1
ATOM 2584 C CA . PRO B 1 126 ? 7.392 14.313 23.670 1.00 30.32 125 PRO B CA 1
ATOM 2585 C C . PRO B 1 126 ? 8.025 15.488 24.419 1.00 30.20 125 PRO B C 1
ATOM 2586 O O . PRO B 1 126 ? 8.714 15.275 25.417 1.00 26.34 125 PRO B O 1
ATOM 2590 N N . LEU B 1 127 ? 7.773 16.709 23.961 1.00 27.77 126 LEU B N 1
ATOM 2591 C CA . LEU B 1 127 ? 8.340 17.887 24.608 1.00 27.15 126 LEU B CA 1
ATOM 2592 C C . LEU B 1 127 ? 7.689 18.186 25.961 1.00 30.98 126 LEU B C 1
ATOM 2593 O O . LEU B 1 127 ? 8.372 18.565 26.912 1.00 34.32 126 LEU B O 1
ATOM 2598 N N . ALA B 1 128 ? 6.372 18.017 26.045 1.00 31.60 127 ALA B N 1
ATOM 2599 C CA . ALA B 1 128 ? 5.645 18.323 27.274 1.00 28.53 127 ALA B CA 1
ATOM 2600 C C . ALA B 1 128 ? 6.092 17.435 28.433 1.00 30.94 127 ALA B C 1
ATOM 2601 O O . ALA B 1 128 ? 6.304 17.914 29.549 1.00 21.51 127 ALA B O 1
ATOM 2603 N N . LYS B 1 129 ? 6.227 16.140 28.165 1.00 23.22 128 LYS B N 1
ATOM 2604 C CA . LYS B 1 129 ? 6.651 15.194 29.188 1.00 29.74 128 LYS B CA 1
ATOM 2605 C C . LYS B 1 129 ? 8.096 15.450 29.607 1.00 28.32 128 LYS B C 1
ATOM 2606 O O . LYS B 1 129 ? 8.433 15.343 30.788 1.00 28.94 128 LYS B O 1
ATOM 2612 N N . ALA B 1 130 ? 8.940 15.792 28.638 1.00 27.70 129 ALA B N 1
ATOM 2613 C CA . ALA B 1 130 ? 10.335 16.117 28.921 1.00 30.93 129 ALA B CA 1
ATOM 2614 C C . ALA B 1 130 ? 10.425 17.308 29.869 1.00 30.16 129 ALA B C 1
ATOM 2615 O O . ALA B 1 130 ? 11.172 17.280 30.847 1.00 34.41 129 ALA B O 1
ATOM 2617 N N . GLN B 1 131 ? 9.653 18.349 29.575 1.00 28.58 130 GLN B N 1
ATOM 2618 C CA . GLN B 1 131 ? 9.611 19.534 30.422 1.00 29.29 130 GLN B CA 1
ATOM 2619 C C . GLN B 1 131 ? 8.930 19.252 31.755 1.00 29.77 130 GLN B C 1
ATOM 2620 O O . GLN B 1 131 ? 9.215 19.913 32.751 1.00 31.19 130 GLN B O 1
ATOM 2626 N N . ALA B 1 132 ? 8.036 18.267 31.772 1.00 28.42 131 ALA B N 1
ATOM 2627 C CA . ALA B 1 132 ? 7.355 17.874 33.003 1.00 29.35 131 ALA B CA 1
ATOM 2628 C C . ALA B 1 132 ? 8.292 17.095 33.922 1.00 33.30 131 ALA B C 1
ATOM 2629 O O . ALA B 1 132 ? 8.270 17.278 35.138 1.00 24.40 131 ALA B O 1
ATOM 2631 N N . ASP B 1 133 ? 9.110 16.221 33.339 1.00 35.19 132 ASP B N 1
ATOM 2632 C CA . ASP B 1 133 ? 10.122 15.496 34.104 1.00 36.60 132 ASP B CA 1
ATOM 2633 C C . ASP B 1 133 ? 11.150 16.475 34.651 1.00 33.47 132 ASP B C 1
ATOM 2634 O O . ASP B 1 133 ? 11.743 16.258 35.707 1.00 35.21 132 ASP B O 1
ATOM 2639 N N . GLU B 1 134 ? 11.349 17.556 33.909 1.00 32.56 133 GLU B N 1
ATOM 2640 C CA . GLU B 1 134 ? 12.275 18.611 34.284 1.00 36.19 133 GLU B CA 1
ATOM 2641 C C . GLU B 1 134 ? 11.803 19.311 35.557 1.00 33.15 133 GLU B C 1
ATOM 2642 O O . GLU B 1 134 ? 12.573 19.494 36.501 1.00 34.32 133 GLU B O 1
ATOM 2648 N N . LEU B 1 135 ? 10.529 19.689 35.580 1.00 30.84 134 LEU B N 1
ATOM 2649 C CA . LEU B 1 135 ? 9.946 20.335 36.751 1.00 30.21 134 LEU B CA 1
ATOM 2650 C C . LEU B 1 135 ? 9.916 19.384 37.945 1.00 32.45 134 LEU B C 1
ATOM 2651 O O . LEU B 1 135 ? 10.234 19.778 39.070 1.00 34.18 134 LEU B O 1
ATOM 2656 N N . ASP B 1 136 ? 9.541 18.131 37.692 1.00 30.65 135 ASP B N 1
ATOM 2657 C CA . ASP B 1 136 ? 9.471 17.120 38.744 1.00 32.49 135 ASP B CA 1
ATOM 2658 C C . ASP B 1 136 ? 10.810 16.962 39.462 1.00 34.72 135 ASP B C 1
ATOM 2659 O O . ASP B 1 136 ? 10.860 16.918 40.691 1.00 37.80 135 ASP B O 1
ATOM 2664 N N . LEU B 1 137 ? 11.890 16.883 38.688 1.00 35.99 136 LEU B N 1
ATOM 2665 C CA . LEU B 1 137 ? 13.236 16.761 39.245 1.00 32.36 136 LEU B CA 1
ATOM 2666 C C . LEU B 1 137 ? 13.650 18.042 39.957 1.00 32.04 136 LEU B C 1
ATOM 2667 O O . LEU B 1 137 ? 14.276 18.000 41.014 1.00 34.15 136 LEU B O 1
ATOM 2672 N N . LEU B 1 138 ? 13.289 19.179 39.372 1.00 33.38 137 LEU B N 1
ATOM 2673 C CA . LEU B 1 138 ? 13.650 20.479 39.928 1.00 37.38 137 LEU B CA 1
ATOM 2674 C C . LEU B 1 138 ? 13.066 20.684 41.328 1.00 44.37 137 LEU B C 1
ATOM 2675 O O . LEU B 1 138 ? 13.680 21.341 42.170 1.00 46.97 137 LEU B O 1
ATOM 2680 N N . ARG B 1 139 ? 11.890 20.111 41.576 1.00 46.01 138 ARG B N 1
ATOM 2681 C CA . ARG B 1 139 ? 11.256 20.201 42.891 1.00 44.88 138 ARG B CA 1
ATOM 2682 C C . ARG B 1 139 ? 12.089 19.514 43.967 1.00 45.81 138 ARG B C 1
ATOM 2683 O O . ARG B 1 139 ? 11.988 19.847 45.146 1.00 50.23 138 ARG B O 1
ATOM 2691 N N . THR B 1 140 ? 12.906 18.551 43.554 1.00 46.77 139 THR B N 1
ATOM 2692 C CA . THR B 1 140 ? 13.777 17.825 44.474 1.00 50.52 139 THR B CA 1
ATOM 2693 C C . THR B 1 140 ? 14.878 18.720 45.044 1.00 49.07 139 THR B C 1
ATOM 2694 O O . THR B 1 140 ? 15.219 18.628 46.222 1.00 54.12 139 THR B O 1
ATOM 2698 N N . LYS B 1 141 ? 15.414 19.599 44.204 1.00 46.94 140 LYS B N 1
ATOM 2699 C CA . LYS B 1 141 ? 16.588 20.395 44.558 1.00 47.99 140 LYS B CA 1
ATOM 2700 C C . LYS B 1 141 ? 16.296 21.439 45.634 1.00 46.44 140 LYS B C 1
ATOM 2701 O O . LYS B 1 141 ? 16.057 22.608 45.333 1.00 40.58 140 LYS B O 1
ATOM 2707 N N . ASN B 1 142 ? 16.338 21.012 46.891 1.00 48.14 141 ASN B N 1
ATOM 2708 C CA . ASN B 1 142 ? 15.993 21.882 48.009 1.00 54.07 141 ASN B CA 1
ATOM 2709 C C . ASN B 1 142 ? 17.079 22.898 48.339 1.00 55.83 141 ASN B C 1
ATOM 2710 O O . ASN B 1 142 ? 16.829 23.867 49.052 1.00 57.47 141 ASN B O 1
ATOM 2715 N N . ASN B 1 143 ? 18.286 22.669 47.834 1.00 55.91 142 ASN B N 1
ATOM 2716 C CA . ASN B 1 143 ? 19.389 23.591 48.073 1.00 56.11 142 ASN B CA 1
ATOM 2717 C C . ASN B 1 143 ? 19.616 24.504 46.876 1.00 53.29 142 ASN B C 1
ATOM 2718 O O . ASN B 1 143 ? 20.707 25.046 46.693 1.00 53.83 142 ASN B O 1
ATOM 2723 N N . LEU B 1 144 ? 18.576 24.668 46.065 1.00 48.28 143 LEU B N 1
ATOM 2724 C CA . LEU B 1 144 ? 18.645 25.519 44.886 1.00 45.56 143 LEU B CA 1
ATOM 2725 C C . LEU B 1 144 ? 17.491 26.514 44.867 1.00 44.84 143 LEU B C 1
ATOM 2726 O O . LEU B 1 144 ? 16.332 26.125 44.972 1.00 49.01 143 LEU B O 1
ATOM 2731 N N . ASN B 1 145 ? 17.809 27.798 44.741 1.00 45.32 144 ASN B N 1
ATOM 2732 C CA . ASN B 1 145 ? 16.778 28.819 44.602 1.00 44.82 144 ASN B CA 1
ATOM 2733 C C . ASN B 1 145 ? 16.207 28.810 43.193 1.00 42.83 144 ASN B C 1
ATOM 2734 O O . ASN B 1 145 ? 16.573 29.641 42.362 1.00 44.97 144 ASN B O 1
ATOM 2739 N N . TRP B 1 146 ? 15.310 27.866 42.929 1.00 37.93 145 TRP B N 1
ATOM 2740 C CA . TRP B 1 146 ? 14.781 27.669 41.587 1.00 35.12 145 TRP B CA 1
ATOM 2741 C C . TRP B 1 146 ? 13.420 28.322 41.395 1.00 36.94 145 TRP B C 1
ATOM 2742 O O . TRP B 1 146 ? 12.662 28.497 42.344 1.00 38.43 145 TRP B O 1
ATOM 2753 N N . THR B 1 147 ? 13.120 28.689 40.156 1.00 35.42 146 THR B N 1
ATOM 2754 C CA . THR B 1 147 ? 11.793 29.165 39.806 1.00 36.17 146 THR B CA 1
ATOM 2755 C C . THR B 1 147 ? 11.438 28.677 38.409 1.00 38.25 146 THR B C 1
ATOM 2756 O O . THR B 1 147 ? 12.076 29.052 37.424 1.00 37.60 146 THR B O 1
ATOM 2760 N N . PHE B 1 148 ? 10.429 27.819 38.337 1.00 39.77 147 PHE B N 1
ATOM 2761 C CA . PHE B 1 148 ? 9.953 27.294 37.065 1.00 37.85 147 PHE B CA 1
ATOM 2762 C C . PHE B 1 148 ? 8.877 28.221 36.516 1.00 38.34 147 PHE B C 1
ATOM 2763 O O . PHE B 1 148 ? 7.856 28.446 37.164 1.00 44.00 147 PHE B O 1
ATOM 2771 N N . VAL B 1 149 ? 9.111 28.773 35.331 1.00 33.27 148 VAL B N 1
ATOM 2772 C CA . VAL B 1 149 ? 8.168 29.722 34.747 1.00 33.67 148 VAL B CA 1
ATOM 2773 C C . VAL B 1 149 ? 7.449 29.145 33.527 1.00 34.83 148 VAL B C 1
ATOM 2774 O O . VAL B 1 149 ? 7.962 29.195 32.408 1.00 36.23 148 VAL B O 1
ATOM 2778 N N . SER B 1 150 ? 6.259 28.596 33.758 1.00 33.23 149 SER B N 1
ATOM 2779 C CA . SER B 1 150 ? 5.429 28.060 32.681 1.00 29.69 149 SER B CA 1
ATOM 2780 C C . SER B 1 150 ? 4.805 29.170 31.847 1.00 28.50 149 SER B C 1
ATOM 2781 O O . SER B 1 150 ? 4.325 30.164 32.389 1.00 31.64 149 SER B O 1
ATOM 2784 N N . PRO B 1 151 ? 4.808 29.002 30.517 1.00 25.18 150 PRO B N 1
ATOM 2785 C CA . PRO B 1 151 ? 4.096 29.922 29.634 1.00 27.14 150 PRO B CA 1
ATOM 2786 C C . PRO B 1 151 ? 2.635 29.518 29.510 1.00 29.70 150 PRO B C 1
ATOM 2787 O O . PRO B 1 151 ? 2.187 28.606 30.207 1.00 29.36 150 PRO B O 1
ATOM 2791 N N . ALA B 1 152 ? 1.908 30.185 28.623 1.00 30.77 151 ALA B N 1
ATOM 2792 C CA . ALA B 1 152 ? 0.540 29.799 28.319 1.00 29.44 151 ALA B CA 1
ATOM 2793 C C . ALA B 1 152 ? 0.543 28.608 27.366 1.00 33.17 151 ALA B C 1
ATOM 2794 O O . ALA B 1 152 ? 1.597 28.209 26.864 1.00 32.15 151 ALA B O 1
ATOM 2796 N N . VAL B 1 153 ? -0.636 28.044 27.120 1.00 32.97 152 VAL B N 1
ATOM 2797 C CA . VAL B 1 153 ? -0.769 26.913 26.209 1.00 32.97 152 VAL B CA 1
ATOM 2798 C C . VAL B 1 153 ? -0.406 27.343 24.795 1.00 36.52 152 VAL B C 1
ATOM 2799 O O . VAL B 1 153 ? 0.232 26.598 24.051 1.00 39.27 152 VAL B O 1
ATOM 2803 N N . ASP B 1 154 ? -0.808 28.557 24.433 1.00 39.72 153 ASP B N 1
ATOM 2804 C CA . ASP B 1 154 ? -0.395 29.144 23.167 1.00 44.79 153 ASP B CA 1
ATOM 2805 C C . ASP B 1 154 ? 0.746 30.132 23.389 1.00 43.55 153 ASP B C 1
ATOM 2806 O O . ASP B 1 154 ? 0.520 31.326 23.599 1.00 45.30 153 ASP B O 1
ATOM 2811 N N . PHE B 1 155 ? 1.972 29.616 23.360 1.00 43.44 154 PHE B N 1
ATOM 2812 C CA . PHE B 1 155 ? 3.166 30.442 23.504 1.00 44.49 154 PHE B CA 1
ATOM 2813 C C . PHE B 1 155 ? 3.592 30.929 22.128 1.00 47.24 154 PHE B C 1
ATOM 2814 O O . PHE B 1 155 ? 4.176 30.174 21.352 1.00 49.10 154 PHE B O 1
ATOM 2822 N N . ILE B 1 156 ? 3.286 32.186 21.825 1.00 48.68 155 ILE B N 1
ATOM 2823 C CA . ILE B 1 156 ? 3.464 32.705 20.474 1.00 50.00 155 ILE B CA 1
ATOM 2824 C C . ILE B 1 156 ? 4.819 33.363 20.259 1.00 53.47 155 ILE B C 1
ATOM 2825 O O . ILE B 1 156 ? 5.070 34.457 20.762 1.00 53.89 155 ILE B O 1
ATOM 2830 N N . PRO B 1 157 ? 5.696 32.702 19.494 1.00 56.79 156 PRO B N 1
ATOM 2831 C CA . PRO B 1 157 ? 6.948 33.356 19.115 1.00 61.34 156 PRO B CA 1
ATOM 2832 C C . PRO B 1 157 ? 6.659 34.515 18.167 1.00 70.43 156 PRO B C 1
ATOM 2833 O O . PRO B 1 157 ? 5.793 34.386 17.299 1.00 77.28 156 PRO B O 1
ATOM 2837 N N . ASP B 1 158 ? 7.352 35.633 18.360 1.00 72.61 157 ASP B N 1
ATOM 2838 C CA . ASP B 1 158 ? 7.185 36.824 17.529 1.00 78.41 157 ASP B CA 1
ATOM 2839 C C . ASP B 1 158 ? 5.754 37.362 17.578 1.00 76.29 157 ASP B C 1
ATOM 2840 O O . ASP B 1 158 ? 5.335 38.103 16.690 1.00 78.04 157 ASP B O 1
ATOM 2845 N N . GLY B 1 159 ? 5.014 36.988 18.617 1.00 72.62 158 GLY B N 1
ATOM 2846 C CA . GLY B 1 159 ? 3.657 37.466 18.802 1.00 70.43 158 GLY B CA 1
ATOM 2847 C C . GLY B 1 159 ? 3.618 38.924 19.218 1.00 70.44 158 GLY B C 1
ATOM 2848 O O . GLY B 1 159 ? 4.646 39.505 19.567 1.00 70.74 158 GLY B O 1
ATOM 2849 N N . GLU B 1 160 ? 2.428 39.516 19.178 1.00 70.85 159 GLU B N 1
ATOM 2850 C CA . GLU B 1 160 ? 2.265 40.925 19.518 1.00 71.07 159 GLU B CA 1
ATOM 2851 C C . GLU B 1 160 ? 2.657 41.183 20.966 1.00 65.37 159 GLU B C 1
ATOM 2852 O O . GLU B 1 160 ? 2.302 40.420 21.863 1.00 59.40 159 GLU B O 1
ATOM 2858 N N . LYS B 1 161 ? 3.399 42.262 21.184 1.00 67.26 160 LYS B N 1
ATOM 2859 C CA . LYS B 1 161 ? 3.843 42.626 22.521 1.00 67.54 160 LYS B CA 1
ATOM 2860 C C . LYS B 1 161 ? 2.821 43.510 23.227 1.00 73.40 160 LYS B C 1
ATOM 2861 O O . LYS B 1 161 ? 2.845 44.733 23.093 1.00 74.28 160 LYS B O 1
ATOM 2867 N N . THR B 1 162 ? 1.917 42.883 23.972 1.00 82.27 161 THR B N 1
ATOM 2868 C CA . THR B 1 162 ? 0.976 43.626 24.797 1.00 87.39 161 THR B CA 1
ATOM 2869 C C . THR B 1 162 ? 1.624 43.920 26.143 1.00 93.39 161 THR B C 1
ATOM 2870 O O . THR B 1 162 ? 2.365 43.095 26.676 1.00 92.71 161 THR B O 1
ATOM 2874 N N . GLY B 1 163 ? 1.354 45.097 26.692 1.00 98.75 162 GLY B N 1
ATOM 2875 C CA . GLY B 1 163 ? 1.951 45.488 27.955 1.00 99.79 162 GLY B CA 1
ATOM 2876 C C . GLY B 1 163 ? 1.404 44.714 29.140 1.00 96.86 162 GLY B C 1
ATOM 2877 O O . GLY B 1 163 ? 1.990 44.726 30.223 1.00 94.98 162 GLY B O 1
ATOM 2878 N N . ASN B 1 164 ? 0.283 44.030 28.932 1.00 95.32 163 ASN B N 1
ATOM 2879 C CA . ASN B 1 164 ? -0.422 43.367 30.023 1.00 91.19 163 ASN B CA 1
ATOM 2880 C C . ASN B 1 164 ? -0.265 41.851 30.029 1.00 84.58 163 ASN B C 1
ATOM 2881 O O . ASN B 1 164 ? -0.291 41.205 28.982 1.00 85.20 163 ASN B O 1
ATOM 2886 N N . TYR B 1 165 ? -0.110 41.294 31.226 1.00 75.61 164 TYR B N 1
ATOM 2887 C CA . TYR B 1 165 ? -0.018 39.851 31.408 1.00 64.71 164 TYR B CA 1
ATOM 2888 C C . TYR B 1 165 ? -0.600 39.460 32.761 1.00 56.92 164 TYR B C 1
ATOM 2889 O O . TYR B 1 165 ? -0.748 40.299 33.647 1.00 58.77 164 TYR B O 1
ATOM 2898 N N . ILE B 1 166 ? -0.921 38.182 32.920 1.00 50.79 165 ILE B N 1
ATOM 2899 C CA . ILE B 1 166 ? -1.436 37.681 34.187 1.00 49.39 165 ILE B CA 1
ATOM 2900 C C . ILE B 1 166 ? -0.472 36.680 34.805 1.00 52.07 165 ILE B C 1
ATOM 2901 O O . ILE B 1 166 ? -0.095 35.696 34.167 1.00 54.21 165 ILE B O 1
ATOM 2906 N N . LEU B 1 167 ? -0.071 36.934 36.046 1.00 50.78 166 LEU B N 1
ATOM 2907 C CA . LEU B 1 167 ? 0.763 35.989 36.772 1.00 47.43 166 LEU B CA 1
ATOM 2908 C C . LEU B 1 167 ? -0.103 35.055 37.604 1.00 47.02 166 LEU B C 1
ATOM 2909 O O . LEU B 1 167 ? -0.895 35.501 38.433 1.00 50.30 166 LEU B O 1
ATOM 2914 N N . ALA B 1 168 ? 0.047 33.756 37.368 1.00 43.25 167 ALA B N 1
ATOM 2915 C CA . ALA B 1 168 ? -0.692 32.750 38.117 1.00 42.60 167 ALA B CA 1
ATOM 2916 C C . ALA B 1 168 ? 0.266 31.736 38.734 1.00 42.12 167 ALA B C 1
ATOM 2917 O O . ALA B 1 168 ? 1.483 31.847 38.580 1.00 40.62 167 ALA B O 1
ATOM 2919 N N . GLY B 1 169 ? -0.289 30.748 39.428 1.00 40.64 168 GLY B N 1
ATOM 2920 C CA . GLY B 1 169 ? 0.515 29.758 40.121 1.00 38.37 168 GLY B CA 1
ATOM 2921 C C . GLY B 1 169 ? 0.618 28.437 39.385 1.00 38.30 168 GLY B C 1
ATOM 2922 O O . GLY B 1 169 ? 0.862 28.407 38.179 1.00 40.40 168 GLY B O 1
ATOM 2923 N N . GLU B 1 170 ? 0.425 27.343 40.116 1.00 39.14 169 GLU B N 1
ATOM 2924 C CA . GLU B 1 170 ? 0.579 26.003 39.558 1.00 37.33 169 GLU B CA 1
ATOM 2925 C C . GLU B 1 170 ? -0.685 25.499 38.867 1.00 38.90 169 GLU B C 1
ATOM 2926 O O . GLU B 1 170 ? -0.646 24.509 38.136 1.00 39.10 169 GLU B O 1
ATOM 2932 N N . ILE B 1 171 ? -1.804 26.176 39.106 1.00 41.19 170 ILE B N 1
ATOM 2933 C CA . ILE B 1 171 ? -3.075 25.794 38.497 1.00 39.95 170 ILE B CA 1
ATOM 2934 C C . ILE B 1 171 ? -3.220 26.431 37.121 1.00 37.31 170 ILE B C 1
ATOM 2935 O O . ILE B 1 171 ? -2.926 27.614 36.950 1.00 36.83 170 ILE B O 1
ATOM 2940 N N . PHE B 1 172 ? -3.668 25.644 36.146 1.00 36.13 171 PHE B N 1
ATOM 2941 C CA . PHE B 1 172 ? -3.906 26.158 34.802 1.00 34.37 171 PHE B CA 1
ATOM 2942 C C . PHE B 1 172 ? -4.951 27.264 34.839 1.00 36.59 171 PHE B C 1
ATOM 2943 O O . PHE B 1 172 ? -6.024 27.102 35.417 1.00 36.43 171 PHE B O 1
ATOM 2951 N N . THR B 1 173 ? -4.625 28.392 34.221 1.00 39.80 172 THR B N 1
ATOM 2952 C CA . THR B 1 173 ? -5.447 29.590 34.322 1.00 39.97 172 THR B CA 1
ATOM 2953 C C . THR B 1 173 ? -5.703 30.195 32.944 1.00 39.06 172 THR B C 1
ATOM 2954 O O . THR B 1 173 ? -4.813 30.231 32.098 1.00 38.49 172 THR B O 1
ATOM 2958 N N . THR B 1 174 ? -6.933 30.641 32.714 1.00 39.88 173 THR B N 1
ATOM 2959 C CA . THR B 1 174 ? -7.270 31.384 31.506 1.00 41.36 173 THR B CA 1
ATOM 2960 C C . THR B 1 174 ? -7.693 32.793 31.899 1.00 44.62 173 THR B C 1
ATOM 2961 O O . THR B 1 174 ? -8.050 33.035 33.051 1.00 48.54 173 THR B O 1
ATOM 2965 N N . ASN B 1 175 ? -7.649 33.727 30.954 1.00 45.04 174 ASN B N 1
ATOM 2966 C CA . ASN B 1 175 ? -8.050 35.097 31.255 1.00 51.34 174 ASN B CA 1
ATOM 2967 C C . ASN B 1 175 ? -9.570 35.268 31.245 1.00 55.34 174 ASN B C 1
ATOM 2968 O O . ASN B 1 175 ? -10.312 34.286 31.189 1.00 54.67 174 ASN B O 1
ATOM 2973 N N . GLU B 1 176 ? -10.017 36.521 31.295 1.00 60.43 175 GLU B N 1
ATOM 2974 C CA . GLU B 1 176 ? -11.437 36.850 31.385 1.00 66.98 175 GLU B CA 1
ATOM 2975 C C . GLU B 1 176 ? -12.223 36.331 30.185 1.00 68.17 175 GLU B C 1
ATOM 2976 O O . GLU B 1 176 ? -13.390 35.963 30.310 1.00 72.96 175 GLU B O 1
ATOM 2982 N N . LYS B 1 177 ? -11.578 36.296 29.024 1.00 66.05 176 LYS B N 1
ATOM 2983 C CA . LYS B 1 177 ? -12.227 35.822 27.807 1.00 63.01 176 LYS B CA 1
ATOM 2984 C C . LYS B 1 177 ? -12.072 34.313 27.636 1.00 60.93 176 LYS B C 1
ATOM 2985 O O . LYS B 1 177 ? -12.586 33.733 26.682 1.00 63.88 176 LYS B O 1
ATOM 2991 N N . GLY B 1 178 ? -11.353 33.682 28.559 1.00 58.16 177 GLY B N 1
ATOM 2992 C CA . GLY B 1 178 ? -11.256 32.234 28.591 1.00 54.41 177 GLY B CA 1
ATOM 2993 C C . GLY B 1 178 ? -10.117 31.616 27.799 1.00 51.72 177 GLY B C 1
ATOM 2994 O O . GLY B 1 178 ? -10.023 30.393 27.703 1.00 47.97 177 GLY B O 1
ATOM 2995 N N . ILE B 1 179 ? -9.247 32.444 27.231 1.00 52.53 178 ILE B N 1
ATOM 2996 C CA . ILE B 1 179 ? -8.135 31.915 26.449 1.00 50.15 178 ILE B CA 1
ATOM 2997 C C . ILE B 1 179 ? -6.832 31.897 27.247 1.00 46.39 178 ILE B C 1
ATOM 2998 O O . ILE B 1 179 ? -6.647 32.673 28.185 1.00 44.92 178 ILE B O 1
ATOM 3003 N N . SER B 1 180 ? -5.941 30.985 26.870 1.00 43.32 179 SER B N 1
ATOM 3004 C CA . SER B 1 180 ? -4.614 30.895 27.468 1.00 39.65 179 SER B CA 1
ATOM 3005 C C . SER B 1 180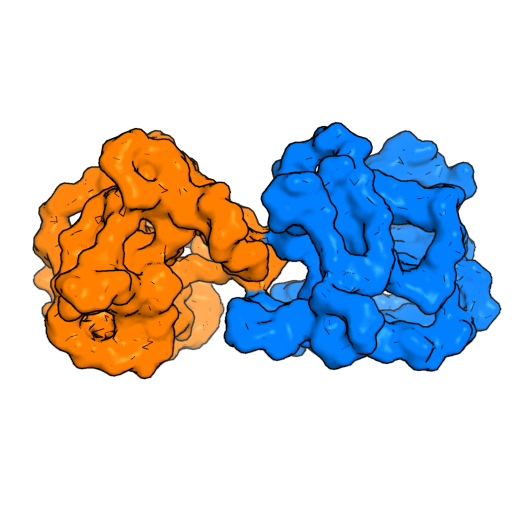 ? -3.557 31.242 26.429 1.00 38.67 179 SER B C 1
ATOM 3006 O O . SER B 1 180 ? -3.178 30.402 25.613 1.00 35.98 179 SER B O 1
ATOM 3009 N N . GLN B 1 181 ? -3.082 32.481 26.466 1.00 39.46 180 GLN B N 1
ATOM 3010 C CA . GLN B 1 181 ? -2.224 32.992 25.406 1.00 43.78 180 GLN B CA 1
ATOM 3011 C C . GLN B 1 181 ? -1.155 33.933 25.946 1.00 48.51 180 GLN B C 1
ATOM 3012 O O . GLN B 1 181 ? -1.407 34.690 26.883 1.00 52.93 180 GLN B O 1
ATOM 3018 N N . ILE B 1 182 ? 0.037 33.879 25.357 1.00 45.24 181 ILE B N 1
ATOM 3019 C CA . ILE B 1 182 ? 1.075 34.861 25.657 1.00 42.31 181 ILE B CA 1
ATOM 3020 C C . ILE B 1 182 ? 2.167 34.850 24.588 1.00 38.89 181 ILE B C 1
ATOM 3021 O O . ILE B 1 182 ? 2.587 33.792 24.112 1.00 36.21 181 ILE B O 1
ATOM 3026 N N . SER B 1 183 ? 2.595 36.040 24.185 1.00 40.13 182 SER B N 1
ATOM 3027 C CA . SER B 1 183 ? 3.715 36.167 23.265 1.00 41.41 182 SER B CA 1
ATOM 3028 C C . SER B 1 183 ? 5.017 36.019 24.037 1.00 44.28 182 SER B C 1
ATOM 3029 O O . SER B 1 183 ? 5.024 36.052 25.267 1.00 45.99 182 SER B O 1
ATOM 3032 N N . TYR B 1 184 ? 6.117 35.857 23.313 1.00 47.47 183 TYR B N 1
ATOM 3033 C CA . TYR B 1 184 ? 7.423 35.739 23.946 1.00 46.34 183 TYR B CA 1
ATOM 3034 C C . TYR B 1 184 ? 7.776 37.034 24.669 1.00 43.91 183 TYR B C 1
ATOM 3035 O O . TYR B 1 184 ? 8.310 37.011 25.779 1.00 38.60 183 TYR B O 1
ATOM 3044 N N . ALA B 1 185 ? 7.448 38.158 24.039 1.00 45.21 184 ALA B N 1
ATOM 3045 C CA . ALA B 1 185 ? 7.743 39.476 24.589 1.00 46.74 184 ALA B CA 1
ATOM 3046 C C . ALA B 1 185 ? 7.035 39.720 25.920 1.00 48.22 184 ALA B C 1
ATOM 3047 O O . ALA B 1 185 ? 7.636 40.230 26.865 1.00 50.61 184 ALA B O 1
ATOM 3049 N N . ASP B 1 186 ? 5.757 39.360 25.992 1.00 48.38 185 ASP B N 1
ATOM 3050 C CA . ASP B 1 186 ? 4.989 39.532 27.222 1.00 49.20 185 ASP B CA 1
ATOM 3051 C C . ASP B 1 186 ? 5.502 38.608 28.322 1.00 43.23 185 ASP B C 1
ATOM 3052 O O . ASP B 1 186 ? 5.586 39.001 29.485 1.00 41.86 185 ASP B O 1
ATOM 3057 N N . TYR B 1 187 ? 5.835 37.378 27.938 1.00 39.24 186 TYR B N 1
ATOM 3058 C CA . TYR B 1 187 ? 6.416 36.395 28.846 1.00 37.41 186 TYR B CA 1
ATOM 3059 C C . TYR B 1 187 ? 7.724 36.918 29.434 1.00 42.16 186 TYR B C 1
ATOM 3060 O O . TYR B 1 187 ? 8.000 36.741 30.622 1.00 43.36 186 TYR B O 1
ATOM 3069 N N . ALA B 1 188 ? 8.516 37.576 28.590 1.00 42.34 187 ALA B N 1
ATOM 3070 C CA . ALA B 1 188 ? 9.784 38.167 29.006 1.00 40.23 187 ALA B CA 1
ATOM 3071 C C . ALA B 1 188 ? 9.570 39.262 30.048 1.00 41.95 187 ALA B C 1
ATOM 3072 O O . ALA B 1 188 ? 10.312 39.355 31.023 1.00 42.10 187 ALA B O 1
ATOM 3074 N N . ILE B 1 189 ? 8.553 40.090 29.829 1.00 43.57 188 ILE B N 1
ATOM 3075 C CA . ILE B 1 189 ? 8.185 41.126 30.788 1.00 45.85 188 ILE B CA 1
ATOM 3076 C C . ILE B 1 189 ? 7.832 40.499 32.132 1.00 46.64 188 ILE B C 1
ATOM 3077 O O . ILE B 1 189 ? 8.264 40.972 33.183 1.00 47.35 188 ILE B O 1
ATOM 3082 N N . GLY B 1 190 ? 7.058 39.419 32.088 1.00 43.80 189 GLY B N 1
ATOM 3083 C CA . GLY B 1 190 ? 6.667 38.707 33.290 1.00 43.09 189 GLY B CA 1
ATOM 3084 C C . GLY B 1 190 ? 7.842 38.082 34.015 1.00 42.34 189 GLY B C 1
ATOM 3085 O O . GLY B 1 190 ? 7.963 38.213 35.233 1.00 43.38 189 GLY B O 1
ATOM 3086 N N . LEU B 1 191 ? 8.710 37.407 33.266 1.00 44.27 190 LEU B N 1
ATOM 3087 C CA . LEU B 1 191 ? 9.879 36.742 33.843 1.00 44.37 190 LEU B CA 1
ATOM 3088 C C . LEU B 1 191 ? 10.825 37.742 34.501 1.00 47.62 190 LEU B C 1
ATOM 3089 O O . LEU B 1 191 ? 11.288 37.523 35.619 1.00 48.87 190 LEU B O 1
ATOM 3094 N N . VAL B 1 192 ? 11.113 38.835 33.801 1.00 51.30 191 VAL B N 1
ATOM 3095 C CA . VAL B 1 192 ? 12.025 39.851 34.317 1.00 52.65 191 VAL B CA 1
ATOM 3096 C C . VAL B 1 192 ? 11.411 40.553 35.529 1.00 54.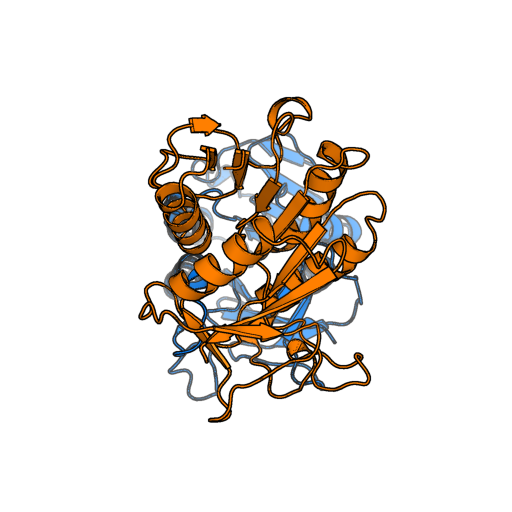68 191 VAL B C 1
ATOM 3097 O O . VAL B 1 192 ? 12.114 40.878 36.488 1.00 57.23 191 VAL B O 1
ATOM 3101 N N . ASP B 1 193 ? 10.098 40.768 35.489 1.00 53.48 192 ASP B N 1
ATOM 3102 C CA . ASP B 1 193 ? 9.372 41.315 36.634 1.00 53.76 192 ASP B CA 1
ATOM 3103 C C . ASP B 1 193 ? 9.594 40.452 37.871 1.00 49.81 192 ASP B C 1
ATOM 3104 O O . ASP B 1 193 ? 9.781 40.963 38.975 1.00 52.52 192 ASP B O 1
ATOM 3109 N N . GLU B 1 194 ? 9.571 39.137 37.672 1.00 44.18 193 GLU B N 1
ATOM 3110 C CA . GLU B 1 194 ? 9.795 38.185 38.753 1.00 44.85 193 GLU B CA 1
ATOM 3111 C C . GLU B 1 194 ? 11.212 38.306 39.314 1.00 46.72 193 GLU B C 1
ATOM 3112 O O . GLU B 1 194 ? 11.424 38.176 40.520 1.00 47.65 193 GLU B O 1
ATOM 3118 N N . LEU B 1 195 ? 12.177 38.555 38.433 1.00 45.85 194 LEU B N 1
ATOM 3119 C CA . LEU B 1 195 ? 13.562 38.763 38.849 1.00 47.63 194 LEU B CA 1
ATOM 3120 C C . LEU B 1 195 ? 13.705 40.037 39.675 1.00 51.04 194 LEU B C 1
ATOM 3121 O O . LEU B 1 195 ? 14.362 40.044 40.715 1.00 51.44 194 LEU B O 1
ATOM 3126 N N . GLU B 1 196 ? 13.084 41.113 39.201 1.00 54.43 195 GLU B N 1
ATOM 3127 C CA . GLU B 1 196 ? 13.128 42.398 39.890 1.00 59.28 195 GLU B CA 1
ATOM 3128 C C . GLU B 1 196 ? 12.350 42.357 41.200 1.00 65.42 195 GLU B C 1
ATOM 3129 O O . GLU B 1 196 ? 12.780 42.919 42.206 1.00 68.34 195 GLU B O 1
ATOM 3135 N N . LYS B 1 197 ? 11.200 41.693 41.178 1.00 72.15 196 LYS B N 1
ATOM 3136 C CA . LYS B 1 197 ? 10.367 41.565 42.366 1.00 81.97 196 LYS B CA 1
ATOM 3137 C C . LYS B 1 197 ? 10.289 40.108 42.801 1.00 86.93 196 LYS B C 1
ATOM 3138 O O . LYS B 1 197 ? 9.247 39.464 42.670 1.00 85.07 196 LYS B O 1
ATOM 3144 N N . GLY B 1 198 ? 11.404 39.598 43.313 1.00 97.51 197 GLY B N 1
ATOM 3145 C CA . GLY B 1 198 ? 11.500 38.212 43.728 1.00 96.27 197 GLY B CA 1
ATOM 3146 C C . GLY B 1 198 ? 10.520 37.833 44.818 1.00 96.29 197 GLY B C 1
ATOM 3147 O O . GLY B 1 198 ? 10.512 38.419 45.900 1.00 98.91 197 GLY B O 1
ATOM 3148 N N . HIS B 1 199 ? 9.684 36.847 44.524 1.00 90.64 198 HIS B N 1
ATOM 3149 C CA . HIS B 1 199 ? 8.759 36.310 45.509 1.00 90.51 198 HIS B CA 1
ATOM 3150 C C . HIS B 1 199 ? 8.816 34.793 45.497 1.00 78.83 198 HIS B C 1
ATOM 3151 O O . HIS B 1 199 ? 9.076 34.152 46.516 1.00 77.89 198 HIS B O 1
ATOM 3158 N N . HIS B 1 200 ? 8.587 34.230 44.318 1.00 66.92 199 HIS B N 1
ATOM 3159 C CA . HIS B 1 200 ? 8.347 32.805 44.183 1.00 56.94 199 HIS B CA 1
ATOM 3160 C C . HIS B 1 200 ? 9.634 32.008 44.044 1.00 51.95 199 HIS B C 1
ATOM 3161 O O . HIS B 1 200 ? 9.949 31.490 42.973 1.00 49.19 199 HIS B O 1
ATOM 3168 N N . ILE B 1 201 ? 10.373 31.920 45.146 1.00 51.52 200 ILE B N 1
ATOM 3169 C CA . ILE B 1 201 ? 11.565 31.089 45.213 1.00 48.07 200 ILE B CA 1
ATOM 3170 C C . ILE B 1 201 ? 11.154 29.650 45.507 1.00 48.63 200 ILE B C 1
ATOM 3171 O O . ILE B 1 201 ? 10.263 29.411 46.326 1.00 50.17 200 ILE B O 1
ATOM 3176 N N . LYS B 1 202 ? 11.810 28.703 44.838 1.00 45.14 201 LYS B N 1
ATOM 3177 C CA . LYS B 1 202 ? 11.467 27.284 44.933 1.00 45.36 201 LYS B CA 1
ATOM 3178 C C . LYS B 1 202 ? 9.987 27.055 44.618 1.00 45.62 201 LYS B C 1
ATOM 3179 O O . LYS B 1 202 ? 9.308 26.279 45.288 1.00 47.37 201 LYS B O 1
ATOM 3185 N N . GLU B 1 203 ? 9.500 27.743 43.589 1.00 42.34 202 GLU B N 1
ATOM 3186 C CA . GLU B 1 203 ? 8.103 27.652 43.184 1.00 43.30 202 GLU B CA 1
ATOM 3187 C C . GLU B 1 203 ? 7.972 27.616 41.668 1.00 41.88 202 GLU B C 1
ATOM 3188 O O . GLU B 1 203 ? 8.865 28.062 40.949 1.00 42.67 202 GLU B O 1
ATOM 3194 N N . ARG B 1 204 ? 6.853 27.084 41.190 1.00 39.15 203 ARG B N 1
ATOM 3195 C CA . ARG B 1 204 ? 6.510 27.177 39.779 1.00 35.19 203 ARG B CA 1
ATOM 3196 C C . ARG B 1 204 ? 5.427 28.227 39.583 1.00 36.06 203 ARG B C 1
ATOM 3197 O O . ARG B 1 204 ? 4.408 28.219 40.276 1.00 37.40 203 ARG B O 1
ATOM 3205 N N . ILE B 1 205 ? 5.651 29.133 38.640 1.00 33.17 204 ILE B N 1
ATOM 3206 C CA . ILE B 1 205 ? 4.646 30.125 38.299 1.00 33.42 204 ILE B CA 1
ATOM 3207 C C . ILE B 1 205 ? 4.248 29.995 36.836 1.00 32.18 204 ILE B C 1
ATOM 3208 O O . ILE B 1 205 ? 4.893 29.282 36.064 1.00 31.49 204 ILE B O 1
ATOM 3213 N N . SER B 1 206 ? 3.183 30.689 36.460 1.00 28.92 205 SER B N 1
ATOM 3214 C CA . SER B 1 206 ? 2.695 30.643 35.094 1.00 31.18 205 SER B CA 1
ATOM 3215 C C . SER B 1 206 ? 2.337 32.037 34.606 1.00 33.73 205 SER B C 1
ATOM 3216 O O . SER B 1 206 ? 1.959 32.907 35.392 1.00 32.85 205 SER B O 1
ATOM 3219 N N . LEU B 1 207 ? 2.455 32.242 33.300 1.00 37.20 206 LEU B N 1
ATOM 3220 C CA . LEU B 1 207 ? 2.197 33.546 32.709 1.00 38.47 206 LEU B CA 1
ATOM 3221 C C . LEU B 1 207 ? 1.245 33.436 31.521 1.00 39.43 206 LEU B C 1
ATOM 3222 O O . LEU B 1 207 ? 1.266 32.447 30.786 1.00 40.29 206 LEU B O 1
ATOM 3227 N N . LEU B 1 208 ? 0.410 34.456 31.346 1.00 43.45 207 LEU B N 1
ATOM 3228 C CA . LEU B 1 208 ? -0.519 34.523 30.222 1.00 46.23 207 LEU B CA 1
ATOM 3229 C C . LEU B 1 208 ? -0.933 35.973 30.005 1.00 47.72 207 LEU B C 1
ATOM 3230 O O . LEU B 1 208 ? -0.902 36.772 30.942 1.00 48.23 207 LEU B O 1
ATOM 3235 N N . GLU B 1 209 ? -1.311 36.322 28.778 1.00 49.17 208 GLU B N 1
ATOM 3236 C CA . GLU B 1 209 ? -1.681 37.703 28.484 1.00 55.09 208 GLU B CA 1
ATOM 3237 C C . GLU B 1 209 ? -3.058 38.020 29.054 1.00 55.77 208 GLU B C 1
ATOM 3238 O O . GLU B 1 209 ? -3.946 37.167 29.074 1.00 56.57 208 GLU B O 1
ATOM 3244 N N . LYS B 1 210 ? -3.226 39.246 29.535 1.00 57.63 209 LYS B N 1
ATOM 3245 C CA . LYS B 1 210 ? -4.497 39.659 30.112 1.00 60.98 209 LYS B CA 1
ATOM 3246 C C . LYS B 1 210 ? -5.505 40.008 29.023 1.00 63.18 209 LYS B C 1
ATOM 3247 O O . LYS B 1 210 ? -6.407 39.225 28.728 1.00 64.65 209 LYS B O 1
#

Sequence (420 aa):
GMKLAVIAANGQAGKAIVEEAVKRGHEVTAIVRSENKSQAESIIKKDLFELTKDDLTGFDAVISAFGAYTPDTLPLHSKSIELFNQLLAGTQTRFLVVGGAGSLYIDETKTTRLLDTPDFPEEFKPLAKAQADELDLLRTKNNLNWTFVSPAVDFIPDGEKTGNYILAGEIFTTNEKKGISQISYADYAIGLVDELEKGHHIKERISLLEKGMKLAVIAANGQAGKAIVEEAVKRGHEVTAIVRSENKSQAESIIKKDLFELTKDDLTGFDAVISAFGAYTPDTLPLHSKSIELFNQLLAGTQTRFLVVGGAGSLYIDETKTTRLLDTPDFPEEFKPLAKAQADELDLLRTKNNLNWTFVSPAVDFIPDGEKTGNYILAGEIFTTNEKGISQISYADYAIGLVDELEKGHHIKERISLLEK